Protein 4MUR (pdb70)

Nearest PDB structures (foldseek):
  4oak-assembly1_A  TM=9.822E-01  e=7.758E-38  Enterococcus gallinarum
  4muq-assembly1_A  TM=9.459E-01  e=3.630E-21  Enterococcus faecalis
  4ox3-assembly1_A  TM=8.489E-01  e=2.849E-15  Bacillus subtilis subsp. subtilis str. 168
  5zhw-assembly2_B  TM=8.206E-01  e=4.882E-14  Enterococcus faecalis V583
  4oxd-assembly2_B  TM=8.553E-01  e=9.242E-10  Streptococcus pneumoniae R6

InterPro domains:
  IPR003709 D-alanyl-D-alanine carboxypeptidase-like, core domain [PF02557] (33-161)
  IPR009045 Peptidase M74/Hedgehog-like, zinc-binding domain superfamily [G3DSA:3.30.1380.10] (1-190)
  IPR009045 Peptidase M74/Hedgehog-like, zinc-binding domain superfamily [SSF55166] (28-168)
  IPR052179 D-alanyl-D-alanine carboxypeptidase-like [PTHR34385] (3-180)
  IPR058233 D,D-carboxypeptidase/D,D-dipeptidase VanXY [NF000380] (3-182)

Structure (mmCIF, N/CA/C/O backbone):
data_4MUR
#
_entry.id   4MUR
#
_cell.length_a   44.239
_cell.length_b   44.725
_cell.length_c   62.519
_cell.angle_alpha   86.27
_cell.angle_beta   77.70
_cell.angle_gamma   63.74
#
_symmetry.space_group_name_H-M   'P 1'
#
loop_
_entity.id
_entity.type
_entity.pdbx_description
1 polymer D,D-dipeptidase/D,D-carboxypeptidase
2 non-polymer 'ZINC ION'
3 non-polymer 'CHLORIDE ION'
4 non-polymer 3,6,9,12,15,18,21,24,27,30,33,36,39-TRIDECAOXAHENTETRACONTANE-1,41-DIOL
5 non-polymer 'SULFATE ION'
6 water water
#
loop_
_atom_site.group_PDB
_atom_site.id
_atom_site.type_symbol
_atom_site.label_atom_id
_atom_site.label_alt_id
_atom_site.label_comp_id
_atom_site.label_asym_id
_atom_site.label_entity_id
_atom_site.label_seq_id
_atom_site.pdbx_PDB_ins_code
_atom_site.Cartn_x
_atom_site.Cartn_y
_atom_site.Cartn_z
_atom_site.occupancy
_atom_site.B_iso_or_equiv
_atom_site.auth_seq_id
_atom_site.auth_comp_id
_atom_site.auth_asym_id
_atom_site.auth_atom_id
_atom_site.pdbx_PDB_model_num
ATOM 1 N N . MET A 1 22 ? 27.116 9.334 18.312 1.00 72.61 1 MET A N 1
ATOM 2 C CA . MET A 1 22 ? 27.914 8.426 19.127 1.00 70.74 1 MET A CA 1
ATOM 3 C C . MET A 1 22 ? 29.268 8.170 18.467 1.00 59.73 1 MET A C 1
ATOM 4 O O . MET A 1 22 ? 29.555 7.058 18.022 1.00 54.31 1 MET A O 1
ATOM 9 N N . ASN A 1 23 ? 30.099 9.204 18.382 1.00 48.77 2 ASN A N 1
ATOM 10 C CA . ASN A 1 23 ? 31.417 9.025 17.788 1.00 38.57 2 ASN A CA 1
ATOM 11 C C . ASN A 1 23 ? 32.405 8.486 18.808 1.00 29.00 2 ASN A C 1
ATOM 12 O O . ASN A 1 23 ? 32.724 9.162 19.798 1.00 23.75 2 ASN A O 1
ATOM 17 N N . THR A 1 24 ? 32.889 7.271 18.558 1.00 29.04 3 THR A N 1
ATOM 18 C CA . THR A 1 24 ? 33.897 6.648 19.411 1.00 19.17 3 THR A CA 1
ATOM 19 C C . THR A 1 24 ? 35.221 7.389 19.309 1.00 18.16 3 THR A C 1
ATOM 20 O O . THR A 1 24 ? 36.162 7.085 20.046 1.00 15.58 3 THR A O 1
ATOM 24 N N . LEU A 1 25 ? 35.309 8.350 18.391 1.00 15.88 4 LEU A N 1
ATOM 25 C CA . LEU A 1 25 ? 36.550 9.100 18.229 1.00 14.41 4 LEU A CA 1
ATOM 26 C C . LEU A 1 25 ? 36.532 10.465 18.910 1.00 15.55 4 LEU A C 1
ATOM 27 O O . LEU A 1 25 ? 37.513 11.200 18.814 1.00 15.62 4 LEU A O 1
ATOM 32 N N . GLN A 1 26 ? 35.445 10.789 19.616 1.00 15.10 5 GLN A N 1
ATOM 33 C CA . GLN A 1 26 ? 35.292 12.133 20.188 1.00 15.32 5 GLN A CA 1
ATOM 34 C C . GLN A 1 26 ? 36.499 12.549 21.030 1.00 15.80 5 GLN A C 1
ATOM 35 O O . GLN A 1 26 ? 36.919 11.825 21.932 1.00 15.54 5 GLN A O 1
ATOM 41 N N . LEU A 1 27 ? 37.053 13.714 20.719 1.00 15.13 6 LEU A N 1
ATOM 42 C CA . LEU A 1 27 ? 38.181 14.255 21.467 1.00 15.27 6 LEU A CA 1
ATOM 43 C C . LEU A 1 27 ? 37.665 15.054 22.655 1.00 19.52 6 LEU A C 1
ATOM 44 O O . LEU A 1 27 ? 36.963 16.056 22.486 1.00 20.18 6 LEU A O 1
ATOM 49 N N . ILE A 1 28 ? 37.989 14.586 23.857 1.00 16.78 7 ILE A N 1
ATOM 50 C CA . ILE A 1 28 ? 37.575 15.251 25.097 1.00 12.28 7 ILE A CA 1
ATOM 51 C C . ILE A 1 28 ? 38.827 15.533 25.903 1.00 11.84 7 ILE A C 1
ATOM 52 O O . ILE A 1 28 ? 39.551 14.606 26.285 1.00 17.36 7 ILE A O 1
ATOM 57 N N . ASN A 1 29 ? 39.095 16.817 26.128 1.00 16.51 8 ASN A N 1
ATOM 58 C CA . ASN A 1 29 ? 40.233 17.239 26.936 1.00 13.82 8 ASN A CA 1
ATOM 59 C C . ASN A 1 29 ? 40.017 18.663 27.407 1.00 16.53 8 ASN A C 1
ATOM 60 O O . ASN A 1 29 ? 38.953 19.224 27.176 1.00 18.52 8 ASN A O 1
ATOM 65 N N . LYS A 1 30 ? 41.028 19.259 28.036 1.00 19.38 9 LYS A N 1
ATOM 66 C CA . LYS A 1 30 ? 40.879 20.614 28.575 1.00 19.96 9 LYS A CA 1
ATOM 67 C C . LYS A 1 30 ? 40.423 21.625 27.513 1.00 24.38 9 LYS A C 1
ATOM 68 O O . LYS A 1 30 ? 39.570 22.478 27.788 1.00 25.58 9 LYS A O 1
ATOM 74 N N . ASN A 1 31 ? 40.960 21.501 26.295 1.00 20.19 10 ASN A N 1
ATOM 75 C CA . ASN A 1 31 ? 40.604 22.403 25.197 1.00 23.55 10 ASN A CA 1
ATOM 76 C C . ASN A 1 31 ? 39.319 22.028 24.467 1.00 24.13 10 ASN A C 1
ATOM 77 O O . ASN A 1 31 ? 38.809 22.809 23.653 1.00 24.42 10 ASN A O 1
ATOM 82 N N . HIS A 1 32 ? 38.816 20.826 24.746 1.00 18.06 11 HIS A N 1
ATOM 83 C CA . HIS A 1 32 ? 37.597 20.318 24.119 1.00 20.87 11 HIS A CA 1
ATOM 84 C C . HIS A 1 32 ? 36.716 19.664 25.169 1.00 21.27 11 HIS A C 1
ATOM 85 O O . HIS A 1 32 ? 36.648 18.431 25.260 1.00 21.73 11 HIS A O 1
ATOM 92 N N . PRO A 1 33 ? 36.050 20.478 25.989 1.00 20.98 12 PRO A N 1
ATOM 93 C CA . PRO A 1 33 ? 35.232 19.855 27.029 1.00 19.95 12 PRO A CA 1
ATOM 94 C C . PRO A 1 33 ? 33.964 19.259 26.445 1.00 22.19 12 PRO A C 1
ATOM 95 O O . PRO A 1 33 ? 33.618 19.535 25.292 1.00 26.70 12 PRO A O 1
ATOM 99 N N . LEU A 1 34 ? 33.292 18.428 27.227 1.00 23.11 13 LEU A N 1
ATOM 100 C CA . LEU A 1 34 ? 32.019 17.870 26.802 1.00 26.59 13 LEU A CA 1
ATOM 101 C C . LEU A 1 34 ? 31.002 18.976 26.604 1.00 30.51 13 LEU A C 1
ATOM 102 O O . LEU A 1 34 ? 31.029 19.980 27.319 1.00 30.00 13 LEU A O 1
ATOM 107 N N . LYS A 1 35 ? 30.119 18.802 25.624 1.00 42.32 14 LYS A N 1
ATOM 108 C CA . LYS A 1 35 ? 29.026 19.743 25.428 1.00 54.87 14 LYS A CA 1
ATOM 109 C C . LYS A 1 35 ? 28.166 19.702 26.676 1.00 57.51 14 LYS A C 1
ATOM 110 O O . LYS A 1 35 ? 28.143 18.695 27.387 1.00 50.90 14 LYS A O 1
ATOM 116 N N . LYS A 1 36 ? 27.461 20.791 26.955 1.00 64.99 15 LYS A N 1
ATOM 117 C CA . LYS A 1 36 ? 26.455 20.753 28.001 1.00 75.22 15 LYS A CA 1
ATOM 118 C C . LYS A 1 36 ? 25.298 19.914 27.475 1.00 85.04 15 LYS A C 1
ATOM 119 O O . LYS A 1 36 ? 24.642 19.196 28.230 1.00 83.83 15 LYS A O 1
ATOM 125 N N . ASN A 1 37 ? 25.081 19.998 26.163 1.00 93.63 16 ASN A N 1
ATOM 126 C CA . ASN A 1 37 ? 23.967 19.324 25.499 1.00 98.40 16 ASN A CA 1
ATOM 127 C C . ASN A 1 37 ? 24.264 17.888 25.060 1.00 92.47 16 ASN A C 1
ATOM 128 O O . ASN A 1 37 ? 23.501 17.298 24.292 1.00 95.71 16 ASN A O 1
ATOM 133 N N . GLN A 1 38 ? 25.375 17.334 25.536 1.00 81.33 17 GLN A N 1
ATOM 134 C CA . GLN A 1 38 ? 25.776 15.983 25.156 1.00 70.66 17 GLN A CA 1
ATOM 135 C C . GLN A 1 38 ? 24.808 14.926 25.686 1.00 73.22 17 GLN A C 1
ATOM 136 O O . GLN A 1 38 ? 24.430 14.949 26.859 1.00 72.47 17 GLN A O 1
ATOM 142 N N . GLU A 1 39 ? 24.401 14.013 24.810 1.00 77.05 18 GLU A N 1
ATOM 143 C CA . GLU A 1 39 ? 23.639 12.843 25.222 1.00 79.40 18 GLU A CA 1
ATOM 144 C C . GLU A 1 39 ? 24.457 12.058 26.235 1.00 68.23 18 GLU A C 1
ATOM 145 O O . GLU A 1 39 ? 25.627 11.761 25.987 1.00 56.61 18 GLU A O 1
ATOM 151 N N . PRO A 1 40 ? 23.851 11.700 27.375 1.00 65.27 19 PRO A N 1
ATOM 152 C CA . PRO A 1 40 ? 24.566 10.754 28.235 1.00 60.73 19 PRO A CA 1
ATOM 153 C C . PRO A 1 40 ? 24.641 9.403 27.523 1.00 53.80 19 PRO A C 1
ATOM 154 O O . PRO A 1 40 ? 23.763 9.089 26.718 1.00 54.83 19 PRO A O 1
ATOM 158 N N . PRO A 1 41 ? 25.685 8.612 27.798 1.00 39.41 20 PRO A N 1
ATOM 159 C CA . PRO A 1 41 ? 25.893 7.394 27.009 1.00 29.50 20 PRO A CA 1
ATOM 160 C C . PRO A 1 41 ? 24.949 6.260 27.399 1.00 29.85 20 PRO A C 1
ATOM 161 O O . PRO A 1 41 ? 24.433 6.266 28.517 1.00 35.14 20 PRO A O 1
ATOM 165 N N . HIS A 1 42 ? 24.727 5.311 26.485 1.00 27.06 21 HIS A N 1
ATOM 166 C CA . HIS A 1 42 ? 24.161 4.010 26.851 1.00 21.15 21 HIS A CA 1
ATOM 167 C C . HIS A 1 42 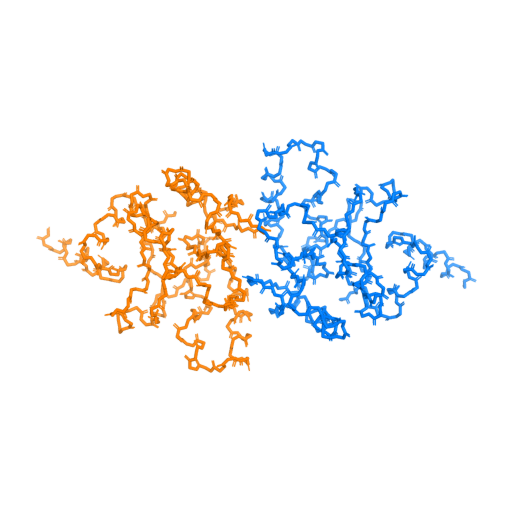? 25.156 3.384 27.812 1.00 19.93 21 HIS A C 1
ATOM 168 O O . HIS A 1 42 ? 26.361 3.611 27.677 1.00 17.54 21 HIS A O 1
ATOM 175 N N . LEU A 1 43 ? 24.672 2.596 28.775 1.00 16.90 22 LEU A N 1
ATOM 176 C CA . LEU A 1 43 ? 25.552 1.978 29.767 1.00 13.79 22 LEU A CA 1
ATOM 177 C C . LEU A 1 43 ? 25.147 0.536 30.043 1.00 12.61 22 LEU A C 1
ATOM 178 O O . LEU A 1 43 ? 23.969 0.199 29.978 1.00 14.13 22 LEU A O 1
ATOM 183 N N . VAL A 1 44 ? 26.141 -0.289 30.356 1.00 11.43 23 VAL A N 1
ATOM 184 C CA A VAL A 1 44 ? 25.928 -1.651 30.812 0.67 11.58 23 VAL A CA 1
ATOM 185 C CA B VAL A 1 44 ? 25.940 -1.665 30.806 0.33 12.65 23 VAL A CA 1
ATOM 186 C C . VAL A 1 44 ? 26.952 -1.882 31.919 1.00 14.81 23 VAL A C 1
ATOM 187 O O . VAL A 1 44 ? 27.961 -1.175 31.983 1.00 15.92 23 VAL A O 1
ATOM 194 N N . LEU A 1 45 ? 26.684 -2.830 32.819 1.00 13.23 24 LEU A N 1
ATOM 195 C CA A LEU A 1 45 ? 27.671 -3.204 33.823 0.52 14.43 24 LEU A CA 1
ATOM 196 C CA B LEU A 1 45 ? 27.673 -3.218 33.825 0.48 14.44 24 LEU A CA 1
ATOM 197 C C . LEU A 1 45 ? 28.798 -3.978 33.141 1.00 13.98 24 LEU A C 1
ATOM 198 O O . LEU A 1 45 ? 28.558 -4.805 32.256 1.00 13.94 24 LEU A O 1
ATOM 207 N N . ALA A 1 46 ? 30.037 -3.701 33.539 1.00 12.35 25 ALA A N 1
ATOM 208 C CA . ALA A 1 46 ? 31.181 -4.333 32.895 1.00 12.88 25 ALA A CA 1
ATOM 209 C C . ALA A 1 46 ? 31.779 -5.381 33.814 1.00 17.23 25 ALA A C 1
ATOM 210 O O . ALA A 1 46 ? 31.940 -5.139 35.014 1.00 24.10 25 ALA A O 1
ATOM 212 N N . PRO A 1 47 ? 32.118 -6.546 33.253 1.00 16.32 26 PRO A N 1
ATOM 213 C CA . PRO A 1 47 ? 32.686 -7.665 34.010 1.00 17.71 26 PRO A CA 1
ATOM 214 C C . PRO A 1 47 ? 34.152 -7.422 34.372 1.00 16.57 26 PRO A C 1
ATOM 215 O O . PRO A 1 47 ? 34.742 -6.407 33.958 1.00 15.75 26 PRO A O 1
ATOM 219 N N . PHE A 1 48 ? 34.715 -8.349 35.146 1.00 14.58 27 PHE A N 1
ATOM 220 C CA . PHE A 1 48 ? 36.140 -8.344 35.480 1.00 13.28 27 PHE A CA 1
ATOM 221 C C . PHE A 1 48 ? 36.536 -7.156 36.354 1.00 16.37 27 PHE A C 1
ATOM 222 O O . PHE A 1 48 ? 37.543 -6.484 36.119 1.00 15.57 27 PHE A O 1
ATOM 230 N N . SER A 1 49 ? 35.729 -6.920 37.387 1.00 14.57 28 SER A N 1
ATOM 231 C CA . SER A 1 49 ? 36.054 -5.945 38.413 1.00 13.66 28 SER A CA 1
ATOM 232 C C . SER A 1 49 ? 35.655 -6.504 39.762 1.00 17.40 28 SER A C 1
ATOM 233 O O . SER A 1 49 ? 34.919 -7.483 39.835 1.00 22.78 28 SER A O 1
ATOM 236 N N . ASP A 1 50 ? 36.111 -5.860 40.832 1.00 18.49 29 ASP A N 1
ATOM 237 C CA . ASP A 1 50 ? 35.725 -6.307 42.166 1.00 19.07 29 ASP A CA 1
ATOM 238 C C . ASP A 1 50 ? 34.618 -5.436 42.750 1.00 20.97 29 ASP A C 1
ATOM 239 O O . ASP A 1 50 ? 34.283 -5.550 43.933 1.00 24.55 29 ASP A O 1
ATOM 244 N N . HIS A 1 51 ? 34.050 -4.577 41.905 1.00 11.59 30 HIS A N 1
ATOM 245 C CA . HIS A 1 51 ? 32.939 -3.705 42.274 1.00 13.03 30 HIS A CA 1
ATOM 246 C C . HIS A 1 51 ? 32.173 -3.353 41.011 1.00 13.12 30 HIS A C 1
ATOM 247 O O . HIS A 1 51 ? 32.595 -3.713 39.913 1.00 15.54 30 HIS A O 1
ATOM 254 N N . ASP A 1 52 ? 31.048 -2.659 41.157 1.00 14.16 31 ASP A N 1
ATOM 255 C CA . ASP A 1 52 ? 30.228 -2.343 39.982 1.00 15.62 31 ASP A CA 1
ATOM 256 C C . ASP A 1 52 ? 30.833 -1.177 39.180 1.00 17.89 31 ASP A C 1
ATOM 257 O O . ASP A 1 52 ? 31.053 -0.081 39.708 1.00 17.31 31 ASP A O 1
ATOM 262 N N . VAL A 1 53 ? 31.151 -1.439 37.911 1.00 12.76 32 VAL A N 1
ATOM 263 C CA . VAL A 1 53 ? 31.689 -0.425 37.005 1.00 9.93 32 VAL A CA 1
ATOM 264 C C . VAL A 1 53 ? 30.802 -0.450 35.765 1.00 12.11 32 VAL A C 1
ATOM 265 O O . VAL A 1 53 ? 30.337 -1.524 35.367 1.00 13.24 32 VAL A O 1
ATOM 269 N N . TYR A 1 54 ? 30.545 0.722 35.182 1.00 10.74 33 TYR A N 1
ATOM 270 C CA . TYR A 1 54 ? 29.666 0.835 34.019 1.00 9.35 33 TYR A CA 1
ATOM 271 C C . TYR A 1 54 ? 30.403 1.410 32.807 1.00 8.64 33 TYR A C 1
ATOM 272 O O . TYR A 1 54 ? 31.303 2.243 32.957 1.00 14.75 33 TYR A O 1
ATOM 281 N N . LEU A 1 55 ? 30.058 0.942 31.607 1.00 10.46 34 LEU A N 1
ATOM 282 C CA . LEU A 1 55 ? 30.716 1.430 30.384 1.00 10.19 34 LEU A CA 1
ATOM 283 C C . LEU A 1 55 ? 29.718 1.416 29.260 1.00 11.96 34 LEU A C 1
ATOM 284 O O . LEU A 1 55 ? 28.681 0.754 29.361 1.00 14.10 34 LEU A O 1
ATOM 289 N N . GLN A 1 56 ? 30.016 2.124 28.173 1.00 11.88 35 GLN A N 1
ATOM 290 C CA A GLN A 1 56 ? 29.190 1.992 26.977 0.50 11.65 35 GLN A CA 1
ATOM 291 C CA B GLN A 1 56 ? 29.225 2.002 26.951 0.50 12.74 35 GLN A CA 1
ATOM 292 C C . GLN A 1 56 ? 29.233 0.524 26.555 1.00 12.12 35 GLN A C 1
ATOM 293 O O . GLN A 1 56 ? 30.251 -0.157 26.734 1.00 13.54 35 GLN A O 1
ATOM 304 N N . PRO A 1 57 ? 28.100 0.006 26.040 1.00 12.31 36 PRO A N 1
ATOM 305 C CA . PRO A 1 57 ? 27.996 -1.435 25.767 1.00 15.34 36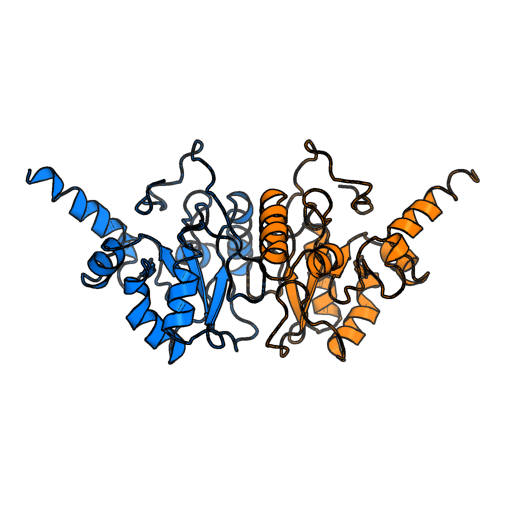 PRO A CA 1
ATOM 306 C C . PRO A 1 57 ? 29.089 -1.996 24.855 1.00 17.04 36 PRO A C 1
ATOM 307 O O . PRO A 1 57 ? 29.583 -3.088 25.124 1.00 15.33 36 PRO A O 1
ATOM 311 N N . GLU A 1 58 ? 29.462 -1.275 23.803 1.00 16.41 37 GLU A N 1
ATOM 312 C CA . GLU A 1 58 ? 30.476 -1.788 22.885 1.00 15.20 37 GLU A CA 1
ATOM 313 C C . GLU A 1 58 ? 31.835 -1.842 23.591 1.00 14.65 37 GLU A C 1
ATOM 314 O O . GLU A 1 58 ? 32.642 -2.745 23.346 1.00 14.47 37 GLU A O 1
ATOM 320 N N . VAL A 1 59 ? 32.080 -0.900 24.504 1.00 11.83 38 VAL A N 1
ATOM 321 C CA . VAL A 1 59 ? 33.353 -0.890 25.226 1.00 11.39 38 VAL A CA 1
ATOM 322 C C . VAL A 1 59 ? 33.404 -2.070 26.195 1.00 13.22 38 VAL A C 1
ATOM 323 O O . VAL A 1 59 ? 34.431 -2.746 26.327 1.00 13.91 38 VAL A O 1
ATOM 327 N N . ALA A 1 60 ? 32.298 -2.312 26.888 1.00 14.79 39 ALA A N 1
ATOM 328 C CA . ALA A 1 60 ? 32.257 -3.429 27.818 1.00 11.55 39 ALA A CA 1
ATOM 329 C C . ALA A 1 60 ? 32.471 -4.743 27.089 1.00 13.48 39 ALA A C 1
ATOM 330 O O . ALA A 1 60 ? 33.148 -5.641 27.591 1.00 15.35 39 ALA A O 1
ATOM 332 N N . LYS A 1 61 ? 31.868 -4.858 25.911 1.00 13.59 40 LYS A N 1
ATOM 333 C CA A LYS A 1 61 ? 31.972 -6.067 25.102 0.50 13.78 40 LYS A CA 1
ATOM 334 C CA B LYS A 1 61 ? 31.975 -6.075 25.113 0.50 13.70 40 LYS A CA 1
ATOM 335 C C . LYS A 1 61 ? 33.413 -6.343 24.702 1.00 15.64 40 LYS A C 1
ATOM 336 O O . LYS A 1 61 ? 33.893 -7.484 24.772 1.00 14.24 40 LYS A O 1
ATOM 347 N N . GLN A 1 62 ? 34.099 -5.294 24.274 1.00 13.45 41 GLN A N 1
ATOM 348 C CA . GLN A 1 62 ? 35.465 -5.447 23.806 1.00 9.03 41 GLN A CA 1
ATOM 349 C C . GLN A 1 62 ? 36.435 -5.653 24.948 1.00 11.20 41 GLN A C 1
ATOM 350 O O . GLN A 1 62 ? 37.379 -6.419 24.823 1.00 14.01 41 GLN A O 1
ATOM 356 N N . TRP A 1 63 ? 36.184 -4.989 26.074 1.00 11.58 42 TRP A N 1
ATOM 357 C CA . TRP A 1 63 ? 36.967 -5.215 27.282 1.00 11.10 42 TRP A CA 1
ATOM 358 C C . TRP A 1 63 ? 36.908 -6.686 27.654 1.00 12.61 42 TRP A C 1
ATOM 359 O O . TRP A 1 63 ? 37.937 -7.297 27.932 1.00 13.00 42 TRP A O 1
ATOM 370 N N . GLU A 1 64 ? 35.702 -7.253 27.655 1.00 13.75 43 GLU A N 1
ATOM 371 C CA . GLU A 1 64 ? 35.531 -8.655 28.031 1.00 12.49 43 GLU A CA 1
ATOM 372 C C . GLU A 1 64 ? 36.250 -9.589 27.066 1.00 14.97 43 GLU A C 1
ATOM 373 O O . GLU A 1 64 ? 36.897 -10.549 27.497 1.00 14.95 43 GLU A O 1
ATOM 379 N N . ARG A 1 65 ? 36.162 -9.291 25.768 1.00 13.02 44 ARG A N 1
ATOM 380 C CA . ARG A 1 65 ? 36.820 -10.123 24.758 1.00 15.77 44 ARG A CA 1
ATOM 381 C C . ARG A 1 65 ? 38.329 -10.080 24.936 1.00 14.45 44 ARG A C 1
ATOM 382 O O . ARG A 1 65 ? 39.007 -11.108 24.809 1.00 15.64 44 ARG A O 1
ATOM 390 N N . LEU A 1 66 ? 38.844 -8.887 25.230 1.00 12.27 45 LEU A N 1
ATOM 391 C CA . LEU A 1 66 ? 40.271 -8.696 25.474 1.00 12.60 45 LEU A CA 1
ATOM 392 C C . LEU A 1 66 ? 40.761 -9.459 26.704 1.00 14.38 45 LEU A C 1
ATOM 393 O O . LEU A 1 66 ? 41.813 -10.106 26.658 1.00 15.96 45 LEU A O 1
ATOM 398 N N . VAL A 1 67 ? 40.030 -9.375 27.815 1.00 12.38 46 VAL A N 1
ATOM 399 C CA . VAL A 1 67 ? 40.477 -10.063 29.022 1.00 13.19 46 VAL A CA 1
ATOM 400 C C . VAL A 1 67 ? 40.451 -11.576 28.790 1.00 15.28 46 VAL A C 1
ATOM 401 O O . VAL A 1 67 ? 41.367 -12.292 29.197 1.00 19.60 46 VAL A O 1
ATOM 405 N N . ARG A 1 68 ? 39.407 -12.063 28.133 1.00 15.42 47 ARG A N 1
ATOM 406 C CA . ARG A 1 68 ? 39.331 -13.502 27.861 1.00 14.98 47 ARG A CA 1
ATOM 407 C C . ARG A 1 68 ? 40.413 -13.958 26.875 1.00 19.63 47 ARG A C 1
ATOM 408 O O . ARG A 1 68 ? 41.005 -15.026 27.032 1.00 21.11 47 ARG A O 1
ATOM 416 N N . ALA A 1 69 ? 40.687 -13.146 25.864 1.00 20.18 48 ALA A N 1
ATOM 417 C CA . ALA A 1 69 ? 41.680 -13.529 24.860 1.00 22.27 48 ALA A CA 1
ATOM 418 C C . ALA A 1 69 ? 43.086 -13.622 25.452 1.00 23.10 48 ALA A C 1
ATOM 419 O O . ALA A 1 69 ? 43.895 -14.445 25.024 1.00 27.43 48 ALA A O 1
ATOM 421 N N . THR A 1 70 ? 43.372 -12.781 26.443 1.00 15.91 49 THR A N 1
ATOM 422 C CA . THR A 1 70 ? 44.705 -12.730 27.034 1.00 18.35 49 THR A CA 1
ATOM 423 C C . THR A 1 70 ? 44.790 -13.645 28.238 1.00 20.13 49 THR A C 1
ATOM 424 O O . THR A 1 70 ? 45.864 -13.837 28.815 1.00 21.49 49 THR A O 1
ATOM 428 N N . GLY A 1 71 ? 43.648 -14.182 28.647 1.00 19.79 50 GLY A N 1
ATOM 429 C CA . GLY A 1 71 ? 43.618 -15.068 29.791 1.00 18.10 50 GLY A CA 1
ATOM 430 C C . GLY A 1 71 ? 43.971 -14.356 31.076 1.00 22.31 50 GLY A C 1
ATOM 431 O O . GLY A 1 71 ? 44.579 -14.940 31.970 1.00 22.65 50 GLY A O 1
ATOM 432 N N . LEU A 1 72 ? 43.588 -13.085 31.170 1.00 17.47 51 LEU A N 1
ATOM 433 C CA . LEU A 1 72 ? 43.950 -12.275 32.327 1.00 14.48 51 LEU A CA 1
ATOM 434 C C . LEU A 1 72 ? 42.818 -12.139 33.347 1.00 20.77 51 LEU A C 1
ATOM 435 O O . LEU A 1 72 ? 42.829 -11.210 34.158 1.00 16.47 51 LEU A O 1
ATOM 440 N N . GLU A 1 73 ? 41.859 -13.068 33.326 1.00 18.05 52 GLU A N 1
ATOM 441 C CA . GLU A 1 73 ? 40.674 -12.963 34.189 1.00 17.70 52 GLU A CA 1
ATOM 442 C C . GLU A 1 73 ? 41.020 -12.886 35.671 1.00 19.98 52 GLU A C 1
ATOM 443 O O . GLU A 1 73 ? 40.298 -12.262 36.453 1.00 21.83 52 GLU A O 1
ATOM 449 N N . LYS A 1 74 ? 42.098 -13.554 36.064 1.00 21.21 53 LYS A N 1
ATOM 450 C CA . LYS A 1 74 ? 42.465 -13.594 37.477 1.00 25.81 53 LYS A CA 1
ATOM 451 C C . LYS A 1 74 ? 43.618 -12.655 37.812 1.00 29.46 53 LYS A C 1
ATOM 452 O O . LYS A 1 74 ? 44.090 -12.626 38.956 1.00 24.24 53 LYS A O 1
ATOM 458 N N . ASP A 1 75 ? 44.038 -11.863 36.826 1.00 21.26 54 ASP A N 1
ATOM 459 C CA . ASP A 1 75 ? 45.262 -11.073 36.939 1.00 16.45 54 ASP A CA 1
ATOM 460 C C . ASP A 1 75 ? 45.044 -9.561 36.887 1.00 19.15 54 ASP A C 1
ATOM 461 O O . ASP A 1 75 ? 45.833 -8.803 37.460 1.00 19.84 54 ASP A O 1
ATOM 466 N N . ILE A 1 76 ? 44.006 -9.122 36.179 1.00 14.82 55 ILE A N 1
ATOM 467 C CA . ILE A 1 76 ? 43.748 -7.679 36.073 1.00 12.10 55 ILE A CA 1
ATOM 468 C C . ILE A 1 76 ? 42.312 -7.371 36.468 1.00 16.25 55 ILE A C 1
ATOM 469 O O . ILE A 1 76 ? 41.472 -8.283 36.530 1.00 19.03 55 ILE A O 1
ATOM 474 N N . ARG A 1 77 ? 42.033 -6.101 36.758 1.00 13.45 56 ARG A N 1
ATOM 475 C CA . ARG A 1 77 ? 40.701 -5.701 37.169 1.00 12.84 56 ARG A CA 1
ATOM 476 C C . ARG A 1 77 ? 40.396 -4.325 36.621 1.00 14.51 56 ARG A C 1
ATOM 477 O O . ARG A 1 77 ? 41.294 -3.514 36.418 1.00 14.85 56 ARG A O 1
ATOM 485 N N . LEU A 1 78 ? 39.119 -4.068 36.368 1.00 11.34 57 LEU A N 1
ATOM 486 C CA . LEU A 1 78 ? 38.681 -2.741 35.979 1.00 8.81 57 LEU A CA 1
ATOM 487 C C . LEU A 1 78 ? 38.541 -1.937 37.260 1.00 13.70 57 LEU A C 1
ATOM 488 O O . LEU A 1 78 ? 37.789 -2.327 38.178 1.00 17.59 57 LEU A O 1
ATOM 493 N N . VAL A 1 79 ? 39.268 -0.828 37.343 1.00 13.40 58 VAL A N 1
ATOM 494 C CA . VAL A 1 79 ? 39.250 0.017 38.538 1.00 12.15 58 VAL A CA 1
ATOM 495 C C . VAL A 1 79 ? 38.188 1.095 38.437 1.00 17.08 58 VAL A C 1
ATOM 496 O O . VAL A 1 79 ? 37.476 1.371 39.412 1.00 19.76 58 VAL A O 1
ATOM 500 N N . SER A 1 80 ? 38.069 1.701 37.258 1.00 12.10 59 SER A N 1
ATOM 501 C CA A SER A 1 80 ? 37.172 2.832 37.064 0.44 15.84 59 SER A CA 1
ATOM 502 C CA B SER A 1 80 ? 37.109 2.775 37.083 0.56 13.36 59 SER A CA 1
ATOM 503 C C . SER A 1 80 ? 36.607 2.822 35.655 1.00 12.55 59 SER A C 1
ATOM 504 O O . SER A 1 80 ? 37.307 2.450 34.716 1.00 14.54 59 SER A O 1
ATOM 509 N N . GLY A 1 81 ? 35.360 3.258 35.510 1.00 12.31 60 GLY A N 1
ATOM 510 C CA . GLY A 1 81 ? 34.748 3.350 34.198 1.00 15.42 60 GLY A CA 1
ATOM 511 C C . GLY A 1 81 ? 33.971 4.637 34.062 1.00 13.43 60 GLY A C 1
ATOM 512 O O . GLY A 1 81 ? 34.556 5.730 34.095 1.00 14.39 60 GLY A O 1
ATOM 513 N N . TYR A 1 82 ? 32.655 4.526 33.876 1.00 10.41 61 TYR A N 1
ATOM 514 C CA . TYR A 1 82 ? 31.823 5.708 33.748 1.00 11.29 61 TYR A CA 1
ATOM 515 C C . TYR A 1 82 ? 31.767 6.469 35.058 1.00 10.79 61 TYR A C 1
ATOM 516 O O . TYR A 1 82 ? 31.586 5.866 36.128 1.00 18.18 61 TYR A O 1
ATOM 525 N N . ARG A 1 83 ? 31.871 7.798 34.958 1.00 13.20 62 ARG A N 1
ATOM 526 C CA . ARG A 1 83 ? 31.833 8.681 36.115 1.00 13.94 62 ARG A CA 1
ATOM 527 C C . ARG A 1 83 ? 30.968 9.878 35.733 1.00 22.15 62 ARG A C 1
ATOM 528 O O . ARG A 1 83 ? 31.232 10.513 34.718 1.00 25.71 62 ARG A O 1
ATOM 536 N N . THR A 1 84 ? 29.938 10.186 36.527 1.00 17.88 63 THR A N 1
ATOM 537 C CA . THR A 1 84 ? 29.080 11.351 36.235 1.00 24.46 63 THR A CA 1
ATOM 538 C C . THR A 1 84 ? 29.889 12.645 36.376 1.00 26.32 63 THR A C 1
ATOM 539 O O . THR A 1 84 ? 30.982 12.631 36.951 1.00 19.49 63 THR A O 1
ATOM 543 N N . GLU A 1 85 ? 29.377 13.768 35.872 1.00 28.36 64 GLU A N 1
ATOM 544 C CA . GLU A 1 85 ? 30.155 15.002 35.976 1.00 29.67 64 GLU A CA 1
ATOM 545 C C . GLU A 1 85 ? 30.303 15.413 37.438 1.00 21.36 64 GLU A C 1
ATOM 546 O O . GLU A 1 85 ? 31.368 15.887 37.850 1.00 24.08 64 GLU A O 1
ATOM 552 N N . LYS A 1 86 ? 29.246 15.210 38.216 1.00 20.20 65 LYS A N 1
ATOM 553 C CA . LYS A 1 86 ? 29.299 15.483 39.656 1.00 16.74 65 LYS A CA 1
ATOM 554 C C . LYS A 1 86 ? 30.391 14.668 40.342 1.00 18.87 65 LYS A C 1
ATOM 555 O O . LYS A 1 86 ? 31.122 15.175 41.214 1.00 17.05 65 LYS A O 1
ATOM 561 N N . GLU A 1 87 ? 30.494 13.397 39.970 1.00 15.14 66 GLU A N 1
ATOM 562 C CA . GLU A 1 87 ? 31.509 12.543 40.569 1.00 13.23 66 GLU A CA 1
ATOM 563 C C . GLU A 1 87 ? 32.913 12.991 40.170 1.00 15.50 66 GLU A C 1
ATOM 564 O O . GLU A 1 87 ? 33.832 12.952 40.982 1.00 16.97 66 GLU A O 1
ATOM 570 N N . GLN A 1 88 ? 33.080 13.446 38.935 1.00 14.74 67 GLN A N 1
ATOM 571 C CA . GLN A 1 88 ? 34.383 13.936 38.505 1.00 14.53 67 GLN A CA 1
ATOM 572 C C . GLN A 1 88 ? 34.788 15.170 39.321 1.00 19.95 67 GLN A C 1
ATOM 573 O O . GLN A 1 88 ? 35.961 15.323 39.699 1.00 15.33 67 GLN A O 1
ATOM 579 N N . ARG A 1 89 ? 33.822 16.046 39.599 1.00 18.03 68 ARG A N 1
ATOM 580 C CA A ARG A 1 89 ? 34.081 17.222 40.430 0.50 18.92 68 ARG A CA 1
ATOM 581 C CA B ARG A 1 89 ? 34.110 17.216 40.420 0.50 18.33 68 ARG A CA 1
ATOM 582 C C . ARG A 1 89 ? 34.515 16.810 41.831 1.00 21.69 68 ARG A C 1
ATOM 583 O O . ARG A 1 89 ? 35.468 17.355 42.386 1.00 18.72 68 ARG A O 1
ATOM 598 N N . ARG A 1 90 ? 33.805 15.840 42.408 1.00 17.41 69 ARG A N 1
ATOM 599 C CA . ARG A 1 90 ? 34.133 15.386 43.753 1.00 13.67 69 ARG A CA 1
ATOM 600 C C . ARG A 1 90 ? 35.480 14.672 43.801 1.00 17.76 69 ARG A C 1
ATOM 601 O O . ARG A 1 90 ? 36.218 14.802 44.775 1.00 17.80 69 ARG A O 1
ATOM 609 N N . LEU A 1 91 ? 35.803 13.925 42.745 1.00 15.52 70 LEU A N 1
ATOM 610 C CA . LEU A 1 91 ? 37.106 13.264 42.646 1.00 12.69 70 LEU A CA 1
ATOM 611 C C . LEU A 1 91 ? 38.215 14.307 42.551 1.00 16.99 70 LEU A C 1
ATOM 612 O O . LEU A 1 91 ? 39.258 14.191 43.210 1.00 16.20 70 LEU A O 1
ATOM 617 N N . TRP A 1 92 ? 37.985 15.323 41.728 1.00 15.98 71 TRP A N 1
ATOM 618 C CA A TRP A 1 92 ? 38.943 16.406 41.568 0.50 17.29 71 TRP A CA 1
ATOM 619 C CA B TRP A 1 92 ? 38.951 16.404 41.575 0.50 17.25 71 TRP A CA 1
ATOM 620 C C . TRP A 1 92 ? 39.131 17.119 42.909 1.00 18.76 71 TRP A C 1
ATOM 621 O O . TRP A 1 92 ? 40.258 17.360 43.343 1.00 19.94 71 TRP A O 1
ATOM 642 N N . GLU A 1 93 ? 38.017 17.434 43.565 1.00 15.37 72 GLU A N 1
ATOM 643 C CA . GLU A 1 93 ? 38.046 18.112 44.866 1.00 21.77 72 GLU A CA 1
ATOM 644 C C . GLU A 1 93 ? 38.779 17.293 45.921 1.00 23.15 72 GLU A C 1
ATOM 645 O O . GLU A 1 93 ? 39.525 17.845 46.723 1.00 23.51 72 GLU A O 1
ATOM 651 N N . TYR A 1 94 ? 38.569 15.980 45.916 1.00 18.04 73 TYR A N 1
ATOM 652 C CA . TYR A 1 94 ? 39.254 15.090 46.851 1.00 17.92 73 TYR A CA 1
ATOM 653 C C . TYR A 1 94 ? 40.752 15.119 46.627 1.00 15.96 73 TYR A C 1
ATOM 654 O O . TYR A 1 94 ? 41.532 15.249 47.576 1.00 20.41 73 TYR A O 1
ATOM 663 N N . SER A 1 95 ? 41.161 15.004 45.366 1.00 15.01 74 SER A N 1
ATOM 664 C CA . SER A 1 95 ? 42.582 14.981 45.043 1.00 14.93 74 SER A CA 1
ATOM 665 C C . SER A 1 95 ? 43.260 16.305 45.401 1.00 17.94 74 SER A C 1
ATOM 666 O O . SER A 1 95 ? 44.425 16.315 45.819 1.00 17.13 74 SER A O 1
ATOM 669 N N . LEU A 1 96 ? 42.548 17.415 45.211 1.00 17.99 75 LEU A N 1
ATOM 670 C CA . LEU A 1 96 ? 43.088 18.729 45.583 1.00 18.30 75 LEU A CA 1
ATOM 671 C C . LEU A 1 96 ? 43.455 18.728 47.049 1.00 22.64 75 LEU A C 1
ATOM 672 O O . LEU A 1 96 ? 44.541 19.166 47.439 1.00 21.21 75 LEU A O 1
ATOM 677 N N . LYS A 1 97 ? 42.530 18.234 47.861 1.00 21.61 76 LYS A N 1
ATOM 678 C CA . LYS A 1 97 ? 42.684 18.257 49.306 1.00 24.10 76 LYS A CA 1
ATOM 679 C C . LYS A 1 97 ? 43.795 17.311 49.756 1.00 26.19 76 LYS A C 1
ATOM 680 O O . LYS A 1 97 ? 44.608 17.657 50.618 1.00 30.46 76 LYS A O 1
ATOM 686 N N . GLU A 1 98 ? 43.837 16.124 49.158 1.00 20.04 77 GLU A N 1
ATOM 687 C CA . GLU A 1 98 ? 44.790 15.093 49.572 1.00 21.92 77 GLU A CA 1
ATOM 688 C C . GLU A 1 98 ? 46.173 15.205 48.937 1.00 29.81 77 GLU A C 1
ATOM 689 O O . GLU A 1 98 ? 47.174 14.872 49.574 1.00 27.14 77 GLU A O 1
ATOM 695 N N . ASN A 1 99 ? 46.233 15.665 47.687 1.00 23.81 78 ASN A N 1
ATOM 696 C CA . ASN A 1 99 ? 47.484 15.633 46.926 1.00 24.87 78 ASN A CA 1
ATOM 697 C C . ASN A 1 99 ? 47.988 17.000 46.487 1.00 20.40 78 ASN A C 1
ATOM 698 O O . ASN A 1 99 ? 49.109 17.129 45.989 1.00 24.09 78 ASN A O 1
ATOM 703 N N . GLY A 1 100 ? 47.159 18.022 46.657 1.00 20.69 79 GLY A N 1
ATOM 704 C CA . GLY A 1 100 ? 47.545 19.350 46.216 1.00 22.85 79 GLY A CA 1
ATOM 705 C C . GLY A 1 100 ? 47.226 19.592 44.754 1.00 21.48 79 GLY A C 1
ATOM 706 O O . GLY A 1 100 ? 46.967 18.652 43.995 1.00 18.26 79 GLY A O 1
ATOM 707 N N . LEU A 1 101 ? 47.251 20.860 44.362 1.00 17.15 80 LEU A N 1
ATOM 708 C CA . LEU A 1 101 ? 46.837 21.278 43.028 1.00 18.53 80 LEU A CA 1
ATOM 709 C C . LEU A 1 101 ? 47.718 20.723 41.916 1.00 17.38 80 LEU A C 1
ATOM 710 O O . LEU A 1 101 ? 47.213 20.243 40.899 1.00 15.30 80 LEU A O 1
ATOM 715 N N . ALA A 1 102 ? 49.036 20.805 42.087 1.00 18.16 81 ALA A N 1
ATOM 716 C CA . ALA A 1 102 ? 49.932 20.449 40.989 1.00 20.21 81 ALA A CA 1
ATOM 717 C C . ALA A 1 102 ? 49.790 18.976 40.605 1.00 16.58 81 ALA A C 1
ATOM 718 O O . ALA A 1 102 ? 49.702 18.635 39.417 1.00 17.46 81 ALA A O 1
ATOM 720 N N . TYR A 1 103 ? 49.750 18.107 41.607 1.00 15.07 82 TYR A N 1
ATOM 721 C CA . TYR A 1 103 ? 49.597 16.667 41.374 1.00 16.62 82 TYR A CA 1
ATOM 722 C C . TYR A 1 103 ? 48.237 16.371 40.748 1.00 15.54 82 TYR A C 1
ATOM 723 O O . TYR A 1 103 ? 48.119 15.547 39.825 1.00 16.03 82 TYR A O 1
ATOM 732 N N . THR A 1 104 ? 47.208 17.043 41.252 1.00 13.40 83 THR A N 1
ATOM 733 C CA . THR A 1 104 ? 45.849 16.832 40.758 1.00 15.15 83 THR A CA 1
ATOM 734 C C . THR A 1 104 ? 45.759 17.172 39.274 1.00 16.64 83 THR A C 1
ATOM 735 O O . THR A 1 104 ? 45.158 16.430 38.484 1.00 15.58 83 THR A O 1
ATOM 739 N N . LYS A 1 105 ? 46.398 18.272 38.879 1.00 13.51 84 LYS A N 1
ATOM 740 C CA . LYS A 1 105 ? 46.362 18.691 37.478 1.00 12.96 84 LYS A CA 1
ATOM 741 C C . LYS A 1 105 ? 47.123 17.739 36.584 1.00 14.24 84 LYS A C 1
ATOM 742 O O . LYS A 1 105 ? 46.777 17.580 35.413 1.00 14.79 84 LYS A O 1
ATOM 748 N N . GLN A 1 106 ? 48.152 17.093 37.134 1.00 13.98 85 GLN A N 1
ATOM 749 C CA . GLN A 1 106 ? 48.890 16.085 36.389 1.00 18.42 85 GLN A CA 1
ATOM 750 C C . GLN A 1 106 ? 48.081 14.840 36.045 1.00 14.92 85 GLN A C 1
ATOM 751 O O . GLN A 1 106 ? 48.236 14.297 34.946 1.00 17.51 85 GLN A O 1
ATOM 757 N N . PHE A 1 107 ? 47.242 14.380 36.979 1.00 12.00 86 PHE A N 1
ATOM 758 C CA . PHE A 1 107 ? 46.648 13.038 36.865 1.00 14.33 86 PHE A CA 1
ATOM 759 C C . PHE A 1 107 ? 45.130 12.974 36.784 1.00 18.11 86 PHE A C 1
ATOM 760 O O . PHE A 1 107 ? 44.566 11.912 36.469 1.00 23.32 86 PHE A O 1
ATOM 768 N N . VAL A 1 108 ? 44.459 14.082 37.081 1.00 12.99 87 VAL A N 1
ATOM 769 C CA . VAL A 1 108 ? 42.997 14.084 37.056 1.00 14.14 87 VAL A CA 1
ATOM 770 C C . VAL A 1 108 ? 42.518 15.116 36.052 1.00 20.40 87 VAL A C 1
ATOM 771 O O . VAL A 1 108 ? 42.930 16.271 36.103 1.00 21.43 87 VAL A O 1
ATOM 775 N N . ALA A 1 109 ? 41.645 14.708 35.138 1.00 17.37 88 ALA A N 1
ATOM 776 C CA . ALA A 1 109 ? 41.080 15.643 34.173 1.00 17.10 88 ALA A CA 1
ATOM 777 C C . ALA A 1 109 ? 40.132 16.606 34.864 1.00 17.78 88 ALA A C 1
ATOM 778 O O . ALA A 1 109 ? 39.472 16.253 35.843 1.00 15.17 88 ALA A O 1
ATOM 780 N N . LEU A 1 110 ? 40.066 17.832 34.355 1.00 19.32 89 LEU A N 1
ATOM 781 C CA . LEU A 1 110 ? 39.133 18.807 34.902 1.00 19.06 89 LEU A CA 1
ATOM 782 C C . LEU A 1 110 ? 37.713 18.305 34.716 1.00 18.40 89 LEU A C 1
ATOM 783 O O . LEU A 1 110 ? 37.403 17.672 33.704 1.00 16.24 89 LEU A O 1
ATOM 788 N N . PRO A 1 111 ? 36.840 18.586 35.690 1.00 16.79 90 PRO A N 1
ATOM 789 C CA . PRO A 1 111 ? 35.414 18.285 35.570 1.00 18.95 90 PRO A CA 1
ATOM 790 C C . PRO A 1 111 ? 34.858 18.826 34.265 1.00 19.61 90 PRO A C 1
ATOM 791 O O . PRO A 1 111 ? 35.076 19.997 33.940 1.00 22.34 90 PRO A O 1
ATOM 795 N N . GLY A 1 112 ? 34.175 17.972 33.511 1.00 20.49 91 GLY A N 1
ATOM 796 C CA . GLY A 1 112 ? 33.652 18.349 32.210 1.00 16.96 91 GLY A CA 1
ATOM 797 C C . GLY A 1 112 ? 34.617 18.027 31.087 1.00 23.25 91 GLY A C 1
ATOM 798 O O . GLY A 1 112 ? 34.258 18.121 29.909 1.00 24.79 91 GLY A O 1
ATOM 799 N N . CYS A 1 113 ? 35.836 17.626 31.448 1.00 19.35 92 CYS A N 1
ATOM 800 C CA . CYS A 1 113 ? 36.878 17.379 30.452 1.00 17.65 92 CYS A CA 1
ATOM 801 C C . CYS A 1 113 ? 37.414 15.959 30.491 1.00 16.77 92 CYS A C 1
ATOM 802 O O . CYS A 1 113 ? 38.439 15.670 29.874 1.00 18.36 92 CYS A O 1
ATOM 805 N N . SER A 1 114 ? 36.731 15.072 31.215 1.00 17.74 93 SER A N 1
ATOM 806 C CA . SER A 1 114 ? 37.208 13.694 31.379 1.00 19.63 93 SER A CA 1
ATOM 807 C C . SER A 1 114 ? 36.489 12.743 30.433 1.00 16.57 93 SER A C 1
ATOM 808 O O . SER A 1 114 ? 35.250 12.767 30.361 1.00 15.79 93 SER A O 1
ATOM 811 N N . GLU A 1 115 ? 37.235 11.892 29.723 1.00 16.49 94 GLU A N 1
ATOM 812 C CA . GLU A 1 115 ? 36.571 10.875 28.910 1.00 18.36 94 GLU A CA 1
ATOM 813 C C . GLU A 1 115 ? 35.848 9.821 29.743 1.00 13.41 94 GLU A C 1
ATOM 814 O O . GLU A 1 115 ? 35.048 9.056 29.214 1.00 17.48 94 GLU A O 1
ATOM 820 N N . HIS A 1 116 ? 36.119 9.761 31.043 1.00 12.58 95 HIS A N 1
ATOM 821 C CA . HIS A 1 116 ? 35.325 8.871 31.878 1.00 12.50 95 HIS A CA 1
ATOM 822 C C . HIS A 1 116 ? 33.847 9.253 31.869 1.00 21.58 95 HIS A C 1
ATOM 823 O O . HIS A 1 116 ? 32.987 8.408 32.093 1.00 16.91 95 HIS A O 1
ATOM 830 N N . GLN A 1 117 ? 33.556 10.524 31.601 1.00 17.52 96 GLN A N 1
ATOM 831 C CA A GLN A 1 117 ? 32.179 11.020 31.629 0.37 16.59 96 GLN A CA 1
ATOM 832 C CA B GLN A 1 117 ? 32.180 11.006 31.641 0.63 15.38 96 GLN A CA 1
ATOM 833 C C . GLN A 1 117 ? 31.363 10.496 30.454 1.00 22.62 96 GLN A C 1
ATOM 834 O O . GLN A 1 117 ? 30.133 10.572 30.455 1.00 25.70 96 GLN A O 1
ATOM 845 N N . ILE A 1 118 ? 32.034 9.960 29.440 1.00 21.83 97 ILE A N 1
ATOM 846 C CA . ILE A 1 118 ? 31.283 9.419 28.309 1.00 27.64 97 ILE A CA 1
ATOM 847 C C . ILE A 1 118 ? 31.287 7.895 28.246 1.00 19.62 97 ILE A C 1
ATOM 848 O O . ILE A 1 118 ? 30.753 7.316 27.306 1.00 23.09 97 ILE A O 1
ATOM 853 N N . GLY A 1 119 ? 31.893 7.245 29.232 1.00 15.22 98 GLY A N 1
ATOM 854 C CA . GLY A 1 119 ? 31.859 5.794 29.284 1.00 13.69 98 GLY A CA 1
ATOM 855 C C . GLY A 1 119 ? 32.727 5.086 28.264 1.00 14.80 98 GLY A C 1
ATOM 856 O O . GLY A 1 119 ? 32.512 3.909 27.969 1.00 12.90 98 GLY A O 1
ATOM 857 N N . LEU A 1 120 ? 33.735 5.785 27.749 1.00 10.98 99 LEU A N 1
ATOM 858 C CA . LEU A 1 120 ? 34.658 5.198 26.773 1.00 13.61 99 LEU A CA 1
ATOM 859 C C . LEU A 1 120 ? 36.053 5.009 27.352 1.00 12.14 99 LEU A C 1
ATOM 860 O O . LEU A 1 120 ? 36.967 4.604 26.633 1.00 14.60 99 LEU A O 1
ATOM 865 N N . ALA A 1 121 ? 36.237 5.313 28.638 1.00 11.01 100 ALA A N 1
ATOM 866 C CA . ALA A 1 121 ? 37.572 5.166 29.227 1.00 11.78 100 ALA A CA 1
ATOM 867 C C . ALA A 1 121 ? 37.566 4.139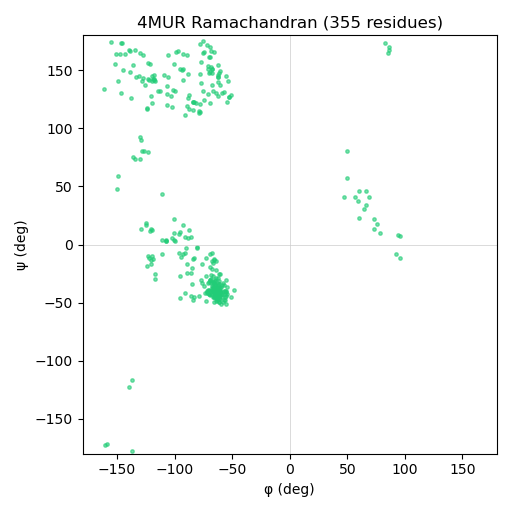 30.347 1.00 12.03 100 ALA A C 1
ATOM 868 O O . ALA A 1 121 ? 36.575 4.023 31.092 1.00 12.34 100 ALA A O 1
ATOM 870 N N . ILE A 1 122 ? 38.673 3.410 30.485 1.00 10.93 101 ILE A N 1
ATOM 871 C CA . ILE A 1 122 ? 38.833 2.478 31.598 1.00 9.61 101 ILE A CA 1
ATOM 872 C C . ILE A 1 122 ? 40.139 2.725 32.325 1.00 13.77 101 ILE A C 1
ATOM 873 O O . ILE A 1 122 ? 41.149 3.036 31.700 1.00 13.29 101 ILE A O 1
ATOM 878 N N . ASP A 1 123 ? 40.099 2.619 33.648 1.00 10.04 102 ASP A N 1
ATOM 879 C CA . ASP A 1 123 ? 41.328 2.543 34.437 1.00 11.12 102 ASP A CA 1
ATOM 880 C C . ASP A 1 123 ? 41.519 1.081 34.844 1.00 12.48 102 ASP A C 1
ATOM 881 O O . ASP A 1 123 ? 40.598 0.432 35.345 1.00 12.23 102 ASP A O 1
ATOM 886 N N . VAL A 1 124 ? 42.702 0.543 34.569 1.00 10.15 103 VAL A N 1
ATOM 887 C CA . VAL A 1 124 ? 42.951 -0.883 34.772 1.00 10.40 103 VAL A CA 1
ATOM 888 C C . VAL A 1 124 ? 44.027 -1.073 35.826 1.00 13.64 103 VAL A C 1
ATOM 889 O O . VAL A 1 124 ? 45.011 -0.326 35.859 1.00 15.21 103 VAL A O 1
ATOM 893 N N . GLY A 1 125 ? 43.854 -2.082 36.674 1.00 10.08 104 GLY A N 1
ATOM 894 C CA . GLY A 1 125 ? 44.845 -2.390 37.690 1.00 10.89 104 GLY A CA 1
ATOM 895 C C . GLY A 1 125 ? 45.085 -3.879 37.793 1.00 14.03 104 GLY A C 1
ATOM 896 O O . GLY A 1 125 ? 44.512 -4.661 37.041 1.00 15.55 104 GLY A O 1
ATOM 897 N N . LEU A 1 126 ? 45.949 -4.271 38.725 1.00 14.43 105 LEU A N 1
ATOM 898 C CA . LEU A 1 126 ? 46.247 -5.674 38.928 1.00 11.84 105 LEU A CA 1
ATOM 899 C C . LEU A 1 126 ? 45.332 -6.240 40.011 1.00 18.58 105 LEU A C 1
ATOM 900 O O . LEU A 1 126 ? 44.921 -5.520 40.919 1.00 22.94 105 LEU A O 1
ATOM 905 N N . LYS A 1 127 ? 45.028 -7.529 39.932 1.00 21.51 106 LYS A N 1
ATOM 906 C CA . LYS A 1 127 ? 44.038 -8.091 40.855 1.00 29.97 106 LYS A CA 1
ATOM 907 C C . LYS A 1 127 ? 44.555 -8.348 42.265 1.00 41.17 106 LYS A C 1
ATOM 908 O O . LYS A 1 127 ? 43.794 -8.262 43.226 1.00 55.88 106 LYS A O 1
ATOM 914 N N . LYS A 1 128 ? 45.843 -8.647 42.398 1.00 37.11 107 LYS A N 1
ATOM 915 C CA . LYS A 1 128 ? 46.374 -9.064 43.697 1.00 58.97 107 LYS A CA 1
ATOM 916 C C . LYS A 1 128 ? 46.933 -7.909 44.521 1.00 68.56 107 LYS A C 1
ATOM 917 O O . LYS A 1 128 ? 47.659 -8.113 45.495 1.00 70.88 107 LYS A O 1
ATOM 923 N N . GLN A 1 129 ? 46.566 -6.695 44.128 1.00 70.33 108 GLN A N 1
ATOM 924 C CA . GLN A 1 129 ? 46.981 -5.494 44.832 1.00 67.57 108 GLN A CA 1
ATOM 925 C C . GLN A 1 129 ? 46.006 -5.166 45.954 1.00 72.24 108 GLN A C 1
ATOM 926 O O . GLN A 1 129 ? 44.794 -5.113 45.735 1.00 73.32 108 GLN A O 1
ATOM 932 N N . GLU A 1 130 ? 46.531 -4.966 47.159 1.00 74.20 109 GLU A N 1
ATOM 933 C CA . GLU A 1 130 ? 45.780 -4.254 48.185 1.00 78.86 109 GLU A CA 1
ATOM 934 C C . GLU A 1 130 ? 46.382 -2.865 48.332 1.00 71.46 109 GLU A C 1
ATOM 935 O O . GLU A 1 130 ? 47.500 -2.612 47.872 1.00 74.75 109 GLU A O 1
ATOM 941 N N . ASP A 1 131 ? 45.628 -1.973 48.963 1.00 62.76 110 ASP A N 1
ATOM 942 C CA . ASP A 1 131 ? 46.020 -0.580 49.112 1.00 51.04 110 ASP A CA 1
ATOM 943 C C . ASP A 1 131 ? 46.510 0.038 47.797 1.00 39.54 110 ASP A C 1
ATOM 944 O O . ASP A 1 131 ? 47.493 0.777 47.771 1.00 42.27 110 ASP A O 1
ATOM 949 N N . ASP A 1 132 ? 45.822 -0.288 46.707 1.00 25.16 111 ASP A N 1
ATOM 950 C CA . ASP A 1 132 ? 46.089 0.354 45.429 1.00 25.11 111 ASP A CA 1
ATOM 951 C C . ASP A 1 132 ? 45.600 1.803 45.485 1.00 28.40 111 ASP A C 1
ATOM 952 O O . ASP A 1 132 ? 44.699 2.136 46.258 1.00 26.91 111 ASP A O 1
ATOM 957 N N . ASP A 1 133 ? 46.212 2.654 44.668 1.00 21.64 112 ASP A N 1
ATOM 958 C CA . ASP A 1 133 ? 45.909 4.080 44.612 1.00 19.87 112 ASP A CA 1
ATOM 959 C C . ASP A 1 133 ? 44.776 4.287 43.610 1.00 23.41 112 ASP A C 1
ATOM 960 O O . ASP A 1 133 ? 44.884 3.855 42.459 1.00 27.88 112 ASP A O 1
ATOM 965 N N . LEU A 1 134 ? 43.693 4.943 44.029 1.00 23.91 113 LEU A N 1
ATOM 966 C CA . LEU A 1 134 ? 42.559 5.153 43.120 1.00 22.75 113 LEU A CA 1
ATOM 967 C C . LEU A 1 134 ? 42.848 6.191 42.033 1.00 24.92 113 LEU A C 1
ATOM 968 O O . LEU A 1 134 ? 42.260 6.135 40.947 1.00 30.16 113 LEU A O 1
ATOM 973 N N . ILE A 1 135 ? 43.754 7.126 42.322 1.00 22.93 114 ILE A N 1
ATOM 974 C CA . ILE A 1 135 ? 44.145 8.146 41.339 1.00 27.83 114 ILE A CA 1
ATOM 975 C C . ILE A 1 135 ? 45.130 7.586 40.307 1.00 28.39 114 ILE A C 1
ATOM 976 O O . ILE A 1 135 ? 44.996 7.841 39.106 1.00 26.98 114 ILE A O 1
ATOM 981 N N . CYS A 1 136 ? 46.115 6.826 40.789 1.00 21.69 115 CYS A N 1
ATOM 982 C CA . CYS A 1 136 ? 47.146 6.245 39.928 1.00 16.79 115 CYS A CA 1
ATOM 983 C C . CYS A 1 136 ? 47.315 4.749 40.200 1.00 14.04 115 CYS A C 1
ATOM 984 O O . CYS A 1 136 ? 48.319 4.343 40.800 1.00 17.59 115 CYS A O 1
ATOM 987 N N . PRO A 1 137 ? 46.350 3.926 39.746 1.00 15.09 116 PRO A N 1
ATOM 988 C CA . PRO A 1 137 ? 46.442 2.466 39.928 1.00 15.06 116 PRO A CA 1
ATOM 989 C C . PRO A 1 137 ? 47.752 1.918 39.385 1.00 19.09 116 PRO A C 1
ATOM 990 O O . PRO A 1 137 ? 48.230 2.374 38.339 1.00 17.69 116 PRO A O 1
ATOM 994 N N . HIS A 1 138 ? 48.336 0.959 40.097 1.00 16.60 117 HIS A N 1
ATOM 995 C CA . HIS A 1 138 ? 49.581 0.343 39.659 1.00 17.56 117 HIS A CA 1
ATOM 996 C C . HIS A 1 138 ? 49.357 -0.522 38.409 1.00 15.96 117 HIS A C 1
ATOM 997 O O . HIS A 1 138 ? 48.557 -1.463 38.424 1.00 16.68 117 HIS A O 1
ATOM 1004 N N . PHE A 1 139 ? 50.057 -0.211 37.319 1.00 12.73 118 PHE A N 1
ATOM 1005 C CA . PHE A 1 139 ? 49.920 -1.020 36.107 1.00 10.73 118 PHE A CA 1
ATOM 1006 C C . PHE A 1 139 ? 51.203 -1.040 35.275 1.00 17.91 118 PHE A C 1
ATOM 1007 O O . PHE A 1 139 ? 51.179 -0.832 34.064 1.00 18.96 118 PHE A O 1
ATOM 1015 N N . ARG A 1 140 ? 52.322 -1.288 35.946 1.00 14.93 119 ARG A N 1
ATOM 1016 C CA . ARG A 1 140 ? 53.610 -1.461 35.272 1.00 18.04 119 ARG A CA 1
ATOM 1017 C C . ARG A 1 140 ? 54.374 -2.601 35.921 1.00 19.62 119 ARG A C 1
ATOM 1018 O O . ARG A 1 140 ? 54.011 -3.053 37.011 1.00 16.93 119 ARG A O 1
ATOM 1026 N N . ASP A 1 141 ? 55.424 -3.060 35.242 1.00 14.14 120 ASP A N 1
ATOM 1027 C CA . ASP A 1 141 ? 56.375 -4.014 35.816 1.00 13.64 120 ASP A CA 1
ATOM 1028 C C . ASP A 1 141 ? 55.687 -5.317 36.221 1.00 19.34 120 ASP A C 1
ATOM 1029 O O . ASP A 1 141 ? 55.914 -5.859 37.305 1.00 17.71 120 ASP A O 1
ATOM 1034 N N . SER A 1 142 ? 54.853 -5.812 35.315 1.00 16.60 121 SER A N 1
ATOM 1035 C CA . SER A 1 142 ? 54.037 -6.984 35.566 1.00 17.35 121 SER A CA 1
ATOM 1036 C C . SER A 1 142 ? 53.823 -7.725 34.251 1.00 14.73 121 SER A C 1
ATOM 1037 O O . SER A 1 142 ? 53.627 -7.097 33.210 1.00 14.98 121 SER A O 1
ATOM 1040 N N . ALA A 1 143 ? 53.854 -9.053 34.294 1.00 16.57 122 ALA A N 1
ATOM 1041 C CA . ALA A 1 143 ? 53.640 -9.842 33.088 1.00 17.41 122 ALA A CA 1
ATOM 1042 C C . ALA A 1 143 ? 52.250 -9.572 32.537 1.00 13.02 122 ALA A C 1
ATOM 1043 O O . ALA A 1 143 ? 52.049 -9.544 31.328 1.00 16.60 122 ALA A O 1
ATOM 1045 N N . ALA A 1 144 ? 51.291 -9.382 33.438 1.00 16.49 123 ALA A N 1
ATOM 1046 C CA . ALA A 1 144 ? 49.916 -9.134 33.024 1.00 13.86 123 ALA A CA 1
ATOM 1047 C C . ALA A 1 144 ? 49.789 -7.807 32.287 1.00 15.21 123 ALA A C 1
ATOM 1048 O O . ALA A 1 144 ? 49.128 -7.726 31.246 1.00 16.60 123 ALA A O 1
ATOM 1050 N N . ALA A 1 145 ? 50.408 -6.762 32.825 1.00 13.23 124 ALA A N 1
ATOM 1051 C CA . ALA A 1 145 ? 50.384 -5.471 32.148 1.00 11.80 124 ALA A CA 1
ATOM 1052 C C . ALA A 1 145 ? 51.088 -5.535 30.794 1.00 13.58 124 ALA A C 1
ATOM 1053 O O . ALA A 1 145 ? 50.601 -4.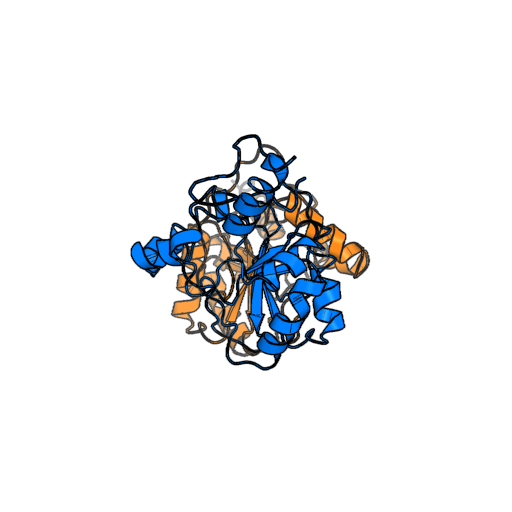967 29.814 1.00 13.68 124 ALA A O 1
ATOM 1055 N N . ASP A 1 146 ? 52.230 -6.214 30.734 1.00 13.10 125 ASP A N 1
ATOM 1056 C CA . ASP A 1 146 ? 52.958 -6.326 29.475 1.00 18.49 125 ASP A CA 1
ATOM 1057 C C . ASP A 1 146 ? 52.132 -7.025 28.401 1.00 13.39 125 ASP A C 1
ATOM 1058 O O . ASP A 1 146 ? 52.151 -6.629 27.235 1.00 16.79 125 ASP A O 1
ATOM 1063 N N . LEU A 1 147 ? 51.409 -8.079 28.782 1.00 14.10 126 LEU A N 1
ATOM 1064 C CA . LEU A 1 147 ? 50.587 -8.809 27.821 1.00 17.72 126 LEU A CA 1
ATOM 1065 C C . LEU A 1 147 ? 49.407 -7.945 27.388 1.00 14.99 126 LEU A C 1
ATOM 1066 O O . LEU A 1 147 ? 49.058 -7.895 26.215 1.00 14.36 126 LEU A O 1
ATOM 1071 N N . PHE A 1 148 ? 48.784 -7.280 28.352 1.00 12.79 127 PHE A N 1
ATOM 1072 C CA . PHE A 1 148 ? 47.707 -6.344 28.047 1.00 13.39 127 PHE A CA 1
ATOM 1073 C C . PHE A 1 148 ? 48.160 -5.291 27.016 1.00 14.92 127 PHE A C 1
ATOM 1074 O O . PHE A 1 148 ? 47.429 -4.984 26.058 1.00 13.09 127 PHE A O 1
ATOM 1082 N N . MET A 1 149 ? 49.374 -4.769 27.183 1.00 12.76 128 MET A N 1
ATOM 1083 C CA . MET A 1 149 ? 49.907 -3.752 26.264 1.00 13.84 128 MET A CA 1
ATOM 1084 C C . MET A 1 149 ? 50.213 -4.290 24.874 1.00 13.25 128 MET A C 1
ATOM 1085 O O . MET A 1 149 ? 50.333 -3.515 23.924 1.00 14.59 128 MET A O 1
ATOM 1090 N N . GLN A 1 150 ? 50.351 -5.608 24.747 1.00 13.03 129 GLN A N 1
ATOM 1091 C CA . GLN A 1 150 ? 50.576 -6.219 23.432 1.00 12.91 129 GLN A CA 1
ATOM 1092 C C . GLN A 1 150 ? 49.282 -6.473 22.665 1.00 13.96 129 GLN A C 1
ATOM 1093 O O . GLN A 1 150 ? 49.306 -6.635 21.440 1.00 15.69 129 GLN A O 1
ATOM 1099 N N . GLN A 1 151 ? 48.153 -6.517 23.372 1.00 13.45 130 GLN A N 1
ATOM 1100 C CA . GLN A 1 151 ? 46.900 -6.921 22.741 1.00 13.77 130 GLN A CA 1
ATOM 1101 C C . GLN A 1 151 ? 45.772 -5.894 22.765 1.00 11.86 130 GLN A C 1
ATOM 1102 O O . GLN A 1 151 ? 44.818 -6.033 21.999 1.00 12.24 130 GLN A O 1
ATOM 1108 N N . MET A 1 152 ? 45.844 -4.875 23.618 1.00 11.09 131 MET A N 1
ATOM 1109 C CA . MET A 1 152 ? 44.652 -4.030 23.800 1.00 12.05 131 MET A CA 1
ATOM 1110 C C . MET A 1 152 ? 44.229 -3.298 22.522 1.00 11.61 131 MET A C 1
ATOM 1111 O O . MET A 1 152 ? 43.032 -3.098 22.279 1.00 10.26 131 MET A O 1
ATOM 1116 N N . MET A 1 153 ? 45.203 -2.931 21.690 1.00 13.47 132 MET A N 1
ATOM 1117 C CA . MET A 1 153 ? 44.913 -2.261 20.433 1.00 15.32 132 MET A CA 1
ATOM 1118 C C . MET A 1 153 ? 44.124 -3.159 19.482 1.00 14.70 132 MET A C 1
ATOM 1119 O O . MET A 1 153 ? 43.432 -2.668 18.594 1.00 13.41 132 MET A O 1
ATOM 1124 N N . ASN A 1 154 ? 44.186 -4.474 19.681 1.00 12.58 133 ASN A N 1
ATOM 1125 C CA . ASN A 1 154 ? 43.436 -5.376 18.800 1.00 11.38 133 ASN A CA 1
ATOM 1126 C C . ASN A 1 154 ? 41.959 -5.487 19.181 1.00 15.75 133 ASN A C 1
ATOM 1127 O O . ASN A 1 154 ? 41.180 -6.159 18.486 1.00 16.07 133 ASN A O 1
ATOM 1132 N N . TYR A 1 155 ? 41.585 -4.816 20.273 1.00 12.21 134 TYR A N 1
ATOM 1133 C CA . TYR A 1 155 ? 40.208 -4.835 20.771 1.00 12.98 134 TYR A CA 1
ATOM 1134 C C . TYR A 1 155 ? 39.679 -3.422 20.910 1.00 14.25 134 TYR A C 1
ATOM 1135 O O . TYR A 1 155 ? 38.712 -3.164 21.628 1.00 15.22 134 TYR A O 1
ATOM 1144 N N . GLY A 1 156 ? 40.340 -2.493 20.225 1.00 10.50 135 GLY A N 1
ATOM 1145 C CA . GLY A 1 156 ? 39.816 -1.140 20.139 1.00 9.57 135 GLY A CA 1
ATOM 1146 C C . GLY A 1 156 ? 40.305 -0.113 21.140 1.00 11.69 135 GLY A C 1
ATOM 1147 O O . GLY A 1 156 ? 39.799 1.011 21.148 1.00 10.24 135 GLY A O 1
ATOM 1148 N N . PHE A 1 157 ? 41.309 -0.462 21.943 1.00 11.17 136 PHE A N 1
ATOM 1149 C CA . PHE A 1 157 ? 41.753 0.410 23.030 1.00 8.67 136 PHE A CA 1
ATOM 1150 C C . PHE A 1 157 ? 43.116 1.005 22.722 1.00 9.58 136 PHE A C 1
ATOM 1151 O O . PHE A 1 157 ? 43.946 0.358 22.078 1.00 13.74 136 PHE A O 1
ATOM 1159 N N . ILE A 1 158 ? 43.332 2.242 23.171 1.00 7.05 137 ILE A N 1
ATOM 1160 C CA . ILE A 1 158 ? 44.645 2.871 23.083 1.00 9.05 137 ILE A CA 1
ATOM 1161 C C . ILE A 1 158 ? 45.124 3.301 24.461 1.00 9.47 137 ILE A C 1
ATOM 1162 O O . ILE A 1 158 ? 44.315 3.503 25.377 1.00 9.70 137 ILE A O 1
ATOM 1167 N N . LEU A 1 159 ? 46.443 3.432 24.614 1.00 7.36 138 LEU A N 1
ATOM 1168 C CA . LEU A 1 159 ? 46.971 4.031 25.830 1.00 8.99 138 LEU A CA 1
ATOM 1169 C C . LEU A 1 159 ? 46.816 5.539 25.695 1.00 10.22 138 LEU A C 1
ATOM 1170 O O . LEU A 1 159 ? 47.474 6.170 24.859 1.00 12.22 138 LEU A O 1
ATOM 1175 N N . ARG A 1 160 ? 45.959 6.128 26.527 1.00 7.99 139 ARG A N 1
ATOM 1176 C CA . ARG A 1 160 ? 45.499 7.493 26.270 1.00 10.24 139 ARG A CA 1
ATOM 1177 C C . ARG A 1 160 ? 46.569 8.557 26.495 1.00 11.13 139 ARG A C 1
ATOM 1178 O O . ARG A 1 160 ? 46.657 9.541 25.745 1.00 11.31 139 ARG A O 1
ATOM 1186 N N . TYR A 1 161 ? 47.372 8.362 27.541 1.00 8.38 140 TYR A N 1
ATOM 1187 C CA . TYR A 1 161 ? 48.326 9.373 27.984 1.00 9.78 140 TYR A CA 1
ATOM 1188 C C . TYR A 1 161 ? 49.729 8.778 28.083 1.00 13.29 140 TYR A C 1
ATOM 1189 O O . TYR A 1 161 ? 50.186 8.421 29.177 1.00 11.23 140 TYR A O 1
ATOM 1198 N N . PRO A 1 162 ? 50.418 8.661 26.934 1.00 12.94 141 PRO A N 1
ATOM 1199 C CA . PRO A 1 162 ? 51.738 8.019 26.917 1.00 15.74 141 PRO A CA 1
ATOM 1200 C C . PRO A 1 162 ? 52.813 8.932 27.494 1.00 13.86 141 PRO A C 1
ATOM 1201 O O . PRO A 1 162 ? 52.609 10.147 27.648 1.00 15.17 141 PRO A O 1
ATOM 1205 N N . GLU A 1 163 ? 53.960 8.348 27.817 1.00 17.50 142 GLU A N 1
ATOM 1206 C CA . GLU A 1 163 ? 55.045 9.124 28.389 1.00 21.72 142 GLU A CA 1
ATOM 1207 C C . GLU A 1 163 ? 55.585 10.001 27.260 1.00 20.77 142 GLU A C 1
ATOM 1208 O O . GLU A 1 163 ? 55.452 9.656 26.079 1.00 23.35 142 GLU A O 1
ATOM 1214 N N . ASP A 1 164 ? 56.123 11.160 27.613 1.00 29.46 143 ASP A N 1
ATOM 1215 C CA . ASP A 1 164 ? 56.641 12.094 26.604 1.00 34.48 143 ASP A CA 1
ATOM 1216 C C . ASP A 1 164 ? 55.594 12.600 25.585 1.00 34.44 143 ASP A C 1
ATOM 1217 O O . ASP A 1 164 ? 55.945 13.036 24.483 1.00 26.06 143 ASP A O 1
ATOM 1222 N N . LYS A 1 165 ? 54.315 12.547 25.957 1.00 20.34 144 LYS A N 1
ATOM 1223 C CA . LYS A 1 165 ? 53.270 13.220 25.185 1.00 19.73 144 LYS A CA 1
ATOM 1224 C C . LYS A 1 165 ? 52.540 14.267 26.034 1.00 19.06 144 LYS A C 1
ATOM 1225 O O . LYS A 1 165 ? 51.490 14.776 25.634 1.00 18.24 144 LYS A O 1
ATOM 1231 N N . GLN A 1 166 ? 53.100 14.597 27.201 1.00 19.12 145 GLN A N 1
ATOM 1232 C CA . GLN A 1 166 ? 52.427 15.476 28.157 1.00 18.70 145 GLN A CA 1
ATOM 1233 C C . GLN A 1 166 ? 52.118 16.849 27.580 1.00 17.59 145 GLN A C 1
ATOM 1234 O O . GLN A 1 166 ? 51.079 17.444 27.878 1.00 22.74 145 GLN A O 1
ATOM 1240 N N . GLU A 1 167 ? 53.018 17.366 26.751 1.00 19.67 146 GLU A N 1
ATOM 1241 C CA . GLU A 1 167 ? 52.765 18.662 26.141 1.00 19.93 146 GLU A CA 1
ATOM 1242 C C . GLU A 1 167 ? 51.615 18.637 25.138 1.00 24.27 146 GLU A C 1
ATOM 1243 O O . GLU A 1 167 ? 50.963 19.655 24.900 1.00 26.87 146 GLU A O 1
ATOM 1249 N N . ILE A 1 168 ? 51.366 17.471 24.558 1.00 19.38 147 ILE A N 1
ATOM 1250 C CA . ILE A 1 168 ? 50.298 17.327 23.580 1.00 15.39 147 ILE A CA 1
ATOM 1251 C C . ILE A 1 168 ? 48.952 17.055 24.261 1.00 17.99 147 ILE A C 1
ATOM 1252 O O . ILE A 1 168 ? 47.928 17.638 23.899 1.00 20.85 147 ILE A O 1
ATOM 1257 N N . THR A 1 169 ? 48.955 16.168 25.251 1.00 14.37 148 THR A N 1
ATOM 1258 C CA . THR A 1 169 ? 47.707 15.758 25.881 1.00 12.17 148 THR A CA 1
ATOM 1259 C C . THR A 1 169 ? 47.351 16.648 27.046 1.00 17.01 148 THR A C 1
ATOM 1260 O O . THR A 1 169 ? 46.181 16.728 27.436 1.00 16.98 148 THR A O 1
ATOM 1264 N N . GLY A 1 170 ? 48.371 17.273 27.634 1.00 16.24 149 GLY A N 1
ATOM 1265 C CA . GLY A 1 170 ? 48.171 18.120 28.796 1.00 20.69 149 GLY A CA 1
ATOM 1266 C C . GLY A 1 170 ? 47.999 17.330 30.080 1.00 20.92 149 GLY A C 1
ATOM 1267 O O . GLY A 1 170 ? 47.639 17.895 31.113 1.00 21.86 149 GLY A O 1
ATOM 1268 N N . ILE A 1 171 ? 48.254 16.025 30.009 1.00 14.10 150 ILE A N 1
ATOM 1269 C CA . ILE A 1 171 ? 48.119 15.111 31.147 1.00 14.41 150 ILE A CA 1
ATOM 1270 C C . ILE A 1 171 ? 49.414 14.303 31.219 1.00 14.66 150 ILE A C 1
ATOM 1271 O O . ILE A 1 171 ? 50.020 13.988 30.187 1.00 15.86 150 ILE A O 1
ATOM 1276 N N . SER A 1 172 ? 49.846 13.979 32.430 1.00 13.46 151 SER A N 1
ATOM 1277 C CA . SER A 1 172 ? 51.058 13.205 32.629 1.00 13.02 151 SER A CA 1
ATOM 1278 C C . SER A 1 172 ? 50.863 11.754 32.223 1.00 14.27 151 SER A C 1
ATOM 1279 O O . SER A 1 172 ? 49.745 11.308 31.947 1.00 14.65 151 SER A O 1
ATOM 1282 N N . TYR A 1 173 ? 51.958 11.010 32.208 1.00 15.70 152 TYR A N 1
ATOM 1283 C CA . TYR A 1 173 ? 51.930 9.609 31.802 1.00 13.25 152 TYR A CA 1
ATOM 1284 C C . TYR A 1 173 ? 51.055 8.795 32.745 1.00 12.34 152 TYR A C 1
ATOM 1285 O O . TYR A 1 173 ? 51.218 8.849 33.974 1.00 13.55 152 TYR A O 1
ATOM 1294 N N . GLU A 1 174 ? 50.113 8.054 32.164 1.00 10.83 153 GLU A N 1
ATOM 1295 C CA . GLU A 1 174 ? 49.214 7.189 32.941 1.00 10.86 153 GLU A CA 1
ATOM 1296 C C . GLU A 1 174 ? 49.178 5.790 32.338 1.00 9.51 153 GLU A C 1
ATOM 1297 O O . GLU A 1 174 ? 48.371 5.509 31.444 1.00 11.55 153 GLU A O 1
ATOM 1303 N N . PRO A 1 175 ? 50.036 4.889 32.833 1.00 8.95 154 PRO A N 1
ATOM 1304 C CA . PRO A 1 175 ? 50.075 3.543 32.253 1.00 8.56 154 PRO A CA 1
ATOM 1305 C C . PRO A 1 175 ? 48.787 2.732 32.466 1.00 12.40 154 PRO A C 1
ATOM 1306 O O . PRO A 1 175 ? 48.598 1.707 31.795 1.00 11.27 154 PRO A O 1
ATOM 1310 N N . TRP A 1 176 ? 47.907 3.189 33.353 1.00 11.41 155 TRP A N 1
ATOM 1311 C CA . TRP A 1 176 ? 46.698 2.440 33.694 1.00 7.67 155 TRP A CA 1
ATOM 1312 C C . TRP A 1 176 ? 45.467 2.860 32.890 1.00 9.82 155 TRP A C 1
ATOM 1313 O O . TRP A 1 176 ? 44.426 2.214 32.993 1.00 10.49 155 TRP A O 1
ATOM 1324 N N . HIS A 1 177 ? 45.553 3.973 32.152 1.00 8.78 156 HIS A N 1
ATOM 1325 C CA . HIS A 1 177 ? 44.358 4.578 31.545 1.00 6.15 156 HIS A CA 1
ATOM 1326 C C . HIS A 1 177 ? 44.224 4.289 30.060 1.00 9.97 156 HIS A C 1
ATOM 1327 O O . HIS A 1 177 ? 45.066 4.713 29.251 1.00 9.54 156 HIS A O 1
ATOM 1334 N N . PHE A 1 178 ? 43.142 3.601 29.694 1.00 7.89 157 PHE A N 1
ATOM 1335 C CA . PHE A 1 178 ? 42.918 3.202 28.303 1.00 8.66 157 PHE A CA 1
ATOM 1336 C C . PHE A 1 178 ? 41.640 3.811 27.779 1.00 9.24 157 PHE A C 1
ATOM 1337 O O . PHE A 1 178 ? 40.654 3.930 28.508 1.00 12.78 157 PHE A O 1
ATOM 1345 N N . ARG A 1 179 ? 41.691 4.245 26.526 1.00 10.27 158 ARG A N 1
ATOM 1346 C CA . ARG A 1 179 ? 40.542 4.850 25.842 1.00 10.68 158 ARG A CA 1
ATOM 1347 C C . ARG A 1 179 ? 40.060 3.960 24.707 1.00 10.52 158 ARG A C 1
ATOM 1348 O O . ARG A 1 179 ? 40.850 3.487 23.883 1.00 11.84 158 ARG A O 1
ATOM 1356 N N . TYR A 1 180 ? 38.747 3.735 24.646 1.00 8.89 159 TYR A N 1
ATOM 1357 C CA . TYR A 1 180 ? 38.184 2.969 23.537 1.00 11.71 159 TYR A CA 1
ATOM 1358 C C . TYR A 1 180 ? 37.940 3.871 22.334 1.00 13.41 159 TYR A C 1
ATOM 1359 O O . TYR A 1 180 ? 37.236 4.878 22.454 1.00 12.15 159 TYR A O 1
ATOM 1368 N N . VAL A 1 181 ? 38.544 3.524 21.193 1.00 11.02 160 VAL A N 1
ATOM 1369 C CA . VAL A 1 181 ? 38.260 4.229 19.938 1.00 12.51 160 VAL A CA 1
ATOM 1370 C C . VAL A 1 181 ? 37.747 3.285 18.860 1.00 14.37 160 VAL A C 1
ATOM 1371 O O . VAL A 1 181 ? 37.270 3.734 17.818 1.00 13.87 160 VAL A O 1
ATOM 1375 N N . GLY A 1 182 ? 37.852 1.982 19.107 1.00 12.60 161 GLY A N 1
ATOM 1376 C CA . GLY A 1 182 ? 37.419 0.990 18.135 1.00 15.90 161 GLY A CA 1
ATOM 1377 C C . GLY A 1 182 ? 38.461 0.709 17.071 1.00 15.81 161 GLY A C 1
ATOM 1378 O O . GLY A 1 182 ? 39.494 1.377 17.012 1.00 14.34 161 GLY A O 1
ATOM 1379 N N . LEU A 1 183 ? 38.184 -0.283 16.231 1.00 15.44 162 LEU A N 1
ATOM 1380 C CA . LEU A 1 183 ? 39.085 -0.674 15.147 1.00 12.77 162 LEU A CA 1
ATOM 1381 C C . LEU A 1 183 ? 38.662 0.006 13.848 1.00 16.09 162 LEU A C 1
ATOM 1382 O O . LEU A 1 183 ? 37.472 0.286 13.657 1.00 18.02 162 LEU A O 1
ATOM 1387 N N . PRO A 1 184 ? 39.626 0.269 12.943 1.00 14.84 163 PRO A N 1
ATOM 1388 C CA . PRO A 1 184 ? 41.065 -0.003 13.067 1.00 12.03 163 PRO A CA 1
ATOM 1389 C C . PRO A 1 184 ? 41.816 1.111 13.779 1.00 15.01 163 PRO A C 1
ATOM 1390 O O . PRO A 1 184 ? 43.047 1.044 13.845 1.00 13.17 163 PRO A O 1
ATOM 1394 N N . HIS A 1 185 ? 41.101 2.103 14.305 1.00 14.56 164 HIS A N 1
ATOM 1395 C CA . HIS A 1 185 ? 41.731 3.308 14.820 1.00 14.04 164 HIS A CA 1
ATOM 1396 C C . HIS A 1 185 ? 42.736 2.990 15.919 1.00 14.74 164 HIS A C 1
ATOM 1397 O O . HIS A 1 185 ? 43.818 3.565 15.968 1.00 12.02 164 HIS A O 1
ATOM 1404 N N . SER A 1 186 ? 42.384 2.066 16.799 1.00 11.27 165 SER A N 1
ATOM 1405 C CA . SER A 1 186 ? 43.302 1.751 17.895 1.00 11.95 165 SER A CA 1
ATOM 1406 C C . SER A 1 186 ? 44.610 1.140 17.386 1.00 13.34 165 SER A C 1
ATOM 1407 O O . SER A 1 186 ? 45.690 1.383 17.951 1.00 12.01 165 SER A O 1
ATOM 1410 N N . GLN A 1 187 ? 44.531 0.346 16.316 1.00 13.38 166 GLN A N 1
ATOM 1411 C CA . GLN A 1 187 ? 45.729 -0.251 15.744 1.00 12.82 166 GLN A CA 1
ATOM 1412 C C . GLN A 1 187 ? 46.554 0.814 15.033 1.00 11.66 166 GLN A C 1
ATOM 1413 O O . GLN A 1 187 ? 47.781 0.837 15.153 1.00 13.21 166 GLN A O 1
ATOM 1419 N N . VAL A 1 188 ? 45.884 1.720 14.325 1.00 10.16 167 VAL A N 1
ATOM 1420 C CA . VAL A 1 188 ? 46.596 2.784 13.617 1.00 11.65 167 VAL A CA 1
ATOM 1421 C C . VAL A 1 188 ? 47.327 3.712 14.597 1.00 16.38 167 VAL A C 1
ATOM 1422 O O . VAL A 1 188 ? 48.516 4.018 14.427 1.00 14.15 167 VAL A O 1
ATOM 1426 N N . ILE A 1 189 ? 46.607 4.148 15.628 1.00 11.86 168 ILE A N 1
ATOM 1427 C CA . ILE A 1 189 ? 47.147 5.044 16.644 1.00 10.78 168 ILE A CA 1
ATOM 1428 C C . ILE A 1 189 ? 48.316 4.382 17.365 1.00 11.25 168 ILE A C 1
ATOM 1429 O O . ILE A 1 189 ? 49.363 5.000 17.561 1.00 12.92 168 ILE A O 1
ATOM 1434 N N . THR A 1 190 ? 48.154 3.116 17.738 1.00 9.57 169 THR A N 1
ATOM 1435 C CA . THR A 1 190 ? 49.165 2.471 18.571 1.00 11.69 169 THR A CA 1
ATOM 1436 C C . THR A 1 190 ? 50.455 2.222 17.792 1.00 14.19 169 THR A C 1
ATOM 1437 O O . THR A 1 190 ? 51.558 2.417 18.309 1.00 13.40 169 THR A O 1
ATOM 1441 N N . ALA A 1 191 ? 50.320 1.815 16.536 1.00 12.75 170 ALA A N 1
ATOM 1442 C CA . ALA A 1 191 ? 51.492 1.537 15.716 1.00 12.79 170 ALA A CA 1
ATOM 1443 C C . ALA A 1 191 ? 52.317 2.788 15.449 1.00 14.80 170 ALA A C 1
ATOM 1444 O O . ALA A 1 191 ? 53.540 2.709 15.299 1.00 16.41 170 ALA A O 1
ATOM 1446 N N . GLN A 1 192 ? 51.655 3.938 15.373 1.00 12.14 171 GLN A N 1
ATOM 1447 C CA A GLN A 1 192 ? 52.341 5.205 15.111 0.50 12.90 171 GLN A CA 1
ATOM 1448 C CA B GLN A 1 192 ? 52.340 5.194 15.107 0.50 12.93 171 GLN A CA 1
ATOM 1449 C C . GLN A 1 192 ? 52.810 5.883 16.393 1.00 18.09 171 GLN A C 1
ATOM 1450 O O . GLN A 1 192 ? 53.468 6.938 16.350 1.00 17.61 171 GLN A O 1
ATOM 1461 N N . LYS A 1 193 ? 52.485 5.271 17.528 1.00 12.16 172 LYS A N 1
ATOM 1462 C CA . LYS A 1 193 ? 52.772 5.828 18.844 1.00 13.78 172 LYS A CA 1
ATOM 1463 C C . LYS A 1 193 ? 52.146 7.213 19.003 1.00 16.98 172 LYS A C 1
ATOM 1464 O O . LYS A 1 193 ? 52.745 8.121 19.575 1.00 19.08 172 LYS A O 1
ATOM 1470 N N . TRP A 1 194 ? 50.921 7.349 18.499 1.00 11.45 173 TRP A N 1
ATOM 1471 C CA . TRP A 1 194 ? 50.203 8.617 18.518 1.00 9.72 173 TRP A CA 1
ATOM 1472 C C . TRP A 1 194 ? 49.313 8.755 19.750 1.00 10.78 173 TRP A C 1
ATOM 1473 O O . TRP A 1 194 ? 49.026 7.774 20.438 1.00 13.23 173 TRP A O 1
ATOM 1484 N N . THR A 1 195 ? 48.900 9.994 20.006 1.00 12.68 174 THR A N 1
ATOM 1485 C CA . THR A 1 195 ? 47.829 10.314 20.939 1.00 10.93 174 THR A CA 1
ATOM 1486 C C . THR A 1 195 ? 46.562 10.530 20.118 1.00 13.35 174 THR A C 1
ATOM 1487 O O . THR A 1 195 ? 46.624 10.696 18.902 1.00 13.72 174 THR A O 1
ATOM 1491 N N . LEU A 1 196 ? 45.412 10.543 20.776 1.00 10.50 175 LEU A N 1
ATOM 1492 C CA . LEU A 1 196 ? 44.155 10.827 20.076 1.00 7.22 175 LEU A CA 1
ATOM 1493 C C . LEU A 1 196 ? 44.178 12.246 19.485 1.00 12.70 175 LEU A C 1
ATOM 1494 O O . LEU A 1 196 ? 43.637 12.485 18.392 1.00 12.12 175 LEU A O 1
ATOM 1499 N N . GLU A 1 197 ? 44.819 13.179 20.194 1.00 14.16 176 GLU A N 1
ATOM 1500 C CA . GLU A 1 197 ? 45.041 14.531 19.668 1.00 14.03 176 GLU A CA 1
ATOM 1501 C C . GLU A 1 197 ? 45.754 14.486 18.316 1.00 15.39 176 GLU A C 1
ATOM 1502 O O . GLU A 1 197 ? 45.299 15.097 17.338 1.00 14.37 176 GLU A O 1
ATOM 1508 N N . GLU A 1 198 ? 46.861 13.752 18.254 1.00 12.38 177 GLU A N 1
ATOM 1509 C CA . GLU A 1 198 ? 47.612 13.649 16.996 1.00 13.77 177 GLU A CA 1
ATOM 1510 C C . GLU A 1 198 ? 46.826 12.920 15.925 1.00 14.46 177 GLU A C 1
ATOM 1511 O O . GLU A 1 198 ? 46.971 13.213 14.744 1.00 14.83 177 GLU A O 1
ATOM 1517 N N . TYR A 1 199 ? 45.998 11.961 16.331 1.00 11.57 178 TYR A N 1
ATOM 1518 C CA . TYR A 1 199 ? 45.173 11.232 15.370 1.00 12.88 178 TYR A CA 1
ATOM 1519 C C . TYR A 1 199 ? 44.194 12.196 14.728 1.00 14.13 178 TYR A C 1
ATOM 1520 O O . TYR A 1 199 ? 43.966 12.158 13.514 1.00 17.14 178 TYR A O 1
ATOM 1529 N N . HIS A 1 200 ? 43.612 13.069 15.538 1.00 14.19 179 HIS A N 1
ATOM 1530 C CA . HIS A 1 200 ? 42.667 14.043 15.008 1.00 14.34 179 HIS A CA 1
ATOM 1531 C C . HIS A 1 200 ? 43.344 15.007 14.041 1.00 16.98 179 HIS A C 1
ATOM 1532 O O . HIS A 1 200 ? 42.765 15.347 13.009 1.00 18.99 179 HIS A O 1
ATOM 1539 N N . ASP A 1 201 ? 44.557 15.445 14.369 1.00 16.87 180 ASP A N 1
ATOM 1540 C CA . ASP A 1 201 ? 45.286 16.354 13.475 1.00 15.04 180 ASP A CA 1
ATOM 1541 C C . ASP A 1 201 ? 45.601 15.662 12.155 1.00 19.80 180 ASP A C 1
ATOM 1542 O O . ASP A 1 201 ? 45.558 16.281 11.087 1.00 21.81 180 ASP A O 1
ATOM 1547 N N . TYR A 1 202 ? 45.927 14.373 12.229 1.00 14.28 181 TYR A N 1
ATOM 1548 C CA . TYR A 1 202 ? 46.251 13.593 11.036 1.00 14.82 181 TYR A CA 1
ATOM 1549 C C . TYR A 1 202 ? 45.037 13.424 10.130 1.00 15.23 181 TYR A C 1
ATOM 1550 O O . TYR A 1 202 ? 45.133 13.591 8.913 1.00 20.04 181 TYR A O 1
ATOM 1559 N N . LEU A 1 203 ? 43.893 13.096 10.726 1.00 12.73 182 LEU A N 1
ATOM 1560 C CA . LEU A 1 203 ? 42.671 12.934 9.954 1.00 16.35 182 LEU A CA 1
ATOM 1561 C C . LEU A 1 203 ? 42.288 14.253 9.270 1.00 23.83 182 LEU A C 1
ATOM 1562 O O . LEU A 1 203 ? 41.910 14.267 8.099 1.00 24.09 182 LEU A O 1
ATOM 1567 N N . ALA A 1 204 ? 42.403 15.356 10.004 1.00 23.94 183 ALA A N 1
ATOM 1568 C CA . ALA A 1 204 ? 42.099 16.671 9.445 1.00 28.77 183 ALA A CA 1
ATOM 1569 C C . ALA A 1 204 ? 43.040 17.037 8.294 1.00 23.14 183 ALA A C 1
ATOM 1570 O O . ALA A 1 204 ? 42.598 17.521 7.248 1.00 27.23 183 ALA A O 1
ATOM 1572 N N . GLN A 1 205 ? 44.335 16.821 8.487 1.00 23.53 184 GLN A N 1
ATOM 1573 C CA A GLN A 1 205 ? 45.327 17.140 7.465 0.50 25.48 184 GLN A CA 1
ATOM 1574 C CA B GLN A 1 205 ? 45.299 17.165 7.449 0.50 23.60 184 GLN A CA 1
ATOM 1575 C C . GLN A 1 205 ? 45.142 16.258 6.233 1.00 27.58 184 GLN A C 1
ATOM 1576 O O . GLN A 1 205 ? 45.380 16.684 5.092 1.00 31.38 184 GLN A O 1
ATOM 1587 N N . THR A 1 206 ? 44.714 15.020 6.464 1.00 20.60 185 THR A N 1
ATOM 1588 C CA . THR A 1 206 ? 44.538 14.076 5.365 1.00 25.30 185 THR A CA 1
ATOM 1589 C C . THR A 1 206 ? 43.296 14.411 4.542 1.00 34.79 185 THR A C 1
ATOM 1590 O O . THR A 1 206 ? 43.329 14.360 3.310 1.00 28.79 185 THR A O 1
ATOM 1594 N N . VAL A 1 207 ? 42.212 14.773 5.221 1.00 29.59 186 VAL A N 1
ATOM 1595 C CA . VAL A 1 207 ? 41.000 15.235 4.540 1.00 40.45 186 VAL A CA 1
ATOM 1596 C C . VAL A 1 207 ? 41.293 16.402 3.590 1.00 45.34 186 VAL A C 1
ATOM 1597 O O . VAL A 1 207 ? 40.716 16.487 2.500 1.00 47.56 186 VAL A O 1
ATOM 1601 N N . ARG A 1 208 ? 42.213 17.278 3.988 1.00 39.23 187 ARG A N 1
ATOM 1602 C CA . ARG A 1 208 ? 42.566 18.432 3.160 1.00 45.46 187 ARG A CA 1
ATOM 1603 C C . ARG A 1 208 ? 43.266 18.050 1.852 1.00 47.41 187 ARG A C 1
ATOM 1604 O O . ARG A 1 208 ? 43.173 18.777 0.860 1.00 46.41 187 ARG A O 1
ATOM 1612 N N . GLN A 1 209 ? 43.957 16.913 1.842 1.00 47.34 188 GLN A N 1
ATOM 1613 C CA . GLN A 1 209 ? 44.629 16.447 0.626 1.00 49.51 188 GLN A CA 1
ATOM 1614 C C . GLN A 1 209 ? 43.645 16.116 -0.500 1.00 52.80 188 GLN A C 1
ATOM 1615 O O . GLN A 1 209 ? 44.042 15.959 -1.659 1.00 55.56 188 GLN A O 1
ATOM 1621 N N . PHE A 1 210 ? 42.365 16.014 -0.155 1.00 54.51 189 PHE A N 1
ATOM 1622 C CA . PHE A 1 210 ? 41.327 15.694 -1.128 1.00 55.18 189 PHE A CA 1
ATOM 1623 C C . PHE A 1 210 ? 40.508 16.926 -1.506 1.00 61.24 189 PHE A C 1
ATOM 1624 O O . PHE A 1 210 ? 40.820 18.046 -1.097 1.00 66.26 189 PHE A O 1
ATOM 1632 N N . MET B 1 22 ? 18.009 16.306 54.295 1.00 54.85 1 MET B N 1
ATOM 1633 C CA . MET B 1 22 ? 18.566 14.968 54.460 1.00 59.39 1 MET B CA 1
ATOM 1634 C C . MET B 1 22 ? 18.060 14.305 55.737 1.00 52.58 1 MET B C 1
ATOM 1635 O O . MET B 1 22 ? 18.557 14.582 56.830 1.00 57.55 1 MET B O 1
ATOM 1640 N N . ASN B 1 23 ? 17.064 13.435 55.602 1.00 40.84 2 ASN B N 1
ATOM 1641 C CA . ASN B 1 23 ? 16.649 12.609 56.726 1.00 35.60 2 ASN B CA 1
ATOM 1642 C C . ASN B 1 23 ? 17.427 11.306 56.707 1.00 23.66 2 ASN B C 1
ATOM 1643 O O . ASN B 1 23 ? 17.240 10.461 55.808 1.00 24.16 2 ASN B O 1
ATOM 1648 N N . THR B 1 24 ? 18.300 11.152 57.703 1.00 25.91 3 THR B N 1
ATOM 1649 C CA . THR B 1 24 ? 19.143 9.967 57.841 1.00 22.77 3 THR B CA 1
ATOM 1650 C C . THR B 1 24 ? 18.329 8.711 58.124 1.00 17.78 3 THR B C 1
ATOM 1651 O O . THR B 1 24 ? 18.858 7.599 58.032 1.00 18.16 3 THR B O 1
ATOM 1655 N N . LEU B 1 25 ? 17.048 8.879 58.463 1.00 17.12 4 LEU B N 1
ATOM 1656 C CA . LEU B 1 25 ? 16.206 7.729 58.790 1.00 13.39 4 LEU B CA 1
ATOM 1657 C C . LEU B 1 25 ? 15.286 7.288 57.654 1.00 15.90 4 LEU B C 1
ATOM 1658 O O . LEU B 1 25 ? 14.503 6.353 57.825 1.00 16.45 4 LEU B O 1
ATOM 1663 N N . GLN B 1 26 ? 15.400 7.929 56.492 1.00 12.34 5 GLN B N 1
ATOM 1664 C CA . GLN B 1 26 ? 14.468 7.657 55.396 1.00 12.47 5 GLN B CA 1
ATOM 1665 C C . GLN B 1 26 ? 14.398 6.165 55.094 1.00 16.47 5 GLN B C 1
ATOM 1666 O O . GLN B 1 26 ? 15.427 5.510 54.916 1.00 16.69 5 GLN B O 1
ATOM 1672 N N . LEU B 1 27 ? 13.188 5.615 55.083 1.00 13.82 6 LEU B N 1
ATOM 1673 C CA . LEU B 1 27 ? 13.020 4.204 54.771 1.00 14.22 6 LEU B CA 1
ATOM 1674 C C . LEU B 1 27 ? 12.849 4.019 53.268 1.00 16.30 6 LEU B C 1
ATOM 1675 O O . LEU B 1 27 ? 11.902 4.559 52.669 1.00 16.88 6 LEU B O 1
ATOM 1680 N N . ILE B 1 28 ? 13.776 3.277 52.661 1.00 16.08 7 ILE B N 1
ATOM 1681 C CA . ILE B 1 28 ? 13.736 2.978 51.229 1.00 13.55 7 ILE B CA 1
ATOM 1682 C C . ILE B 1 28 ? 13.758 1.478 51.024 1.00 13.69 7 ILE B C 1
ATOM 1683 O O . ILE B 1 28 ? 14.710 0.798 51.418 1.00 17.44 7 ILE B O 1
ATOM 1688 N N . ASN B 1 29 ? 12.684 0.954 50.441 1.00 13.73 8 ASN B N 1
ATOM 1689 C CA . ASN B 1 29 ? 12.624 -0.464 50.087 1.00 16.81 8 ASN B CA 1
ATOM 1690 C C . ASN B 1 29 ? 11.574 -0.664 49.010 1.00 18.82 8 ASN B C 1
ATOM 1691 O O . ASN B 1 29 ? 11.051 0.324 48.490 1.00 17.61 8 ASN B O 1
ATOM 1696 N N . LYS B 1 30 ? 11.252 -1.916 48.677 1.00 17.52 9 LYS B N 1
ATOM 1697 C CA . LYS B 1 30 ? 10.311 -2.172 47.578 1.00 20.33 9 LYS B CA 1
ATOM 1698 C C . LYS B 1 30 ? 8.954 -1.498 47.800 1.00 21.44 9 LYS B C 1
ATOM 1699 O O . LYS B 1 30 ? 8.317 -1.027 46.845 1.00 22.21 9 LYS B O 1
ATOM 1705 N N . ASN B 1 31 ? 8.521 -1.435 49.062 1.00 19.66 10 ASN B N 1
ATOM 1706 C CA . ASN B 1 31 ? 7.254 -0.794 49.405 1.00 19.87 10 ASN B CA 1
ATOM 1707 C C . ASN B 1 31 ? 7.350 0.716 49.567 1.00 18.21 10 ASN B C 1
ATOM 1708 O O . ASN B 1 31 ? 6.331 1.407 49.629 1.00 21.32 10 ASN B O 1
ATOM 1713 N N . HIS B 1 32 ? 8.573 1.225 49.640 1.00 16.90 11 HIS B N 1
ATOM 1714 C CA . HIS B 1 32 ? 8.786 2.659 49.810 1.00 16.82 11 HIS B CA 1
ATOM 1715 C C . HIS B 1 32 ? 9.864 3.135 48.856 1.00 18.06 11 HIS B C 1
ATOM 1716 O O . HIS B 1 32 ? 10.996 3.408 49.272 1.00 18.14 11 HIS B O 1
ATOM 1723 N N . PRO B 1 33 ? 9.525 3.219 47.564 1.00 18.24 12 PRO B N 1
ATOM 1724 C CA . PRO B 1 33 ? 10.527 3.632 46.581 1.00 15.64 12 PRO B CA 1
ATOM 1725 C C . PRO B 1 33 ? 10.861 5.093 46.762 1.00 20.07 12 PRO B C 1
ATOM 1726 O O . PRO B 1 33 ? 10.098 5.845 47.378 1.00 24.91 12 PRO B O 1
ATOM 1730 N N . LEU B 1 34 ? 11.998 5.503 46.227 1.00 16.74 13 LEU B N 1
ATOM 1731 C CA . LEU B 1 34 ? 12.338 6.914 46.217 1.00 18.09 13 LEU B CA 1
ATOM 1732 C C . LEU B 1 34 ? 11.403 7.637 45.262 1.00 27.15 13 LEU B C 1
ATOM 1733 O O . LEU B 1 34 ? 10.957 7.063 44.261 1.00 29.17 13 LEU B O 1
ATOM 1738 N N . LYS B 1 35 ? 11.106 8.897 45.572 1.00 36.13 14 LYS B N 1
ATOM 1739 C CA . LYS B 1 35 ? 10.338 9.740 44.662 1.00 44.65 14 LYS B CA 1
ATOM 1740 C C . LYS B 1 35 ? 11.234 10.240 43.530 1.00 40.74 14 LYS B C 1
ATOM 1741 O O . LYS B 1 35 ? 12.426 10.464 43.734 1.00 40.65 14 LYS B O 1
ATOM 1747 N N . LYS B 1 36 ? 10.664 10.400 42.337 1.00 35.92 15 LYS B N 1
ATOM 1748 C CA . LYS B 1 36 ? 11.434 10.844 41.175 1.00 45.45 15 LYS B CA 1
ATOM 1749 C C . LYS B 1 36 ? 11.982 12.257 41.350 1.00 51.96 15 LYS B C 1
ATOM 1750 O O . LYS B 1 36 ? 13.028 12.609 40.796 1.00 50.64 15 LYS B O 1
ATOM 1756 N N . ASN B 1 37 ? 11.266 13.063 42.128 1.00 55.88 16 ASN B N 1
ATOM 1757 C CA . ASN B 1 37 ? 11.635 14.457 42.333 1.00 61.78 16 ASN B CA 1
ATOM 1758 C C . ASN B 1 37 ? 12.555 14.656 43.528 1.00 65.56 16 ASN B C 1
ATOM 1759 O O . ASN B 1 37 ? 12.842 15.792 43.910 1.00 70.91 16 ASN B O 1
ATOM 1764 N N . GLN B 1 38 ? 13.010 13.561 44.129 1.00 62.55 17 GLN B N 1
ATOM 1765 C CA . GLN B 1 38 ? 13.902 13.679 45.275 1.00 65.16 17 GLN B CA 1
ATOM 1766 C C . GLN B 1 38 ? 15.288 14.164 44.854 1.00 69.63 17 GLN B C 1
ATOM 1767 O O . GLN B 1 38 ? 15.904 13.633 43.924 1.00 66.82 17 GLN B O 1
ATOM 1773 N N . GLU B 1 39 ? 15.749 15.196 45.550 1.00 70.17 18 GLU B N 1
ATOM 1774 C CA . GLU B 1 39 ? 17.018 15.853 45.275 1.00 67.36 18 GLU B CA 1
ATOM 1775 C C . GLU B 1 39 ? 18.177 14.893 45.509 1.00 54.04 18 GLU B C 1
ATOM 1776 O O . GLU B 1 39 ? 18.236 14.240 46.556 1.00 48.84 18 GLU B O 1
ATOM 1782 N N . PRO B 1 40 ? 19.095 14.789 44.530 1.00 43.17 19 PRO B N 1
ATOM 1783 C CA . PRO B 1 40 ? 20.280 13.949 44.726 1.00 41.67 19 PRO B CA 1
ATOM 1784 C C . PRO B 1 40 ? 21.025 14.372 45.985 1.00 41.20 19 PRO B C 1
ATOM 1785 O O . PRO B 1 40 ? 21.049 15.556 46.323 1.00 39.96 19 PRO B O 1
ATOM 1789 N N . PRO B 1 41 ? 21.615 13.407 46.691 1.00 36.06 20 PRO B N 1
ATOM 1790 C CA . PRO B 1 41 ? 22.363 13.778 47.892 1.00 35.57 20 PRO B CA 1
ATOM 1791 C C . PRO B 1 41 ? 23.608 14.559 47.504 1.00 28.19 20 PRO B C 1
ATOM 1792 O O . PRO B 1 41 ? 24.109 14.385 46.388 1.00 29.10 20 PRO B O 1
ATOM 1796 N N . HIS B 1 42 ? 24.093 15.418 48.393 1.00 25.37 21 HIS B N 1
ATOM 1797 C CA . HIS B 1 42 ? 25.422 15.971 48.211 1.00 26.03 21 HIS B CA 1
ATOM 1798 C C . HIS B 1 42 ? 26.368 14.802 48.387 1.00 22.10 21 HIS B C 1
ATOM 1799 O O . HIS B 1 42 ? 26.052 13.844 49.099 1.00 22.11 21 HIS B O 1
ATOM 1806 N N . LEU B 1 43 ? 27.518 14.861 47.734 1.00 18.58 22 LEU B N 1
ATOM 1807 C CA . LEU B 1 43 ? 28.440 13.734 47.764 1.00 15.15 22 LEU B CA 1
ATOM 1808 C C . LEU B 1 43 ? 29.869 14.192 47.977 1.00 16.91 22 LEU B C 1
ATOM 1809 O O . LEU B 1 43 ? 30.233 15.326 47.654 1.00 19.31 22 LEU B O 1
ATOM 1814 N N . VAL B 1 44 ? 30.668 13.292 48.541 1.00 14.34 23 VAL B N 1
ATOM 1815 C CA A VAL B 1 44 ? 32.113 13.464 48.613 0.50 15.36 23 VAL B CA 1
ATOM 1816 C CA B VAL B 1 44 ? 32.110 13.468 48.659 0.50 15.19 23 VAL B CA 1
ATOM 1817 C C . VAL B 1 44 ? 32.740 12.124 48.307 1.00 21.17 23 VAL B C 1
ATOM 1818 O O . VAL B 1 44 ? 32.093 11.075 48.445 1.00 18.96 23 VAL B O 1
ATOM 1825 N N . LEU B 1 45 ? 33.982 12.145 47.840 1.00 15.56 24 LEU B N 1
ATOM 1826 C CA . LEU B 1 45 ? 34.684 10.895 47.589 1.00 17.04 24 LEU B CA 1
ATOM 1827 C C . LEU B 1 45 ? 35.090 10.356 48.953 1.00 17.53 24 LEU B C 1
ATOM 1828 O O . LEU B 1 45 ? 35.602 11.100 49.799 1.00 20.09 24 LEU B O 1
ATOM 1833 N N . ALA B 1 46 ? 34.825 9.071 49.181 1.00 15.50 25 ALA B N 1
ATOM 1834 C CA . ALA B 1 46 ? 35.084 8.451 50.473 1.00 17.77 25 ALA B CA 1
ATOM 1835 C C . ALA B 1 46 ? 36.463 7.809 50.496 1.00 20.53 25 ALA B C 1
ATOM 1836 O O . ALA B 1 46 ? 36.900 7.231 49.501 1.00 26.45 25 ALA B O 1
ATOM 1838 N N . PRO B 1 47 ? 37.161 7.921 51.636 1.00 22.44 26 PRO B N 1
ATOM 1839 C CA . PRO B 1 47 ? 38.495 7.328 51.789 1.00 27.84 26 PRO B CA 1
ATOM 1840 C C . PRO B 1 47 ? 38.421 5.820 52.039 1.00 25.14 26 PRO B C 1
ATOM 1841 O O . PRO B 1 47 ? 37.319 5.285 52.211 1.00 21.02 26 PRO B O 1
ATOM 1845 N N . PHE B 1 48 ? 39.577 5.158 52.033 1.00 22.48 27 PHE B N 1
ATOM 1846 C CA . PHE B 1 48 ? 39.684 3.739 52.365 1.00 20.33 27 PHE B CA 1
ATOM 1847 C C . PHE B 1 48 ? 39.063 2.794 51.336 1.00 18.20 27 PHE B C 1
ATOM 1848 O O . PHE B 1 48 ? 38.417 1.801 51.684 1.00 19.47 27 PHE B O 1
ATOM 1856 N N . SER B 1 49 ? 39.268 3.118 50.063 1.00 18.85 28 SER B N 1
ATOM 1857 C CA A SER B 1 49 ? 38.910 2.225 48.968 0.54 18.86 28 SER B CA 1
ATOM 1858 C CA B SER B 1 49 ? 38.906 2.227 48.968 0.46 18.84 28 SER B CA 1
ATOM 1859 C C . SER B 1 49 ? 40.008 2.286 47.921 1.00 20.12 28 SER B C 1
ATOM 1860 O O . SER B 1 49 ? 40.797 3.232 47.908 1.00 25.96 28 SER B O 1
ATOM 1865 N N . ASP B 1 50 ? 40.071 1.277 47.055 1.00 20.20 29 ASP B N 1
ATOM 1866 C CA . ASP B 1 50 ? 41.044 1.306 45.958 1.00 20.80 29 ASP B CA 1
ATOM 1867 C C . ASP B 1 50 ? 40.422 1.820 44.665 1.00 19.70 29 ASP B C 1
ATOM 1868 O O . ASP B 1 50 ? 41.029 1.754 43.591 1.00 22.76 29 ASP B O 1
ATOM 1873 N N . HIS B 1 51 ? 39.197 2.324 44.764 1.00 13.48 30 HIS B N 1
ATOM 1874 C CA . HIS B 1 51 ? 38.556 2.925 43.605 1.00 13.86 30 HIS B CA 1
ATOM 1875 C C . HIS B 1 51 ? 37.694 4.071 44.077 1.00 19.29 30 HIS B C 1
ATOM 1876 O O . HIS B 1 51 ? 37.537 4.279 45.287 1.00 19.50 30 HIS B O 1
ATOM 1883 N N . ASP B 1 52 ? 37.137 4.818 43.130 1.00 17.68 31 ASP B N 1
ATOM 1884 C CA . ASP B 1 52 ? 36.356 5.991 43.502 1.00 18.20 31 ASP B CA 1
ATOM 1885 C C . ASP B 1 52 ? 34.955 5.600 43.976 1.00 18.44 31 ASP B C 1
ATOM 1886 O O . ASP B 1 52 ? 34.157 5.043 43.216 1.00 19.35 31 ASP B O 1
ATOM 1891 N N . VAL B 1 53 ? 34.682 5.867 45.254 1.00 13.06 32 VAL B N 1
ATOM 1892 C CA . VAL B 1 53 ? 33.375 5.613 45.857 1.00 13.74 32 VAL B CA 1
ATOM 1893 C C . VAL B 1 53 ? 32.893 6.911 46.490 1.00 12.94 32 VAL B C 1
ATOM 1894 O O . VAL B 1 53 ? 33.674 7.610 47.143 1.00 15.48 32 VAL B O 1
ATOM 1898 N N . TYR B 1 54 ? 31.613 7.227 46.305 1.00 12.46 33 TYR B N 1
ATOM 1899 C CA . TYR B 1 54 ? 31.072 8.503 46.768 1.00 12.44 33 TYR B CA 1
ATOM 1900 C C . TYR B 1 54 ? 29.976 8.267 47.807 1.00 12.46 33 TYR B C 1
ATOM 1901 O O . TYR B 1 54 ? 29.214 7.302 47.713 1.00 13.36 33 TYR B O 1
ATOM 1910 N N . LEU B 1 55 ? 29.922 9.130 48.819 1.00 12.09 34 LEU B N 1
ATOM 1911 C CA . LEU B 1 55 ? 28.908 8.992 49.871 1.00 11.57 34 LEU B CA 1
ATOM 1912 C C . LEU B 1 55 ? 28.456 10.371 50.298 1.00 14.19 34 LEU B C 1
ATOM 1913 O O . LEU B 1 55 ? 29.118 11.358 49.999 1.00 14.87 34 LEU B O 1
ATOM 1918 N N . GLN B 1 56 ? 27.327 10.457 50.989 1.00 10.56 35 GLN B N 1
ATOM 1919 C CA A GLN B 1 56 ? 26.934 11.724 51.603 0.53 14.81 35 GLN B CA 1
ATOM 1920 C CA B GLN B 1 56 ? 26.919 11.706 51.599 0.47 15.04 35 GLN B CA 1
ATOM 1921 C C . GLN B 1 56 ? 28.033 12.114 52.576 1.00 16.36 35 GLN B C 1
ATOM 1922 O O . GLN B 1 56 ? 28.643 11.253 53.212 1.00 18.18 35 GLN B O 1
ATOM 1933 N N . PRO B 1 57 ? 28.329 13.423 52.678 1.00 16.83 36 PRO B N 1
ATOM 1934 C CA . PRO B 1 57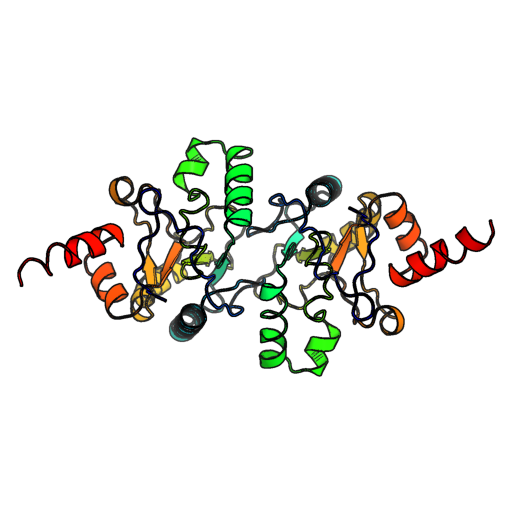 ? 29.510 13.840 53.454 1.00 18.77 36 PRO B CA 1
ATOM 1935 C C . PRO B 1 57 ? 29.547 13.366 54.909 1.00 21.75 36 PRO B C 1
ATOM 1936 O O . PRO B 1 57 ? 30.628 12.991 55.381 1.00 19.92 36 PRO B O 1
ATOM 1940 N N . GLU B 1 58 ? 28.411 13.381 55.601 1.00 21.28 37 GLU B N 1
ATOM 1941 C CA . GLU B 1 58 ? 28.386 12.952 56.996 1.00 22.69 37 GLU B CA 1
ATOM 1942 C C . GLU B 1 58 ? 28.691 11.458 57.076 1.00 19.05 37 GLU B C 1
ATOM 1943 O O . GLU B 1 58 ? 29.339 10.988 58.025 1.00 17.22 37 GLU B O 1
ATOM 1949 N N . VAL B 1 59 ? 28.263 10.718 56.057 1.00 17.11 38 VAL B N 1
ATOM 1950 C CA . VAL B 1 59 ? 28.484 9.275 56.034 1.00 17.77 38 VAL B CA 1
ATOM 1951 C C . VAL B 1 59 ? 29.960 8.976 55.830 1.00 15.69 38 VAL B C 1
ATOM 1952 O O . VAL B 1 59 ? 30.531 8.091 56.479 1.00 17.16 38 VAL B O 1
ATOM 1956 N N . ALA B 1 60 ? 30.588 9.712 54.917 1.00 17.12 39 ALA B N 1
ATOM 1957 C CA . ALA B 1 60 ? 31.993 9.480 54.639 1.00 14.49 39 ALA B CA 1
ATOM 1958 C C . ALA B 1 60 ? 32.828 9.801 55.858 1.00 14.06 39 ALA B 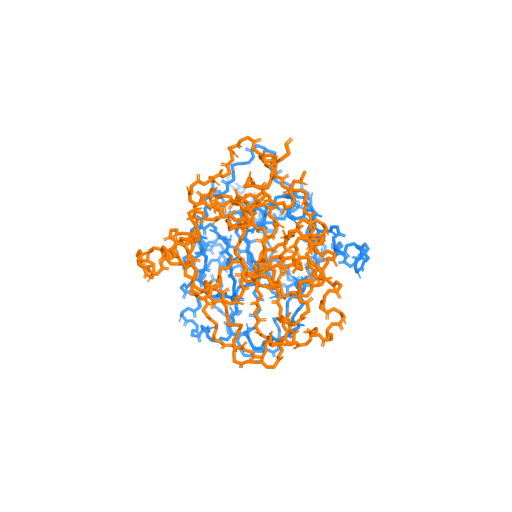C 1
ATOM 1959 O O . ALA B 1 60 ? 33.812 9.117 56.132 1.00 19.08 39 ALA B O 1
ATOM 1961 N N . LYS B 1 61 ? 32.447 10.862 56.564 1.00 15.36 40 LYS B N 1
ATOM 1962 C CA . LYS B 1 61 ? 33.177 11.286 57.752 1.00 20.90 40 LYS B CA 1
ATOM 1963 C C . LYS B 1 61 ? 33.140 10.211 58.831 1.00 16.98 40 LYS B C 1
ATOM 1964 O O . LYS B 1 61 ? 34.160 9.912 59.470 1.00 19.39 40 LYS B O 1
ATOM 1970 N N . GLN B 1 62 ? 31.966 9.624 59.035 1.00 16.97 41 GLN B N 1
ATOM 1971 C CA . GLN B 1 62 ? 31.813 8.650 60.105 1.00 14.50 41 GLN B CA 1
ATOM 1972 C C . GLN B 1 62 ? 32.436 7.321 59.715 1.00 14.48 41 GLN B C 1
ATOM 1973 O O . GLN B 1 62 ? 32.976 6.614 60.562 1.00 20.21 41 GLN B O 1
ATOM 1979 N N . TRP B 1 63 ? 32.379 6.985 58.425 1.00 14.51 42 TRP B N 1
ATOM 1980 C CA . TRP B 1 63 ? 33.079 5.816 57.906 1.00 15.28 42 TRP B CA 1
ATOM 1981 C C . TRP B 1 63 ? 34.560 5.965 58.212 1.00 16.95 42 TRP B C 1
ATOM 1982 O O . TRP B 1 63 ? 35.186 5.053 58.754 1.00 16.02 42 TRP B O 1
ATOM 1993 N N . GLU B 1 64 ? 35.117 7.126 57.884 1.00 14.43 43 GLU B N 1
ATOM 1994 C CA . GLU B 1 64 ? 36.538 7.356 58.115 1.00 16.91 43 GLU B CA 1
ATOM 1995 C C . GLU B 1 64 ? 36.879 7.289 59.594 1.00 21.60 43 GLU B C 1
ATOM 1996 O O . GLU B 1 64 ? 37.900 6.698 59.974 1.00 21.22 43 GLU B O 1
ATOM 2002 N N . ARG B 1 65 ? 36.033 7.888 60.428 1.00 17.82 44 ARG B N 1
ATOM 2003 C CA . ARG B 1 65 ? 36.263 7.834 61.871 1.00 22.94 44 ARG B CA 1
ATOM 2004 C C . ARG B 1 65 ? 36.239 6.398 62.372 1.00 21.47 44 ARG B C 1
ATOM 2005 O O . ARG B 1 65 ? 37.075 6.005 63.191 1.00 21.75 44 ARG B O 1
ATOM 2013 N N . LEU B 1 66 ? 35.287 5.617 61.872 1.00 14.52 45 LEU B N 1
ATOM 2014 C CA . LEU B 1 66 ? 35.140 4.213 62.278 1.00 19.65 45 LEU B CA 1
ATOM 2015 C C . LEU B 1 66 ? 36.359 3.375 61.910 1.00 23.03 45 LEU B C 1
ATOM 2016 O O . LEU B 1 66 ? 36.880 2.620 62.746 1.00 21.51 45 LEU B O 1
ATOM 2021 N N . VAL B 1 67 ? 36.821 3.506 60.667 1.00 18.47 46 VAL B N 1
ATOM 2022 C CA . VAL B 1 67 ? 37.966 2.723 60.213 1.00 17.25 46 VAL B CA 1
ATOM 2023 C C . VAL B 1 67 ? 39.209 3.085 61.017 1.00 22.67 46 VAL B C 1
ATOM 2024 O O . VAL B 1 67 ? 39.948 2.198 61.451 1.00 24.89 46 VAL B O 1
ATOM 2028 N N . ARG B 1 68 ? 39.428 4.383 61.228 1.00 18.63 47 ARG B N 1
ATOM 2029 C CA . ARG B 1 68 ? 40.581 4.824 62.026 1.00 17.38 47 ARG B CA 1
ATOM 2030 C C . ARG B 1 68 ? 40.522 4.343 63.473 1.00 28.36 47 ARG B C 1
ATOM 2031 O O . ARG B 1 68 ? 41.526 3.906 64.037 1.00 28.37 47 ARG B O 1
ATOM 2039 N N . ALA B 1 69 ? 39.345 4.417 64.077 1.00 23.52 48 ALA B N 1
ATOM 2040 C CA . ALA B 1 69 ? 39.215 4.052 65.484 1.00 26.53 48 ALA B CA 1
ATOM 2041 C C . ALA B 1 69 ? 39.399 2.559 65.719 1.00 32.29 48 ALA B C 1
ATOM 2042 O O . ALA B 1 69 ? 39.852 2.151 66.789 1.00 32.70 48 ALA B O 1
ATOM 2044 N N . THR B 1 70 ? 39.034 1.742 64.734 1.00 25.46 49 THR B N 1
ATOM 2045 C CA . THR B 1 70 ? 39.139 0.291 64.895 1.00 21.76 49 THR B CA 1
ATOM 2046 C C . THR B 1 70 ? 40.488 -0.228 64.407 1.00 23.67 49 THR B C 1
ATOM 2047 O O . THR B 1 70 ? 40.803 -1.406 64.578 1.00 31.29 49 THR B O 1
ATOM 2051 N N . GLY B 1 71 ? 41.273 0.648 63.785 1.00 26.52 50 GLY B N 1
ATOM 2052 C CA . GLY B 1 71 ? 42.554 0.256 63.224 1.00 24.44 50 GLY B CA 1
ATOM 2053 C C . GLY B 1 71 ? 42.439 -0.748 62.090 1.00 30.16 50 GLY B C 1
ATOM 2054 O O . GLY B 1 71 ? 43.345 -1.554 61.866 1.00 29.53 50 GLY B O 1
ATOM 2055 N N . LEU B 1 72 ? 41.332 -0.679 61.352 1.00 23.66 51 LEU B N 1
ATOM 2056 C CA . LEU B 1 72 ? 41.031 -1.677 60.324 1.00 25.67 51 LEU B CA 1
ATOM 2057 C C . LEU B 1 72 ? 41.469 -1.274 58.914 1.00 24.49 51 LEU B C 1
ATOM 2058 O O . LEU B 1 72 ? 41.106 -1.940 57.941 1.00 23.38 51 LEU B O 1
ATOM 2063 N N . GLU B 1 73 ? 42.257 -0.200 58.810 1.00 25.62 52 GLU B N 1
ATOM 2064 C CA . GLU B 1 73 ? 42.707 0.321 57.510 1.00 31.55 52 GLU B CA 1
ATOM 2065 C C . GLU B 1 73 ? 43.279 -0.747 56.578 1.00 31.78 52 GLU B C 1
ATOM 2066 O O . GLU B 1 73 ? 43.057 -0.707 55.366 1.00 32.66 52 GLU B O 1
ATOM 2072 N N . LYS B 1 74 ? 44.028 -1.696 57.134 1.00 27.09 53 LYS B N 1
ATOM 2073 C CA . LYS B 1 74 ? 44.706 -2.687 56.298 1.00 31.61 53 LYS B CA 1
ATOM 2074 C C . LYS B 1 74 ? 43.871 -3.937 56.036 1.00 33.23 53 LYS B C 1
ATOM 2075 O O . LYS B 1 74 ? 44.297 -4.822 55.293 1.00 33.89 53 LYS B O 1
ATOM 2081 N N . ASP B 1 75 ? 42.686 -4.009 56.637 1.00 25.78 54 ASP B N 1
ATOM 2082 C CA . ASP B 1 75 ? 41.942 -5.263 56.680 1.00 23.68 54 ASP B CA 1
ATOM 2083 C C . ASP B 1 75 ? 40.610 -5.197 55.955 1.00 23.69 54 ASP B C 1
ATOM 2084 O O . ASP B 1 75 ? 40.080 -6.224 55.515 1.00 27.30 54 ASP B O 1
ATOM 2089 N N . ILE B 1 76 ? 40.062 -3.993 55.845 1.00 20.34 55 ILE B N 1
ATOM 2090 C CA . ILE B 1 76 ? 38.770 -3.836 55.179 1.00 19.67 55 ILE B CA 1
ATOM 2091 C C . ILE B 1 76 ? 38.826 -2.745 54.137 1.00 24.02 55 ILE B C 1
ATOM 2092 O O . ILE B 1 76 ? 39.759 -1.937 54.105 1.00 27.75 55 ILE B O 1
ATOM 2097 N N . ARG B 1 77 ? 37.822 -2.722 53.273 1.00 19.21 56 ARG B N 1
ATOM 2098 C CA . ARG B 1 77 ? 37.780 -1.696 52.254 1.00 20.32 56 ARG B CA 1
ATOM 2099 C C . ARG B 1 77 ? 36.353 -1.408 51.852 1.00 18.15 56 ARG B C 1
ATOM 2100 O O . ARG B 1 77 ? 35.450 -2.240 52.002 1.00 18.24 56 ARG B O 1
ATOM 2108 N N . LEU B 1 78 ? 36.157 -0.200 51.355 1.00 17.12 57 LEU B N 1
ATOM 2109 C CA . LEU B 1 78 ? 34.855 0.218 50.882 1.00 15.88 57 LEU B CA 1
ATOM 2110 C C . LEU B 1 78 ? 34.674 -0.260 49.442 1.00 16.66 57 LEU B C 1
ATOM 2111 O O . LEU B 1 78 ? 35.483 0.069 48.551 1.00 18.82 57 LEU B O 1
ATOM 2116 N N . VAL B 1 79 ? 33.619 -1.041 49.209 1.00 15.49 58 VAL B N 1
ATOM 2117 C CA . VAL B 1 79 ? 33.369 -1.633 47.891 1.00 15.05 58 VAL B CA 1
ATOM 2118 C C . VAL B 1 79 ? 32.402 -0.806 47.048 1.00 14.43 58 VAL B C 1
ATOM 2119 O O . VAL B 1 79 ? 32.640 -0.574 45.854 1.00 15.91 58 VAL B O 1
ATOM 2123 N N . SER B 1 80 ? 31.304 -0.370 47.655 1.00 14.98 59 SER B N 1
ATOM 2124 C CA A SER B 1 80 ? 30.271 0.356 46.925 0.48 14.41 59 SER B CA 1
ATOM 2125 C CA B SER B 1 80 ? 30.287 0.371 46.918 0.52 11.35 59 SER B CA 1
ATOM 2126 C C . SER B 1 80 ? 29.646 1.443 47.789 1.00 14.35 59 SER B C 1
ATOM 2127 O O . SER B 1 80 ? 29.594 1.313 49.012 1.00 15.07 59 SER B O 1
ATOM 2132 N N . GLY B 1 81 ? 29.176 2.513 47.146 1.00 14.06 60 GLY B N 1
ATOM 2133 C CA . GLY B 1 81 ? 28.544 3.619 47.843 1.00 14.22 60 GLY B CA 1
ATOM 2134 C C . GLY B 1 81 ? 27.350 4.114 47.051 1.00 13.71 60 GLY B C 1
ATOM 2135 O O . GLY B 1 81 ? 26.431 3.356 46.749 1.00 15.74 60 GLY B O 1
ATOM 2136 N N . TYR B 1 82 ? 27.365 5.396 46.713 1.00 12.01 61 TYR B N 1
ATOM 2137 C CA . TYR B 1 82 ? 26.313 5.994 45.901 1.00 12.28 61 TYR B CA 1
ATOM 2138 C C . TYR B 1 82 ? 26.234 5.365 44.516 1.00 13.24 61 TYR B C 1
ATOM 2139 O O . TYR B 1 82 ? 27.252 5.088 43.872 1.00 14.48 61 TYR B O 1
ATOM 2148 N N . ARG B 1 83 ? 25.009 5.159 44.050 1.00 11.80 62 ARG B N 1
ATOM 2149 C CA . ARG B 1 83 ? 24.778 4.600 42.736 1.00 11.47 62 ARG B CA 1
ATOM 2150 C C . ARG B 1 83 ? 23.500 5.259 42.235 1.00 14.56 62 ARG B C 1
ATOM 2151 O O . ARG B 1 83 ? 22.509 5.290 42.966 1.00 18.57 62 ARG B O 1
ATOM 2159 N N . THR B 1 84 ? 23.511 5.793 41.016 1.00 15.08 63 THR B N 1
ATOM 2160 C CA . THR B 1 84 ? 22.293 6.401 40.461 1.00 19.46 63 THR B CA 1
ATOM 2161 C C . THR B 1 84 ? 21.227 5.347 40.170 1.00 14.49 63 THR B C 1
ATOM 2162 O O . THR B 1 84 ? 21.523 4.141 40.133 1.00 13.01 63 THR B O 1
ATOM 2166 N N . GLU B 1 85 ? 19.991 5.789 39.926 1.00 17.57 64 GLU B N 1
ATOM 2167 C CA . GLU B 1 85 ? 18.933 4.855 39.532 1.00 12.23 64 GLU B CA 1
ATOM 2168 C C . GLU B 1 85 ? 19.302 4.141 38.233 1.00 10.43 64 GLU B C 1
ATOM 2169 O O . GLU B 1 85 ? 19.066 2.931 38.086 1.00 13.16 64 GLU B O 1
ATOM 2175 N N . LYS B 1 86 ? 19.894 4.889 37.306 1.00 10.41 65 LYS B N 1
ATOM 2176 C CA . LYS B 1 86 ? 20.288 4.315 36.017 1.00 9.68 65 LYS B CA 1
ATOM 2177 C C . LYS B 1 86 ? 21.287 3.191 36.253 1.00 9.85 65 LYS B C 1
ATOM 2178 O O . LYS B 1 86 ? 21.157 2.077 35.704 1.00 10.30 65 LYS B O 1
ATOM 2184 N N . GLU B 1 87 ? 22.273 3.471 37.097 1.00 8.47 66 GLU B N 1
ATOM 2185 C CA . GLU B 1 87 ? 23.258 2.457 37.452 1.00 10.02 66 GLU B CA 1
ATOM 2186 C C . GLU B 1 87 ? 22.645 1.272 38.182 1.00 9.63 66 GLU B C 1
ATOM 2187 O O . GLU B 1 87 ? 22.975 0.121 37.876 1.00 9.19 66 GLU B O 1
ATOM 2193 N N . GLN B 1 88 ? 21.749 1.538 39.131 1.00 10.28 67 GLN B N 1
ATOM 2194 C CA . GLN B 1 88 ? 21.069 0.446 39.826 1.00 12.53 67 GLN B CA 1
ATOM 2195 C C . GLN B 1 88 ? 20.351 -0.451 38.821 1.00 13.13 67 GLN B C 1
ATOM 2196 O O . GLN B 1 88 ? 20.358 -1.674 38.952 1.00 9.30 67 GLN B O 1
ATOM 2202 N N . ARG B 1 89 ? 19.743 0.160 37.806 1.00 8.61 68 ARG B N 1
ATOM 2203 C CA . ARG B 1 89 ? 19.062 -0.608 36.769 1.00 11.24 68 ARG B CA 1
ATOM 2204 C C . ARG B 1 89 ? 20.040 -1.430 35.935 1.00 11.76 68 ARG B C 1
ATOM 2205 O O . ARG B 1 89 ? 19.750 -2.583 35.592 1.00 9.48 68 ARG B O 1
ATOM 2213 N N . ARG B 1 90 ? 21.211 -0.870 35.612 1.00 9.23 69 ARG B N 1
ATOM 2214 C CA . ARG B 1 90 ? 22.199 -1.680 34.899 1.00 11.68 69 ARG B CA 1
ATOM 2215 C C . ARG B 1 90 ? 22.713 -2.833 35.756 1.00 10.57 69 ARG B C 1
ATOM 2216 O O . ARG B 1 90 ? 22.934 -3.938 35.234 1.00 11.21 69 ARG B O 1
ATOM 2224 N N . LEU B 1 91 ? 22.876 -2.603 37.064 1.00 10.74 70 LEU B N 1
ATOM 2225 C CA . LEU B 1 91 ? 23.266 -3.683 37.984 1.00 11.03 70 LEU B CA 1
ATOM 2226 C C . LEU B 1 91 ? 22.196 -4.783 38.066 1.00 10.26 70 LEU B C 1
ATOM 2227 O O . LEU B 1 91 ? 22.511 -5.979 38.007 1.00 10.75 70 LEU B O 1
ATOM 2232 N N . TRP B 1 92 ? 20.934 -4.377 38.182 1.00 10.14 71 TRP B N 1
ATOM 2233 C CA . TRP B 1 92 ? 19.815 -5.310 38.235 1.00 10.36 71 TRP B CA 1
ATOM 2234 C C . TRP B 1 92 ? 19.763 -6.119 36.944 1.00 10.69 71 TRP B C 1
ATOM 2235 O O . TRP B 1 92 ? 19.675 -7.356 36.966 1.00 10.93 71 TRP B O 1
ATOM 2246 N N . GLU B 1 93 ? 19.826 -5.425 35.810 1.00 9.22 72 GLU B N 1
ATOM 2247 C CA . GLU B 1 93 ? 19.766 -6.113 34.514 1.00 11.32 72 GLU B CA 1
ATOM 2248 C C . GLU B 1 93 ? 20.920 -7.087 34.295 1.00 14.99 72 GLU B C 1
ATOM 2249 O O . GLU B 1 93 ? 20.723 -8.169 33.743 1.00 14.05 72 GLU B O 1
ATOM 2255 N N . TYR B 1 94 ? 22.118 -6.709 34.731 1.00 11.05 73 TYR B N 1
ATOM 2256 C CA . TYR B 1 94 ? 23.273 -7.588 34.603 1.00 13.14 73 TYR B CA 1
ATOM 2257 C C . TYR B 1 94 ? 23.093 -8.826 35.468 1.00 14.62 73 TYR B C 1
ATOM 2258 O O . TYR B 1 94 ? 23.284 -9.953 35.011 1.00 15.54 73 TYR B O 1
ATOM 2267 N N . SER B 1 95 ? 22.729 -8.634 36.730 1.00 12.54 74 SER B N 1
ATOM 2268 C CA . SER B 1 95 ? 22.540 -9.791 37.606 1.00 12.07 74 SER B CA 1
ATOM 2269 C C . SER B 1 95 ? 21.410 -10.698 37.105 1.00 14.05 74 SER B C 1
ATOM 2270 O O . SER B 1 95 ? 21.505 -11.930 37.187 1.00 13.79 74 SER B O 1
ATOM 2273 N N . LEU B 1 96 ? 20.346 -10.103 36.574 1.00 11.83 75 LEU B N 1
ATOM 2274 C CA . LEU B 1 96 ? 19.237 -10.896 36.032 1.00 11.29 75 LEU B CA 1
ATOM 2275 C C . LEU B 1 96 ? 19.722 -11.809 34.921 1.00 12.79 75 LEU B C 1
ATOM 2276 O O . LEU B 1 96 ? 19.395 -13.004 34.878 1.00 15.70 75 LEU B O 1
ATOM 2281 N N . LYS B 1 97 ? 20.523 -11.243 34.035 1.00 14.20 76 LYS B N 1
ATOM 2282 C CA . LYS B 1 97 ? 20.982 -11.953 32.847 1.00 19.88 76 LYS B CA 1
ATOM 2283 C C . LYS B 1 97 ? 22.001 -13.035 33.207 1.00 22.23 76 LYS B C 1
ATOM 2284 O O . LYS B 1 97 ? 21.954 -14.152 32.683 1.00 20.75 76 LYS B O 1
ATOM 2290 N N . GLU B 1 98 ? 22.899 -12.708 34.132 1.00 17.98 77 GLU B N 1
ATOM 2291 C CA A GLU B 1 98 ? 24.000 -13.601 34.487 0.50 19.41 77 GLU B CA 1
ATOM 2292 C CA B GLU B 1 98 ? 24.007 -13.591 34.484 0.50 19.50 77 GLU B CA 1
ATOM 2293 C C . GLU B 1 98 ? 23.658 -14.603 35.582 1.00 18.22 77 GLU B C 1
ATOM 2294 O O . GLU B 1 98 ? 24.053 -15.774 35.514 1.00 22.45 77 GLU B O 1
ATOM 2305 N N . ASN B 1 99 ? 22.932 -14.152 36.598 1.00 18.28 78 ASN B N 1
ATOM 2306 C CA . ASN B 1 99 ? 22.670 -14.979 37.776 1.00 18.49 78 ASN B CA 1
ATOM 2307 C C . ASN B 1 99 ? 21.231 -15.430 37.935 1.00 17.60 78 ASN B C 1
ATOM 2308 O O . ASN B 1 99 ? 20.920 -16.212 38.826 1.00 22.90 78 ASN B O 1
ATOM 2313 N N . GLY B 1 100 ? 20.346 -14.903 37.102 1.00 16.72 79 GLY B N 1
ATOM 2314 C CA . GLY B 1 100 ? 18.942 -15.258 37.181 1.00 15.00 79 GLY B CA 1
ATOM 2315 C C . GLY B 1 100 ? 18.134 -14.442 38.166 1.00 20.92 79 GLY B C 1
ATOM 2316 O O . GLY B 1 100 ? 18.691 -13.737 39.016 1.00 17.45 79 GLY B O 1
ATOM 2317 N N . LEU B 1 101 ? 16.811 -14.561 38.076 1.00 17.29 80 LEU B N 1
ATOM 2318 C CA . LEU B 1 101 ? 15.926 -13.752 38.909 1.00 18.75 80 LEU B CA 1
ATOM 2319 C C . LEU B 1 101 ? 16.026 -14.063 40.398 1.00 23.33 80 LEU B C 1
ATOM 2320 O O . LEU B 1 101 ? 15.975 -13.152 41.223 1.00 18.57 80 LEU B O 1
ATOM 2325 N N . ALA B 1 102 ? 16.161 -15.340 40.750 1.00 23.62 81 ALA B N 1
ATOM 2326 C CA . ALA B 1 102 ? 16.122 -15.728 42.161 1.00 27.93 81 ALA B CA 1
ATOM 2327 C C . ALA B 1 102 ? 17.219 -15.051 42.984 1.00 25.10 81 ALA B C 1
ATOM 2328 O O . ALA B 1 102 ? 16.950 -14.437 44.028 1.00 26.05 81 ALA B O 1
ATOM 2330 N N . TYR B 1 103 ? 18.448 -15.164 42.493 1.00 21.64 82 TYR B N 1
ATOM 2331 C CA . TYR B 1 103 ? 19.622 -14.560 43.107 1.00 16.08 82 TYR B CA 1
ATOM 2332 C C . TYR B 1 103 ? 19.497 -13.041 43.084 1.00 14.06 82 TYR B C 1
ATOM 2333 O O . TYR B 1 103 ? 19.806 -12.369 44.065 1.00 17.12 82 TYR B O 1
ATOM 2342 N N . THR B 1 104 ? 19.041 -12.513 41.952 1.00 14.13 83 THR B N 1
ATOM 2343 C CA . THR B 1 104 ? 18.945 -11.060 41.791 1.00 14.19 83 THR B CA 1
ATOM 2344 C C . THR B 1 104 ? 17.929 -10.452 42.761 1.00 16.40 83 THR B C 1
ATOM 2345 O O . THR B 1 104 ? 18.199 -9.413 43.381 1.00 16.60 83 THR B O 1
ATOM 2349 N N . LYS B 1 105 ? 16.762 -11.083 42.894 1.00 16.35 84 LYS B N 1
ATOM 2350 C CA . LYS B 1 105 ? 15.765 -10.614 43.859 1.00 19.43 84 LYS B CA 1
ATOM 2351 C C . LYS B 1 105 ? 16.304 -10.684 45.274 1.00 17.01 84 LYS B C 1
ATOM 2352 O O . LYS B 1 105 ? 15.954 -9.852 46.113 1.00 18.51 84 LYS B O 1
ATOM 2358 N N . GLN B 1 106 ? 17.144 -11.681 45.550 1.00 17.78 85 GLN B N 1
ATOM 2359 C CA . GLN B 1 106 ? 17.711 -11.835 46.895 1.00 20.37 85 GLN B CA 1
ATOM 2360 C C . GLN B 1 106 ? 18.661 -10.722 47.317 1.00 17.40 85 GLN B C 1
ATOM 2361 O O . GLN B 1 106 ? 18.647 -10.299 48.485 1.00 19.34 85 GLN B O 1
ATOM 2367 N N . PHE B 1 107 ? 19.509 -10.271 46.391 1.00 13.68 86 PHE B N 1
ATOM 2368 C CA . PHE B 1 107 ? 20.665 -9.456 46.764 1.00 16.08 86 PHE B CA 1
ATOM 2369 C C . PHE B 1 107 ? 20.752 -8.090 46.096 1.00 19.48 86 PHE B C 1
ATOM 2370 O O . PHE B 1 107 ? 21.582 -7.263 46.489 1.00 22.68 86 PHE B O 1
ATOM 2378 N N . VAL B 1 108 ? 19.903 -7.852 45.097 1.00 14.38 87 VAL B N 1
ATOM 2379 C CA . VAL B 1 108 ? 19.923 -6.562 44.398 1.00 12.02 87 VAL B CA 1
ATOM 2380 C C . VAL B 1 108 ? 18.580 -5.867 44.551 1.00 15.71 87 VAL B C 1
ATOM 2381 O O . VAL B 1 108 ? 17.544 -6.412 44.163 1.00 16.38 87 VAL B O 1
ATOM 2385 N N . ALA B 1 109 ? 18.597 -4.659 45.114 1.00 12.52 88 ALA B N 1
ATOM 2386 C CA . ALA B 1 109 ? 17.374 -3.881 45.236 1.00 12.33 88 ALA B CA 1
ATOM 2387 C C . ALA B 1 109 ? 16.878 -3.463 43.865 1.00 11.54 88 ALA B C 1
ATOM 2388 O O . ALA B 1 109 ? 17.671 -3.230 42.942 1.00 13.66 88 ALA B O 1
ATOM 2390 N N . LEU B 1 110 ? 15.558 -3.361 43.732 1.00 12.25 89 LEU B N 1
ATOM 2391 C CA . LEU B 1 110 ? 14.957 -2.841 42.514 1.00 15.19 89 LEU B CA 1
ATOM 2392 C C . LEU B 1 110 ? 15.394 -1.406 42.304 1.00 12.80 89 LEU B C 1
ATOM 2393 O O . LEU B 1 110 ? 15.564 -0.666 43.257 1.00 1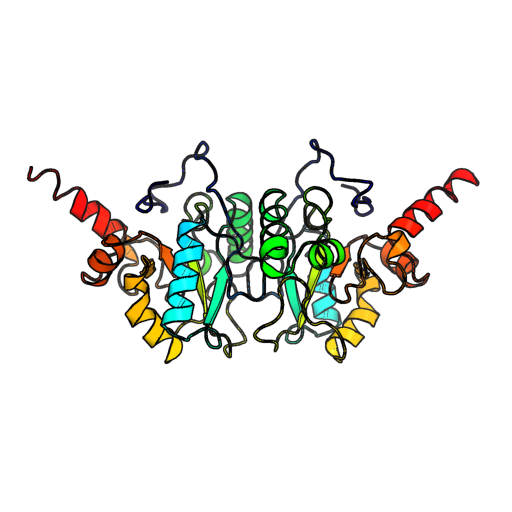1.99 89 LEU B O 1
ATOM 2398 N N . PRO B 1 111 ? 15.597 -1.009 41.041 1.00 9.25 90 PRO B N 1
ATOM 2399 C CA . PRO B 1 111 ? 15.931 0.389 40.777 1.00 8.72 90 PRO B CA 1
ATOM 2400 C C . PRO B 1 111 ? 14.852 1.291 41.337 1.00 15.99 90 PRO B C 1
ATOM 2401 O O . PRO B 1 111 ? 13.652 1.040 41.137 1.00 15.13 90 PRO B O 1
ATOM 2405 N N . GLY B 1 112 ? 15.284 2.311 42.068 1.00 14.69 91 GLY B N 1
ATOM 2406 C CA . GLY B 1 112 ? 14.382 3.238 42.716 1.00 17.35 91 GLY B CA 1
ATOM 2407 C C . GLY B 1 112 ? 14.127 2.843 44.160 1.00 19.92 91 GLY B C 1
ATOM 2408 O O . GLY B 1 112 ? 13.575 3.632 44.925 1.00 21.06 91 GLY B O 1
ATOM 2409 N N . CYS B 1 113 ? 14.550 1.636 44.537 1.00 13.94 92 CYS B N 1
ATOM 2410 C CA . CYS B 1 113 ? 14.276 1.086 45.867 1.00 17.26 92 CYS B CA 1
ATOM 2411 C C . CYS B 1 113 ? 15.556 0.768 46.632 1.00 16.67 92 CYS B C 1
ATOM 2412 O O . CYS B 1 113 ? 15.519 0.075 47.650 1.00 19.04 92 CYS B O 1
ATOM 2415 N N . SER B 1 114 ? 16.696 1.269 46.147 1.00 15.30 93 SER B N 1
ATOM 2416 C CA . SER B 1 114 ? 17.977 1.006 46.800 1.00 14.55 93 SER B CA 1
ATOM 2417 C C . SER B 1 114 ? 18.413 2.197 47.629 1.00 11.83 93 SER B C 1
ATOM 2418 O O . SER B 1 114 ? 18.399 3.337 47.135 1.00 12.29 93 SER B O 1
ATOM 2421 N N . GLU B 1 115 ? 18.850 1.960 48.867 1.00 15.00 94 GLU B N 1
ATOM 2422 C CA . GLU B 1 115 ? 19.352 3.072 49.659 1.00 11.19 94 GLU B CA 1
ATOM 2423 C C . GLU B 1 115 ? 20.714 3.533 49.150 1.00 10.32 94 GLU B C 1
ATOM 2424 O O . GLU B 1 115 ? 21.188 4.599 49.506 1.00 14.67 94 GLU B O 1
ATOM 2430 N N . HIS B 1 116 ? 21.331 2.746 48.271 1.00 11.91 95 HIS B N 1
ATOM 2431 C CA . HIS B 1 116 ? 22.554 3.224 47.635 1.00 11.53 95 HIS B CA 1
ATOM 2432 C C . HIS B 1 116 ? 22.293 4.503 46.839 1.00 11.73 95 HIS B C 1
ATOM 2433 O O . HIS B 1 116 ? 23.204 5.303 46.622 1.00 13.51 95 HIS B O 1
ATOM 2440 N N . GLN B 1 117 ? 21.052 4.695 46.403 1.00 12.38 96 GLN B N 1
ATOM 2441 C CA A GLN B 1 117 ? 20.702 5.855 45.590 0.50 15.17 96 GLN B CA 1
ATOM 2442 C CA B GLN B 1 117 ? 20.682 5.857 45.594 0.50 14.80 96 GLN B CA 1
ATOM 2443 C C . GLN B 1 117 ? 20.673 7.165 46.386 1.00 20.58 96 GLN B C 1
ATOM 2444 O O . GLN B 1 117 ? 20.673 8.254 45.808 1.00 19.88 96 GLN B O 1
ATOM 2455 N N . ILE B 1 118 ? 20.658 7.075 47.712 1.00 17.13 97 ILE B N 1
ATOM 2456 C CA . ILE B 1 118 ? 20.684 8.302 48.509 1.00 16.22 97 ILE B CA 1
ATOM 2457 C C . ILE B 1 118 ? 22.029 8.519 49.194 1.00 17.64 97 ILE B C 1
ATOM 2458 O O . ILE B 1 118 ? 22.195 9.461 49.972 1.00 19.11 97 ILE B O 1
ATOM 2463 N N . GLY B 1 119 ? 22.988 7.645 48.914 1.00 12.65 98 GLY B N 1
ATOM 2464 C CA . GLY B 1 119 ? 24.333 7.862 49.409 1.00 11.67 98 GLY B CA 1
ATOM 2465 C C . GLY B 1 119 ? 24.519 7.552 50.874 1.00 14.23 98 GLY B C 1
ATOM 2466 O O . GLY B 1 119 ? 25.501 7.968 51.461 1.00 11.54 98 GLY B O 1
ATOM 2467 N N . LEU B 1 120 ? 23.592 6.796 51.451 1.00 11.89 99 LEU B N 1
ATOM 2468 C CA . LEU B 1 120 ? 23.642 6.476 52.876 1.00 14.55 99 LEU B CA 1
ATOM 2469 C C . LEU B 1 120 ? 24.040 5.025 53.136 1.00 13.90 99 LEU B C 1
ATOM 2470 O O . LEU B 1 120 ? 24.058 4.587 54.288 1.00 13.72 99 LEU B O 1
ATOM 2475 N N . ALA B 1 121 ? 24.344 4.273 52.087 1.00 9.73 100 ALA B N 1
ATOM 2476 C CA . ALA B 1 121 ? 24.665 2.854 52.264 1.00 13.68 100 ALA B CA 1
ATOM 2477 C C . ALA B 1 121 ? 26.082 2.567 51.810 1.00 16.82 100 ALA B C 1
ATOM 2478 O O . ALA B 1 121 ? 26.545 3.117 50.805 1.00 15.37 100 ALA B O 1
ATOM 2480 N N . ILE B 1 122 ? 26.767 1.697 52.544 1.00 12.32 101 ILE B N 1
ATOM 2481 C CA . ILE B 1 122 ? 28.099 1.252 52.139 1.00 11.83 101 ILE B CA 1
ATOM 2482 C C . ILE B 1 122 ? 28.107 -0.269 52.023 1.00 17.02 101 ILE B C 1
ATOM 2483 O O . ILE B 1 122 ? 27.442 -0.955 52.804 1.00 15.92 101 ILE B O 1
ATOM 2488 N N . ASP B 1 123 ? 28.822 -0.792 51.029 1.00 11.70 102 ASP B N 1
ATOM 2489 C CA . ASP B 1 123 ? 29.112 -2.222 50.989 1.00 9.87 102 ASP B CA 1
ATOM 2490 C C . ASP B 1 123 ? 30.581 -2.335 51.347 1.00 15.83 102 ASP B C 1
ATOM 2491 O O . ASP B 1 123 ? 31.412 -1.642 50.767 1.00 16.63 102 ASP B O 1
ATOM 2496 N N . VAL B 1 124 ? 30.894 -3.201 52.304 1.00 11.59 103 VAL B N 1
ATOM 2497 C CA . VAL B 1 124 ? 32.249 -3.311 52.839 1.00 14.72 103 VAL B CA 1
ATOM 2498 C C . VAL B 1 124 ? 32.783 -4.713 52.579 1.00 16.77 103 VAL B C 1
ATOM 2499 O O . VAL B 1 124 ? 32.033 -5.691 52.663 1.00 17.42 103 VAL B O 1
ATOM 2503 N N . GLY B 1 125 ? 34.071 -4.821 52.262 1.00 15.64 104 GLY B N 1
ATOM 2504 C CA . GLY B 1 125 ? 34.640 -6.121 51.950 1.00 15.21 104 GLY B CA 1
ATOM 2505 C C . GLY B 1 125 ? 35.963 -6.324 52.654 1.00 25.55 104 GLY B C 1
ATOM 2506 O O . GLY B 1 125 ? 36.537 -5.379 53.202 1.00 20.86 104 GLY B O 1
ATOM 2507 N N . LEU B 1 126 ? 36.448 -7.561 52.648 1.00 25.02 105 LEU B N 1
ATOM 2508 C CA . LEU B 1 126 ? 37.748 -7.864 53.239 1.00 26.22 105 LEU B CA 1
ATOM 2509 C C . LEU B 1 126 ? 38.869 -7.690 52.212 1.00 35.47 105 LEU B C 1
ATOM 2510 O O . LEU B 1 126 ? 38.675 -7.938 51.023 1.00 36.66 105 LEU B O 1
ATOM 2515 N N . LYS B 1 127 ? 40.038 -7.262 52.680 1.00 42.34 106 LYS B N 1
ATOM 2516 C CA . LYS B 1 127 ? 41.138 -6.850 51.803 1.00 50.69 106 LYS B CA 1
ATOM 2517 C C . LYS B 1 127 ? 42.021 -7.983 51.282 1.00 59.44 106 LYS B C 1
ATOM 2518 O O . LYS B 1 127 ? 42.349 -8.036 50.093 1.00 67.75 106 LYS B O 1
ATOM 2524 N N . LYS B 1 128 ? 42.440 -8.862 52.185 1.00 79.12 107 LYS B N 1
ATOM 2525 C CA . LYS B 1 128 ? 43.239 -10.019 51.807 1.00 87.31 107 LYS B CA 1
ATOM 2526 C C . LYS B 1 128 ? 42.329 -11.048 51.159 1.00 94.40 107 LYS B C 1
ATOM 2527 O O . LYS B 1 128 ? 42.793 -11.973 50.495 1.00 95.43 107 LYS B O 1
ATOM 2533 N N . GLN B 1 129 ? 41.027 -10.885 51.370 1.00 99.47 108 GLN B N 1
ATOM 2534 C CA . GLN B 1 129 ? 40.035 -11.660 50.644 1.00 102.93 108 GLN B CA 1
ATOM 2535 C C . GLN B 1 129 ? 40.184 -11.385 49.153 1.00 112.30 108 GLN B C 1
ATOM 2536 O O . GLN B 1 129 ? 40.384 -10.241 48.745 1.00 109.89 108 GLN B O 1
ATOM 2542 N N . GLU B 1 130 ? 40.104 -12.437 48.346 1.00 123.78 109 GLU B N 1
ATOM 2543 C CA . GLU B 1 130 ? 40.117 -12.299 46.894 1.00 135.81 109 GLU B CA 1
ATOM 2544 C C . GLU B 1 130 ? 39.239 -13.397 46.308 1.00 140.54 109 GLU B C 1
ATOM 2545 O O . GLU B 1 130 ? 38.790 -14.280 47.042 1.00 142.41 109 GLU B O 1
ATOM 2551 N N . ASP B 1 131 ? 39.023 -13.359 44.994 1.00 142.12 110 ASP B N 1
ATOM 2552 C CA . ASP B 1 131 ? 37.890 -14.049 44.384 1.00 143.05 110 ASP B CA 1
ATOM 2553 C C . ASP B 1 131 ? 36.661 -13.644 45.176 1.00 137.33 110 ASP B C 1
ATOM 2554 O O . ASP B 1 131 ? 36.216 -14.358 46.074 1.00 139.22 110 ASP B O 1
ATOM 2559 N N . ASP B 1 132 ? 36.141 -12.467 44.871 1.00 127.93 111 ASP B N 1
ATOM 2560 C CA . ASP B 1 132 ? 34.954 -11.993 45.547 1.00 117.75 111 ASP B CA 1
ATOM 2561 C C . ASP B 1 132 ? 33.757 -12.220 44.644 1.00 105.73 111 ASP B C 1
ATOM 2562 O O . ASP B 1 132 ? 33.894 -12.326 43.424 1.00 103.02 111 ASP B O 1
ATOM 2567 N N . ASP B 1 133 ? 32.583 -12.323 45.250 1.00 95.29 112 ASP B N 1
ATOM 2568 C CA . ASP B 1 133 ? 31.354 -12.212 44.493 1.00 84.01 112 ASP B CA 1
ATOM 2569 C C . ASP B 1 133 ? 31.166 -10.724 44.227 1.00 71.66 112 ASP B C 1
ATOM 2570 O O . ASP B 1 133 ? 31.440 -9.895 45.096 1.00 68.78 112 ASP B O 1
ATOM 2575 N N . LEU B 1 134 ? 30.730 -10.384 43.019 1.00 64.94 113 LEU B N 1
ATOM 2576 C CA . LEU B 1 134 ? 30.587 -8.982 42.622 1.00 54.35 113 LEU B CA 1
ATOM 2577 C C . LEU B 1 134 ? 29.469 -8.273 43.390 1.00 48.58 113 LEU B C 1
ATOM 2578 O O . LEU B 1 134 ? 29.587 -7.103 43.756 1.00 48.11 113 LEU B O 1
ATOM 2583 N N . ILE B 1 135 ? 28.389 -9.002 43.634 1.00 39.41 114 ILE B N 1
ATOM 2584 C CA . ILE B 1 135 ? 27.174 -8.449 44.215 1.00 36.63 114 ILE B CA 1
ATOM 2585 C C . ILE B 1 135 ? 27.170 -8.660 45.729 1.00 36.10 114 ILE B C 1
ATOM 2586 O O . ILE B 1 135 ? 26.584 -7.884 46.489 1.00 32.71 114 ILE B O 1
ATOM 2591 N N . CYS B 1 136 ? 27.863 -9.708 46.154 1.00 26.31 115 CYS B N 1
ATOM 2592 C CA . CYS B 1 136 ? 27.943 -10.066 47.553 1.00 24.72 115 CYS B CA 1
ATOM 2593 C C . CYS B 1 136 ? 29.404 -10.115 47.967 1.00 25.77 115 CYS B C 1
ATOM 2594 O O . CYS B 1 136 ? 29.991 -11.195 48.044 1.00 29.22 115 CYS B O 1
ATOM 2597 N N . PRO B 1 137 ? 30.008 -8.945 48.221 1.00 23.46 116 PRO B N 1
ATOM 2598 C CA . PRO B 1 137 ? 31.400 -8.976 48.679 1.00 23.62 116 PRO B CA 1
ATOM 2599 C C . PRO B 1 137 ? 31.539 -9.735 49.992 1.00 24.65 116 PRO B C 1
ATOM 2600 O O . PRO B 1 137 ? 30.617 -9.750 50.813 1.00 26.79 116 PRO B O 1
ATOM 2604 N N . HIS B 1 138 ? 32.689 -10.370 50.178 1.00 24.85 117 HIS B N 1
ATOM 2605 C CA . HIS B 1 138 ? 32.909 -11.196 51.351 1.00 28.71 117 HIS B CA 1
ATOM 2606 C C . HIS B 1 138 ? 33.142 -10.347 52.601 1.00 24.73 117 HIS B C 1
ATOM 2607 O O . HIS B 1 138 ? 34.040 -9.505 52.636 1.00 27.38 117 HIS B O 1
ATOM 2614 N N . PHE B 1 139 ? 32.340 -10.570 53.635 1.00 24.91 118 PHE B N 1
ATOM 2615 C CA . PHE B 1 139 ? 32.546 -9.865 54.895 1.00 26.53 118 PHE B CA 1
ATOM 2616 C C . PHE B 1 139 ? 32.098 -10.747 56.047 1.00 28.52 118 PHE B C 1
ATOM 2617 O O . PHE B 1 139 ? 31.226 -10.377 56.835 1.00 28.16 118 PHE B O 1
ATOM 2625 N N . ARG B 1 140 ? 32.720 -11.916 56.140 1.00 31.75 119 ARG B N 1
ATOM 2626 C CA . ARG B 1 140 ? 32.260 -12.976 57.020 1.00 40.64 119 ARG B CA 1
ATOM 2627 C C . ARG B 1 140 ? 33.470 -13.801 57.449 1.00 34.84 119 ARG B C 1
ATOM 2628 O O . ARG B 1 140 ? 34.528 -13.714 56.819 1.00 31.82 119 ARG B O 1
ATOM 2636 N N . ASP B 1 141 ? 33.313 -14.597 58.506 1.00 42.79 120 ASP B N 1
ATOM 2637 C CA . ASP B 1 141 ? 34.359 -15.522 58.961 1.00 45.77 120 ASP B CA 1
ATOM 2638 C C . ASP B 1 141 ? 35.713 -14.829 59.102 1.00 42.36 120 ASP B C 1
ATOM 2639 O O . ASP B 1 141 ? 36.697 -15.232 58.477 1.00 45.87 120 ASP B O 1
ATOM 2644 N N . SER B 1 142 ? 35.753 -13.780 59.916 1.00 38.59 121 SER B N 1
ATOM 2645 C CA . SER B 1 142 ? 36.897 -12.874 59.923 1.00 38.23 121 SER B CA 1
ATOM 2646 C C . SER B 1 142 ? 36.960 -12.037 61.198 1.00 38.24 121 SER B C 1
ATOM 2647 O O . SER B 1 142 ? 35.952 -11.475 61.632 1.00 32.50 121 SER B O 1
ATOM 2650 N N . ALA B 1 143 ? 38.147 -11.953 61.791 1.00 33.46 122 ALA B N 1
ATOM 2651 C CA . ALA B 1 143 ? 38.353 -11.159 62.999 1.00 35.52 122 ALA B CA 1
ATOM 2652 C C . ALA B 1 143 ? 38.135 -9.669 62.739 1.00 29.10 122 ALA B C 1
ATOM 2653 O O . ALA B 1 143 ? 37.664 -8.935 63.614 1.00 32.14 122 ALA B O 1
ATOM 2655 N N . ALA B 1 144 ? 38.490 -9.226 61.541 1.00 28.08 123 ALA B N 1
ATOM 2656 C CA . ALA B 1 144 ? 38.303 -7.832 61.157 1.00 27.15 123 ALA B CA 1
ATOM 2657 C C . ALA B 1 144 ? 36.813 -7.497 61.087 1.00 27.29 123 ALA B C 1
ATOM 2658 O O . ALA B 1 144 ? 36.371 -6.453 61.574 1.00 24.11 123 ALA B O 1
ATOM 2660 N N . ALA B 1 145 ? 36.044 -8.389 60.474 1.00 22.08 124 ALA B N 1
ATOM 2661 C CA . ALA B 1 145 ? 34.597 -8.205 60.377 1.00 24.15 124 ALA B CA 1
ATOM 2662 C C . ALA B 1 145 ? 33.969 -8.195 61.769 1.00 23.60 124 ALA B C 1
ATOM 2663 O O . ALA B 1 145 ? 33.079 -7.385 62.055 1.00 24.42 124 ALA B O 1
ATOM 2665 N N . ASP B 1 146 ? 34.428 -9.100 62.631 1.00 23.73 125 ASP B N 1
ATOM 2666 C CA . ASP B 1 146 ? 33.923 -9.162 63.994 1.00 26.79 125 ASP B CA 1
ATOM 2667 C C . ASP B 1 146 ? 34.154 -7.851 64.750 1.00 25.82 125 ASP B C 1
ATOM 2668 O O . ASP B 1 146 ? 33.263 -7.366 65.446 1.00 26.50 125 ASP B O 1
ATOM 2673 N N . LEU B 1 147 ? 35.345 -7.276 64.606 1.00 23.93 126 LEU B N 1
ATOM 2674 C CA . LEU B 1 147 ? 35.653 -6.002 65.256 1.00 26.24 126 LEU B CA 1
ATOM 2675 C C . LEU B 1 147 ? 34.779 -4.878 64.690 1.00 24.34 126 LEU B C 1
ATOM 2676 O O . LEU B 1 147 ? 34.238 -4.052 65.432 1.00 26.89 126 LEU B O 1
ATOM 2681 N N . PHE B 1 148 ? 34.640 -4.861 63.370 1.00 19.66 127 PHE B N 1
ATOM 2682 C CA . PHE B 1 148 ? 33.778 -3.895 62.701 1.00 16.60 127 PHE B CA 1
ATOM 2683 C C . PHE B 1 148 ? 32.349 -3.981 63.237 1.00 18.61 127 PHE B C 1
ATOM 2684 O O . PHE B 1 148 ? 31.728 -2.960 63.537 1.00 19.67 127 PHE B O 1
ATOM 2692 N N . MET B 1 149 ? 31.835 -5.199 63.376 1.00 19.04 128 MET B N 1
ATOM 2693 C CA . MET B 1 149 ? 30.483 -5.403 63.898 1.00 19.36 128 MET B CA 1
ATOM 2694 C C . MET B 1 149 ? 30.306 -4.999 65.356 1.00 19.24 128 MET B C 1
ATOM 2695 O O . MET B 1 149 ? 29.180 -4.874 65.835 1.00 21.39 128 MET B O 1
ATOM 2700 N N . GLN B 1 150 ? 31.413 -4.826 66.070 1.00 21.33 129 GLN B N 1
ATOM 2701 C CA . GLN B 1 150 ? 31.354 -4.421 67.470 1.00 20.32 129 GLN B CA 1
ATOM 2702 C C . GLN B 1 150 ? 31.345 -2.903 67.622 1.00 20.66 129 GLN B C 1
ATOM 2703 O O . GLN B 1 150 ? 30.990 -2.383 68.681 1.00 23.46 129 GLN B O 1
ATOM 2709 N N . GLN B 1 151 ? 31.724 -2.185 66.568 1.00 18.49 130 GLN B N 1
ATOM 2710 C CA . GLN B 1 151 ? 31.913 -0.747 66.699 1.00 17.91 130 GLN B CA 1
ATOM 2711 C C . GLN B 1 151 ? 31.085 0.089 65.730 1.00 16.31 130 GLN B C 1
ATOM 2712 O O . GLN B 1 151 ? 30.894 1.282 65.958 1.00 17.69 130 GLN B O 1
ATOM 2718 N N . MET B 1 152 ? 30.597 -0.514 64.650 1.00 15.57 131 MET B N 1
ATOM 2719 C CA . MET B 1 152 ? 30.000 0.314 63.595 1.00 21.26 131 MET B CA 1
ATOM 2720 C C . MET B 1 152 ? 28.782 1.103 64.089 1.00 15.80 131 MET B C 1
ATOM 2721 O O . MET B 1 152 ? 28.544 2.230 63.647 1.00 14.46 131 MET B O 1
ATOM 2726 N N . MET B 1 153 ? 28.048 0.540 65.046 1.00 15.50 132 MET B N 1
ATOM 2727 C CA . MET B 1 153 ? 26.879 1.221 65.584 1.00 18.87 132 MET B CA 1
ATOM 2728 C C . MET B 1 153 ? 27.266 2.478 66.368 1.00 16.41 132 MET B C 1
ATOM 2729 O O . MET B 1 153 ? 26.443 3.381 66.571 1.00 15.59 132 MET B O 1
ATOM 2734 N N . ASN B 1 154 ? 28.521 2.537 66.811 1.00 15.89 133 ASN B N 1
ATOM 2735 C CA . ASN B 1 154 ? 28.977 3.694 67.563 1.00 18.72 133 ASN B CA 1
ATOM 2736 C C . ASN B 1 154 ? 29.332 4.858 66.660 1.00 19.43 133 ASN B C 1
ATOM 2737 O O . ASN B 1 154 ? 29.676 5.937 67.148 1.00 15.73 133 ASN B O 1
ATOM 2742 N N . TYR B 1 155 ? 29.226 4.635 65.345 1.00 17.38 134 TYR B N 1
ATOM 2743 C CA . TYR B 1 155 ? 29.534 5.666 64.357 1.00 16.95 134 TYR B CA 1
ATOM 2744 C C . TYR B 1 155 ? 28.369 5.896 63.406 1.00 16.66 134 TYR B C 1
ATOM 2745 O O . TYR B 1 155 ? 28.530 6.480 62.339 1.00 18.33 134 TYR B O 1
ATOM 2754 N N . GLY B 1 156 ? 27.191 5.424 63.815 1.00 13.56 135 GLY B N 1
ATOM 2755 C CA . GLY B 1 156 ? 25.964 5.712 63.086 1.00 11.99 135 GLY B CA 1
ATOM 2756 C C . GLY B 1 156 ? 25.508 4.661 62.092 1.00 12.72 135 GLY B C 1
ATOM 2757 O O . GLY B 1 156 ? 24.546 4.890 61.368 1.00 14.12 135 GLY B O 1
ATOM 2758 N N . PHE B 1 157 ? 26.163 3.504 62.064 1.00 12.92 136 PHE B N 1
ATOM 2759 C CA . PHE B 1 157 ? 25.835 2.485 61.058 1.00 12.38 136 PHE B CA 1
ATOM 2760 C C . PHE B 1 157 ? 25.061 1.305 61.644 1.00 13.85 136 PHE B C 1
ATOM 2761 O O . PHE B 1 157 ? 25.311 0.897 62.778 1.00 13.74 136 PHE B O 1
ATOM 2769 N N . ILE B 1 158 ? 24.132 0.753 60.864 1.00 13.64 137 ILE B N 1
ATOM 2770 C CA . ILE B 1 158 ? 23.459 -0.486 61.250 1.00 11.32 137 ILE B CA 1
ATOM 2771 C C . ILE B 1 158 ? 23.688 -1.552 60.178 1.00 12.47 137 ILE B C 1
ATOM 2772 O O . ILE B 1 158 ? 23.948 -1.234 59.011 1.00 13.13 137 ILE B O 1
ATOM 2777 N N . LEU B 1 159 ? 23.598 -2.825 60.569 1.00 13.36 138 LEU B N 1
ATOM 2778 C CA . LEU B 1 159 ? 23.611 -3.891 59.568 1.00 12.12 138 LEU B CA 1
ATOM 2779 C C . LEU B 1 159 ? 22.215 -3.906 58.962 1.00 14.09 138 LEU B C 1
ATOM 2780 O O . LEU B 1 159 ? 21.252 -4.236 59.652 1.00 15.07 138 LEU B O 1
ATOM 2785 N N . ARG B 1 160 ? 22.107 -3.565 57.677 1.00 11.43 139 ARG B N 1
ATOM 2786 C CA . ARG B 1 160 ? 20.798 -3.270 57.080 1.00 12.63 139 ARG B CA 1
ATOM 2787 C C . ARG B 1 160 ? 19.892 -4.496 56.929 1.00 14.78 139 ARG B C 1
ATOM 2788 O O . ARG B 1 160 ? 18.679 -4.410 57.144 1.00 14.27 139 ARG B O 1
ATOM 2796 N N . TYR B 1 161 ? 20.486 -5.627 56.559 1.00 14.87 140 TYR B N 1
ATOM 2797 C CA . TYR B 1 161 ? 19.725 -6.823 56.211 1.00 15.93 140 TYR B CA 1
ATOM 2798 C C . TYR B 1 161 ? 20.226 -8.030 57.000 1.00 19.68 140 TYR B C 1
ATOM 2799 O O . TYR B 1 161 ? 20.993 -8.843 56.480 1.00 16.19 140 TYR B O 1
ATOM 2808 N N . PRO B 1 162 ? 19.791 -8.147 58.265 1.00 17.22 141 PRO B N 1
ATOM 2809 C CA . PRO B 1 162 ? 20.218 -9.214 59.179 1.00 17.76 141 PRO B CA 1
ATOM 2810 C C . PRO B 1 162 ? 19.679 -10.584 58.767 1.00 23.80 141 PRO B C 1
ATOM 2811 O O . PRO B 1 162 ? 18.699 -10.672 58.021 1.00 23.01 141 PRO B O 1
ATOM 2815 N N . GLU B 1 163 ? 20.309 -11.638 59.277 1.00 25.22 142 GLU B N 1
ATOM 2816 C CA . GLU B 1 163 ? 20.064 -13.002 58.809 1.00 27.13 142 GLU B CA 1
ATOM 2817 C C . GLU B 1 163 ? 18.614 -13.492 58.875 1.00 29.89 142 GLU B C 1
ATOM 2818 O O . GLU B 1 163 ? 18.129 -14.127 57.935 1.00 49.31 142 GLU B O 1
ATOM 2824 N N . ASP B 1 164 ? 17.910 -13.213 59.962 1.00 30.29 143 ASP B N 1
ATOM 2825 C CA . ASP B 1 164 ? 16.568 -13.779 60.059 1.00 45.16 143 ASP B CA 1
ATOM 2826 C C . ASP B 1 164 ? 15.459 -12.739 59.965 1.00 40.78 143 ASP B C 1
ATOM 2827 O O . ASP B 1 164 ? 14.472 -12.798 60.700 1.00 31.48 143 ASP B O 1
ATOM 2832 N N . LYS B 1 165 ? 15.619 -11.809 59.024 1.00 30.09 144 LYS B N 1
ATOM 2833 C CA . LYS B 1 165 ? 14.687 -10.698 58.868 1.00 30.49 144 LYS B CA 1
ATOM 2834 C C . LYS B 1 165 ? 14.209 -10.541 57.428 1.00 26.50 144 LYS B C 1
ATOM 2835 O O . LYS B 1 165 ? 13.618 -9.524 57.071 1.00 26.31 144 LYS B O 1
ATOM 2841 N N . GLN B 1 166 ? 14.453 -11.551 56.601 1.00 27.98 145 GLN B N 1
ATOM 2842 C CA . GLN B 1 166 ? 14.185 -11.433 55.167 1.00 26.40 145 GLN B CA 1
ATOM 2843 C C . GLN B 1 166 ? 12.706 -11.195 54.854 1.00 22.49 145 GLN B C 1
ATOM 2844 O O . GLN B 1 166 ? 12.368 -10.528 53.873 1.00 27.12 145 GLN B O 1
ATOM 2850 N N . GLU B 1 167 ? 11.824 -11.699 55.717 1.00 27.90 146 GLU B N 1
ATOM 2851 C CA . GLU B 1 167 ? 10.391 -11.452 55.562 1.00 28.17 146 GLU B CA 1
ATOM 2852 C C . GLU B 1 167 ? 10.022 -9.998 55.839 1.00 29.22 146 GLU B C 1
ATOM 2853 O O . GLU B 1 167 ? 9.063 -9.472 55.272 1.00 33.53 146 GLU B O 1
ATOM 2859 N N . ILE B 1 168 ? 10.784 -9.356 56.720 1.00 24.13 147 ILE B N 1
ATOM 2860 C CA . ILE B 1 168 ? 10.555 -7.956 57.061 1.00 25.46 147 ILE B CA 1
ATOM 2861 C C . ILE B 1 168 ? 11.211 -7.007 56.049 1.00 22.14 147 ILE B C 1
ATOM 2862 O O . ILE B 1 168 ? 10.591 -6.047 55.591 1.00 22.64 147 ILE B O 1
ATOM 2867 N N . THR B 1 169 ? 12.457 -7.290 55.677 1.00 22.42 148 THR B N 1
ATOM 2868 C CA . THR B 1 169 ? 13.190 -6.415 54.761 1.00 14.84 148 THR B CA 1
ATOM 2869 C C . THR B 1 169 ? 12.933 -6.706 53.287 1.00 20.10 148 THR B C 1
ATOM 2870 O O . THR B 1 169 ? 13.124 -5.833 52.437 1.00 21.14 148 THR B O 1
ATOM 2874 N N . GLY B 1 170 ? 12.527 -7.935 52.983 1.00 22.94 149 GLY B N 1
ATOM 2875 C CA . GLY B 1 170 ? 12.343 -8.344 51.600 1.00 26.35 149 GLY B CA 1
ATOM 2876 C C . GLY B 1 170 ? 13.664 -8.549 50.883 1.00 24.62 149 GLY B C 1
ATOM 2877 O O . GLY B 1 170 ? 13.701 -8.642 49.650 1.00 23.46 149 GLY B O 1
ATOM 2878 N N . ILE B 1 171 ? 14.754 -8.607 51.650 1.00 19.16 150 ILE B N 1
ATOM 2879 C CA . ILE B 1 171 ? 16.094 -8.821 51.100 1.00 22.32 150 ILE B CA 1
ATOM 2880 C C . ILE B 1 171 ? 16.799 -9.895 51.931 1.00 22.31 150 ILE B C 1
ATOM 2881 O O . ILE B 1 171 ? 16.610 -9.965 53.148 1.00 24.31 150 ILE B O 1
ATOM 2886 N N . SER B 1 172 ? 17.601 -10.740 51.287 1.00 18.19 151 SER B N 1
ATOM 2887 C CA . SER B 1 172 ? 18.315 -11.794 52.012 1.00 20.84 151 SER B CA 1
ATOM 2888 C C . SER B 1 172 ? 19.417 -11.240 52.911 1.00 21.62 151 SER B C 1
ATOM 2889 O O . SER B 1 172 ? 19.758 -10.058 52.837 1.00 20.27 151 SER B O 1
ATOM 2892 N N . TYR B 1 173 ? 19.973 -12.109 53.749 1.00 19.09 152 TYR B N 1
ATOM 2893 C CA . TYR B 1 173 ? 21.087 -11.776 54.638 1.00 20.07 152 TYR B CA 1
ATOM 2894 C C . TYR B 1 173 ? 22.262 -11.188 53.862 1.00 18.87 152 TYR B C 1
ATOM 2895 O O . TYR B 1 173 ? 22.779 -11.811 52.931 1.00 18.38 152 TYR B O 1
ATOM 2904 N N . GLU B 1 174 ? 22.678 -9.982 54.236 1.00 18.38 153 GLU B N 1
ATOM 2905 C CA . GLU B 1 174 ? 23.815 -9.342 53.580 1.00 16.96 153 GLU B CA 1
ATOM 2906 C C . GLU B 1 174 ? 24.814 -8.848 54.614 1.00 17.24 153 GLU B C 1
ATOM 2907 O O . GLU B 1 174 ? 24.722 -7.718 55.072 1.00 15.68 153 GLU B O 1
ATOM 2913 N N . PRO B 1 175 ? 25.786 -9.691 54.990 1.00 15.64 154 PRO B N 1
ATOM 2914 C CA . PRO B 1 175 ? 26.672 -9.229 56.066 1.00 15.32 154 PRO B CA 1
ATOM 2915 C C . PRO B 1 175 ? 27.597 -8.074 55.672 1.00 16.03 154 PRO B C 1
ATOM 2916 O O . PRO B 1 175 ? 28.260 -7.526 56.555 1.00 19.90 154 PRO B O 1
ATOM 2920 N N . TRP B 1 176 ? 27.635 -7.715 54.393 1.00 16.05 155 TRP B N 1
ATOM 2921 C CA . TRP B 1 176 ? 28.538 -6.673 53.904 1.00 15.45 155 TRP B CA 1
ATOM 2922 C C . TRP B 1 176 ? 27.885 -5.301 53.796 1.00 15.63 155 TRP B C 1
ATOM 2923 O O . TRP B 1 176 ? 28.565 -4.326 53.479 1.00 14.79 155 TRP B O 1
ATOM 2934 N N . HIS B 1 177 ? 26.567 -5.227 53.998 1.00 10.53 156 HIS B N 1
ATOM 2935 C CA . HIS B 1 177 ? 25.829 -4.005 53.652 1.00 10.12 156 HIS B CA 1
ATOM 2936 C C . HIS B 1 177 ? 25.421 -3.241 54.897 1.00 14.63 156 HIS B C 1
ATOM 2937 O O . HIS B 1 177 ? 24.682 -3.749 55.755 1.00 11.70 156 HIS B O 1
ATOM 2944 N N . PHE B 1 178 ? 25.896 -2.007 55.001 1.00 11.67 157 PHE B N 1
ATOM 2945 C CA . PHE B 1 178 ? 25.625 -1.195 56.187 1.00 9.32 157 PHE B CA 1
ATOM 2946 C C . PHE B 1 178 ? 24.943 0.098 55.798 1.00 13.44 157 PHE B C 1
ATOM 2947 O O . PHE B 1 178 ? 25.256 0.696 54.767 1.00 14.24 157 PHE B O 1
ATOM 2955 N N . ARG B 1 179 ? 23.987 0.517 56.617 1.00 11.64 158 ARG B N 1
ATOM 2956 C CA . ARG B 1 179 ? 23.213 1.718 56.351 1.00 11.81 158 ARG B CA 1
ATOM 2957 C C . ARG B 1 179 ? 23.529 2.742 57.434 1.00 13.91 158 ARG B C 1
ATOM 2958 O O . ARG B 1 179 ? 23.528 2.417 58.624 1.00 14.57 158 ARG B O 1
ATOM 2966 N N . TYR B 1 180 ? 23.803 3.975 57.020 1.00 12.62 159 TYR B N 1
ATOM 2967 C CA . TYR B 1 180 ? 23.986 5.071 57.970 1.00 11.39 159 TYR B CA 1
ATOM 2968 C C . TYR B 1 180 ? 22.640 5.662 58.380 1.00 12.18 159 TYR B C 1
ATOM 2969 O O . TYR B 1 180 ? 21.849 6.092 57.529 1.00 11.59 159 TYR B O 1
ATOM 2978 N N . VAL B 1 181 ? 22.376 5.663 59.691 1.00 12.15 160 VAL B N 1
ATOM 2979 C CA . VAL B 1 181 ? 21.200 6.331 60.254 1.00 13.44 160 VAL B CA 1
ATOM 2980 C C . VAL B 1 181 ? 21.578 7.409 61.265 1.00 18.22 160 VAL B C 1
ATOM 2981 O O . VAL B 1 181 ? 20.730 8.219 61.642 1.00 18.36 160 VAL B O 1
ATOM 2985 N N . GLY B 1 182 ? 22.833 7.422 61.707 1.00 13.53 161 GLY B N 1
ATOM 2986 C CA . GLY B 1 182 ? 23.268 8.374 62.730 1.00 12.73 161 GLY B CA 1
ATOM 2987 C C . GLY B 1 182 ? 23.021 7.900 64.150 1.00 15.52 161 GLY B C 1
ATOM 2988 O O . GLY B 1 182 ? 22.345 6.899 64.372 1.00 17.85 161 GLY B O 1
ATOM 2989 N N . LEU B 1 183 ? 23.580 8.633 65.108 1.00 17.03 162 LEU B N 1
ATOM 2990 C CA . LEU B 1 183 ? 23.387 8.349 66.522 1.00 14.91 162 LEU B CA 1
ATOM 2991 C C . LEU B 1 183 ? 22.214 9.171 67.049 1.00 16.45 162 LEU B C 1
ATOM 2992 O O . LEU B 1 183 ? 21.970 10.284 66.569 1.00 23.31 162 LEU B O 1
ATOM 2997 N N . PRO B 1 184 ? 21.497 8.649 68.065 1.00 15.76 163 PRO B N 1
ATOM 2998 C CA . PRO B 1 184 ? 21.710 7.363 68.736 1.00 15.87 163 PRO B CA 1
ATOM 2999 C C . PRO B 1 184 ? 20.970 6.239 68.035 1.00 16.60 163 PRO B C 1
ATOM 3000 O O . PRO B 1 184 ? 20.979 5.115 68.533 1.00 14.13 163 PRO B O 1
ATOM 3004 N N . HIS B 1 185 ? 20.355 6.534 66.895 1.00 16.86 164 HIS B N 1
ATOM 3005 C CA . HIS B 1 185 ? 19.552 5.554 66.187 1.00 14.31 164 HIS B CA 1
ATOM 3006 C C . HIS B 1 185 ? 20.274 4.238 65.951 1.00 12.86 164 HIS B C 1
ATOM 3007 O O . HIS B 1 185 ? 19.701 3.175 66.150 1.00 12.86 164 HIS B O 1
ATOM 3014 N N . SER B 1 186 ? 21.526 4.304 65.506 1.00 13.11 165 SER B N 1
ATOM 3015 C CA . SER B 1 186 ? 22.234 3.077 65.185 1.00 16.71 165 SER B CA 1
ATOM 3016 C C . SER B 1 186 ? 22.452 2.224 66.425 1.00 14.86 165 SER B C 1
ATOM 3017 O O . SER B 1 186 ? 22.402 0.995 66.339 1.00 15.08 165 SER B O 1
ATOM 3020 N N . GLN B 1 187 ? 22.676 2.864 67.576 1.00 12.54 166 GLN B N 1
ATOM 3021 C CA . GLN B 1 187 ? 22.858 2.131 68.822 1.00 15.97 166 GLN B CA 1
ATOM 3022 C C . GLN B 1 187 ? 21.541 1.527 69.292 1.00 15.27 166 GLN B C 1
ATOM 3023 O O . GLN B 1 187 ? 21.504 0.373 69.735 1.00 15.79 166 GLN B O 1
ATOM 3029 N N . VAL B 1 188 ? 20.459 2.293 69.185 1.00 12.39 167 VAL B N 1
ATOM 3030 C CA . VAL B 1 188 ? 19.141 1.780 69.571 1.00 15.21 167 VAL B CA 1
ATOM 3031 C C . VAL B 1 188 ? 18.745 0.582 68.713 1.00 18.47 167 VAL B C 1
ATOM 3032 O O . VAL B 1 188 ? 18.362 -0.465 69.235 1.00 15.23 167 VAL B O 1
ATOM 3036 N N . ILE B 1 189 ? 18.870 0.733 67.395 1.00 15.35 168 ILE B N 1
ATOM 3037 C CA . ILE B 1 189 ? 18.516 -0.331 66.457 1.00 15.78 168 ILE B CA 1
ATOM 3038 C C . ILE B 1 189 ? 19.370 -1.578 66.669 1.00 14.22 168 ILE B C 1
ATOM 3039 O O . ILE B 1 189 ? 18.848 -2.694 66.742 1.00 14.72 168 ILE B O 1
ATOM 3044 N N . THR B 1 190 ? 20.676 -1.390 66.793 1.00 11.45 169 THR B N 1
ATOM 3045 C CA . THR B 1 190 ? 21.568 -2.532 66.948 1.00 15.54 169 THR B CA 1
ATOM 3046 C C . THR B 1 190 ? 21.328 -3.273 68.272 1.00 19.58 169 THR B C 1
ATOM 3047 O O . THR B 1 190 ? 21.294 -4.508 68.302 1.00 16.61 169 THR B O 1
ATOM 3051 N N . ALA B 1 191 ? 21.132 -2.529 69.359 1.00 15.92 170 ALA B N 1
ATOM 3052 C CA . ALA B 1 191 ? 20.938 -3.166 70.651 1.00 16.60 170 ALA B CA 1
ATOM 3053 C C . ALA B 1 191 ? 19.662 -3.994 70.701 1.00 18.66 170 ALA B C 1
ATOM 3054 O O . ALA B 1 191 ? 19.598 -4.987 71.422 1.00 20.91 170 ALA B O 1
ATOM 3056 N N . GLN B 1 192 ? 18.649 -3.589 69.939 1.00 15.62 171 GLN B N 1
ATOM 3057 C CA A GLN B 1 192 ? 17.385 -4.318 69.930 0.50 16.09 171 GLN B CA 1
ATOM 3058 C CA B GLN B 1 192 ? 17.371 -4.296 69.911 0.50 17.41 171 GLN B CA 1
ATOM 3059 C C . GLN B 1 192 ? 17.341 -5.380 68.840 1.00 18.55 171 GLN B C 1
ATOM 3060 O O . GLN B 1 192 ? 16.358 -6.128 68.725 1.00 21.22 171 GLN B O 1
ATOM 3071 N N . LYS B 1 193 ? 18.406 -5.450 68.047 1.00 16.34 172 LYS B N 1
ATOM 3072 C CA . LYS B 1 193 ? 18.480 -6.371 66.906 1.00 16.64 172 LYS B CA 1
ATOM 3073 C C . LYS B 1 193 ? 17.358 -6.095 65.904 1.00 22.46 172 LYS B C 1
ATOM 3074 O O . LYS B 1 193 ? 16.798 -7.017 65.293 1.00 23.59 172 LYS B O 1
ATOM 3080 N N . TRP B 1 194 ? 17.046 -4.813 65.723 1.00 12.71 173 TRP B N 1
ATOM 3081 C CA . TRP B 1 194 ? 15.966 -4.407 64.825 1.00 11.91 173 TRP B CA 1
ATOM 3082 C C . TRP B 1 194 ? 16.475 -4.191 63.403 1.00 13.56 173 TRP B C 1
ATOM 3083 O O . TRP B 1 194 ? 17.685 -4.053 63.171 1.00 16.37 173 TRP B O 1
ATOM 3094 N N . THR B 1 195 ? 15.529 -4.161 62.463 1.00 16.70 174 THR B N 1
ATOM 3095 C CA . THR B 1 195 ? 15.752 -3.618 61.129 1.00 15.58 174 THR B CA 1
ATOM 3096 C C . THR B 1 195 ? 15.248 -2.184 61.117 1.00 13.78 174 THR B C 1
ATOM 3097 O O . THR B 1 195 ? 14.540 -1.759 62.027 1.00 15.26 174 THR B O 1
ATOM 3101 N N . LEU B 1 196 ? 15.606 -1.440 60.078 1.00 11.59 175 LEU B N 1
ATOM 3102 C CA . LEU B 1 196 ? 15.088 -0.092 59.918 1.00 12.02 175 LEU B CA 1
ATOM 3103 C C . LEU B 1 196 ? 13.560 -0.106 59.803 1.00 11.88 175 LEU B C 1
ATOM 3104 O O . LEU B 1 196 ? 12.897 0.780 60.348 1.00 14.43 175 LEU B O 1
ATOM 3109 N N . GLU B 1 197 ? 13.005 -1.110 59.120 1.00 12.38 176 GLU B N 1
ATOM 3110 C CA . GLU B 1 197 ? 11.545 -1.285 59.077 1.00 12.33 176 GLU B CA 1
ATOM 3111 C C . GLU B 1 197 ? 10.945 -1.378 60.482 1.00 14.34 176 GLU B C 1
ATOM 3112 O O . GLU B 1 197 ? 9.920 -0.752 60.775 1.00 15.38 176 GLU B O 1
ATOM 3118 N N . GLU B 1 198 ? 11.579 -2.152 61.358 1.00 14.45 177 GLU B N 1
ATOM 3119 C CA . GLU B 1 198 ? 11.048 -2.322 62.716 1.00 16.55 177 GLU B CA 1
ATOM 3120 C C . GLU B 1 198 ? 11.202 -1.056 63.530 1.00 17.25 177 GLU B C 1
ATOM 3121 O O . GLU B 1 198 ? 10.384 -0.767 64.401 1.00 14.74 177 GLU B O 1
ATOM 3127 N N . TYR B 1 199 ? 12.266 -0.311 63.254 1.00 15.11 178 TYR B N 1
ATOM 3128 C CA . TYR B 1 199 ? 12.506 0.949 63.941 1.00 16.49 178 TYR B CA 1
ATOM 3129 C C . TYR B 1 199 ? 11.396 1.930 63.601 1.00 18.03 178 TYR B C 1
ATOM 3130 O O . TYR B 1 199 ? 10.870 2.618 64.487 1.00 15.68 178 TYR B O 1
ATOM 3139 N N . HIS B 1 200 ? 11.027 1.990 62.325 1.00 14.84 179 HIS B N 1
ATOM 3140 C CA . HIS B 1 200 ? 9.920 2.848 61.925 1.00 14.63 179 HIS B CA 1
ATOM 3141 C C . HIS B 1 200 ? 8.605 2.438 62.569 1.00 16.12 179 HIS B C 1
ATOM 3142 O O . HIS B 1 200 ? 7.832 3.299 62.989 1.00 19.10 179 HIS B O 1
ATOM 3149 N N . ASP B 1 201 ? 8.364 1.134 62.663 1.00 15.52 180 ASP B N 1
ATOM 3150 C CA . ASP B 1 201 ? 7.148 0.633 63.306 1.00 19.16 180 ASP B CA 1
ATOM 3151 C C . ASP B 1 201 ? 7.137 1.068 64.768 1.00 19.14 180 ASP B C 1
ATOM 3152 O O . ASP B 1 201 ? 6.121 1.504 65.293 1.00 20.06 180 ASP B O 1
ATOM 3157 N N . TYR B 1 202 ? 8.291 0.953 65.417 1.00 14.40 181 TYR B N 1
ATOM 3158 C CA . TYR B 1 202 ? 8.422 1.316 66.819 1.00 13.45 181 TYR B CA 1
ATOM 3159 C C . TYR B 1 202 ? 8.142 2.800 67.044 1.00 15.43 181 TYR B C 1
ATOM 3160 O O . TYR B 1 202 ? 7.443 3.163 67.986 1.00 18.73 181 TYR B O 1
ATOM 3169 N N . LEU B 1 203 ? 8.684 3.654 66.173 1.00 15.35 182 LEU B N 1
ATOM 3170 C CA . LEU B 1 203 ? 8.499 5.094 66.343 1.00 18.41 182 LEU B CA 1
ATOM 3171 C C . LEU B 1 203 ? 7.031 5.451 66.127 1.00 24.44 182 LEU B C 1
ATOM 3172 O O . LEU B 1 203 ? 6.466 6.260 66.863 1.00 19.53 182 LEU B O 1
ATOM 3177 N N . ALA B 1 204 ? 6.410 4.818 65.137 1.00 17.11 183 ALA B N 1
ATOM 3178 C CA . ALA B 1 204 ? 4.987 5.033 64.888 1.00 23.03 183 ALA B CA 1
ATOM 3179 C C . ALA B 1 204 ? 4.130 4.571 66.065 1.00 26.99 183 ALA B C 1
ATOM 3180 O O . ALA B 1 204 ? 3.197 5.268 66.460 1.00 30.18 183 ALA B O 1
ATOM 3182 N N . GLN B 1 205 ? 4.437 3.401 66.620 1.00 20.63 184 GLN B N 1
ATOM 3183 C CA A GLN B 1 205 ? 3.670 2.897 67.754 0.50 19.35 184 GLN B CA 1
ATOM 3184 C CA B GLN B 1 205 ? 3.711 2.867 67.771 0.50 21.50 184 GLN B CA 1
ATOM 3185 C C . GLN B 1 205 ? 3.843 3.800 68.976 1.00 23.54 184 GLN B C 1
ATOM 3186 O O . GLN B 1 205 ? 2.906 3.978 69.761 1.00 26.44 184 GLN B O 1
ATOM 3197 N N . THR B 1 206 ? 5.023 4.399 69.114 1.00 19.20 185 THR B N 1
ATOM 3198 C CA . THR B 1 206 ? 5.320 5.267 70.252 1.00 21.67 185 THR B CA 1
ATOM 3199 C C . THR B 1 206 ? 4.628 6.637 70.231 1.00 32.26 185 THR B C 1
ATOM 3200 O O . THR B 1 206 ? 4.047 7.048 71.240 1.00 33.54 185 THR B O 1
ATOM 3204 N N . VAL B 1 207 ? 4.694 7.347 69.103 1.00 38.67 186 VAL B N 1
ATOM 3205 C CA A VAL B 1 207 ? 4.121 8.692 69.022 0.50 42.33 186 VAL B CA 1
ATOM 3206 C CA B VAL B 1 207 ? 4.118 8.691 69.022 0.50 42.33 186 VAL B CA 1
ATOM 3207 C C . VAL B 1 207 ? 2.632 8.691 69.372 1.00 47.07 186 VAL B C 1
ATOM 3208 O O . VAL B 1 207 ? 2.138 9.613 70.031 1.00 58.45 186 VAL B O 1
ATOM 3215 N N . ARG B 1 208 ? 1.931 7.642 68.953 1.00 38.94 187 ARG B N 1
ATOM 3216 C CA . ARG B 1 208 ? 0.512 7.495 69.266 1.00 45.53 187 ARG B CA 1
ATOM 3217 C C . ARG B 1 208 ? 0.239 7.475 70.773 1.00 51.67 187 ARG B C 1
ATOM 3218 O O . ARG B 1 208 ? -0.792 7.981 71.224 1.00 52.93 187 ARG B O 1
ATOM 3226 N N . GLN B 1 209 ? 1.162 6.900 71.547 1.00 45.94 188 GLN B N 1
ATOM 3227 C CA . GLN B 1 209 ? 1.031 6.862 73.007 1.00 46.30 188 GLN B CA 1
ATOM 3228 C C . GLN B 1 209 ? 0.859 8.262 73.595 1.00 46.69 188 GLN B C 1
ATOM 3229 O O . GLN B 1 209 ? 0.213 8.436 74.633 1.00 46.48 188 GLN B O 1
ATOM 3235 N N . PHE B 1 210 ? 1.446 9.254 72.930 1.00 45.80 189 PHE B N 1
ATOM 3236 C CA . PHE B 1 210 ? 1.345 10.642 73.368 1.00 52.32 189 PHE B CA 1
ATOM 3237 C C . PHE B 1 210 ? 0.064 11.289 72.845 1.00 63.87 189 PHE B C 1
ATOM 3238 O O . PHE B 1 210 ? -0.120 12.504 72.943 1.00 69.91 189 PHE B O 1
#

Radius of gyration: 21.89 Å; Cα contacts (8 Å, |Δi|>4): 718; chains: 2; bounding box: 56×38×74 Å

Secondary structure (DSSP, 8-state):
--TT---BTTBPPPTTPPPPP-EE-SSSSS--EE-HHHHHHHHHHHHHHT-TTTEEEEE----HHHHHHHHHHHHHHH-HHHHHHHSPPTT--GGGGT-EEEEEETT-SS--SSS---SSSHHHHHHHHHGGGGTEEESS-TT-HHHHSS---TTEEEE--TTHHHHHHHTT--HHHHHHHHHHHHHT-/--TT---BTTBPPPTTPPPPP-EEPSS-SS--EE-HHHHHHHHHHHHHHT-TTTEEEEE----HHHHHHHHHHHHHHHHHHHHHHHSPPTT--GGGGT-EEEEEESS--S--SSS----S-HHHHHHHHHGGGGTEEESS-TT-HHHHSS---TTEEEE--TTHHHHHHHHT--HHHHHHHHHHHHHH-

Solvent-accessible surface area: 18128 Å² total; per-residue (Å²): 154,91,26,22,38,26,0,19,158,124,91,80,19,114,215,130,42,148,97,13,147,9,53,3,1,20,42,23,22,10,26,6,7,0,17,60,83,0,6,124,18,0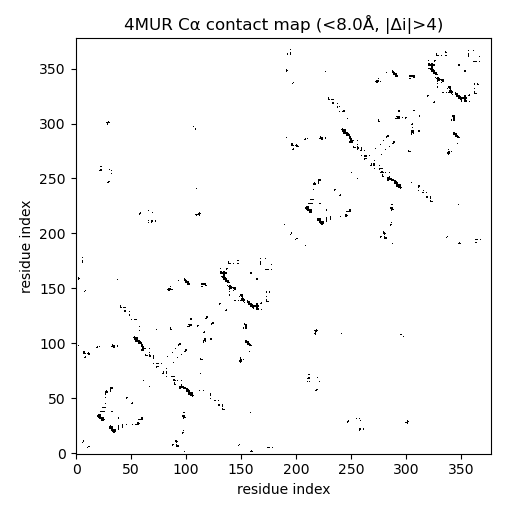,53,114,0,0,130,65,16,44,8,62,156,60,1,5,0,0,4,6,39,13,27,64,109,11,3,79,50,9,26,84,54,0,62,175,105,63,32,102,78,71,0,111,80,41,8,18,69,40,11,12,3,2,7,31,9,0,1,0,0,9,0,0,24,43,148,62,89,117,12,62,21,14,26,2,72,6,115,133,23,89,14,4,86,61,0,73,121,63,2,28,52,29,0,0,2,27,0,14,25,102,142,40,73,157,78,10,46,22,15,55,5,18,14,8,0,0,6,0,6,83,80,47,0,75,52,1,40,77,104,167,61,0,0,17,36,8,54,97,88,63,47,109,43,108,162,148,203,132,96,26,24,46,26,1,18,147,124,88,71,13,143,169,134,58,133,104,23,147,14,48,9,0,20,49,16,13,3,27,6,6,0,16,58,76,0,5,120,21,0,50,116,0,0,137,66,18,50,7,61,163,47,1,17,0,2,9,5,36,12,32,38,67,10,4,90,48,11,35,82,46,0,74,166,95,66,30,86,76,61,0,122,79,42,4,17,61,23,5,13,3,1,8,34,11,0,1,0,0,12,0,0,14,28,133,55,49,119,40,80,46,19,18,5,56,6,109,132,26,89,15,5,86,62,0,73,114,62,2,29,54,30,0,0,2,27,0,12,26,92,131,42,75,175,77,8,55,22,10,52,5,14,15,8,0,0,7,0,6,93,78,48,0,74,53,1,40,69,99,163,61,1,0,16,37,9,56,98,87,65,62,100,39,110,180,145,205

B-factor: mean 27.76, std 19.09, range [5.59, 184.96]

GO terms:
  GO:0005737 cytoplasm (C, EXP)
  GO:0160237 D-Ala-D-Ala dipeptidase activity (F, EXP)

Sequence (378 aa):
MNTLQLINKNHPLKKNQEPPHLVVLLAPFSDHDVYLQQPEVAKKQWERLVRATGLEKDIRLVSSGYRTEKEQRRRLWWEYSLKENGLAYTKQFVALPGCSEHQQIGLAIDVGLKKQEDDDLICPHFRDSAAADLFMQQMMNYGFILRYPEDKQEITGISYEPWHFRYVGLPHSQVITAQQKWTLEEYHDYLAQQTVRQFMNTLQLINKNHPLKKNQEPPHLVVLAPFSSDHDVYLQQPEVAKQWERLVRATGLEKDIRLVSSGYRTEKEQRRLWEYSLKEENGLAYTKQFVALPGCSEHQQIGLAIDVGLKKQEDDDLICPHFRDSAAADLFMQQMMNYGFILRYPEDKQEITGISYEPWHFRYVGLPHSQVITAQQKWTLEEYHDYLAQQTVVRQF

Foldseek 3Di:
DALLDAFAPVRFADPPDDAADWDFADLAPDTEIAHVLLSVLVVVLCVVLVCSQWKGWLYFADALVRLQVVLVVCCVVPNDVVSQQQRTDRRRDPSNRRFKTFMETNPDDPADSRAGDQDPDPSSVSSLVPVQVSQKAQAADDPCCVPRVHHHHSRMIGGNGPPVSVVCVVVVHHSSVVVVVVVVVVVVD/DQLLDAFAPVRFADPPDDAADWDFAPLAPDTEIARVLQSVLVVVLCVVLVCSQWKGWQYFADALVRLVVVLVVCCVVVNDVVSQAQRGHRRRDCSNRRFKTFMATDVDDPADNRAHDQDPDPSSVSSLVCVQVSQKALAADQPCCVPRVHHHHSRMIGGNDPPVSVVCVVVVHHSSVVVVVVVVPVVVD

CATH classification: 3.30.1380.10

Organism: Enterococcus gallinarum (NCBI:txid1353)